Protein AF-0000000080309080 (afdb_homodimer)

Nearest PDB structures (foldseek):
  8v16-assembly4_D  TM=9.515E-01  e=4.597E-28  uncultured Pseudomonadota bacterium
  8ynv-assembly4_D  TM=7.935E-01  e=4.166E-20  Bacillus thuringiensis
  8ynw-assembly4_D  TM=7.634E-01  e=4.485E-19  Bacillus thuringiensis
  7jqz-assembly1_J  TM=7.960E-01  e=6.599E-18  Burkholderia orbicola MC0-3
  3a2l-assembly1_A  TM=7.410E-01  e=6.269E-17  Bradyrhizobium japonicum

Solvent-accessible surface area (backbone atoms only — not comparable to full-atom values): 26836 Å² total; per-residue (Å²): 130,57,62,22,76,56,96,86,36,45,31,29,41,48,77,45,57,23,83,87,30,60,39,33,38,45,34,49,31,78,85,39,29,49,72,76,40,66,66,32,48,71,69,41,20,80,60,16,22,35,32,35,33,18,52,79,27,18,65,81,13,41,59,89,44,47,50,58,44,34,58,54,50,13,52,48,50,52,43,39,32,55,66,72,70,44,70,53,22,31,36,39,11,32,32,53,12,16,37,20,44,54,35,26,44,71,75,40,47,81,39,40,56,34,39,34,38,26,37,30,56,44,36,53,77,82,45,65,71,57,49,64,68,58,58,34,43,66,38,51,39,69,90,49,53,64,58,56,38,47,56,52,42,40,67,46,34,42,30,70,69,50,41,70,76,42,58,62,55,57,57,52,52,34,53,52,40,68,76,42,71,82,45,68,49,21,45,50,18,51,50,51,15,57,71,64,33,61,41,64,91,52,44,59,71,48,74,50,49,30,41,29,37,31,17,73,51,16,70,40,43,41,46,66,28,42,56,50,46,30,71,44,23,75,51,36,40,76,45,74,40,84,80,25,11,42,42,38,54,76,70,35,23,69,62,45,38,50,53,52,51,53,58,74,64,53,128,132,56,62,22,75,56,96,88,37,47,30,29,41,49,78,47,56,23,83,87,29,60,40,34,37,46,35,50,32,78,84,39,29,48,72,76,39,68,67,31,48,71,69,40,20,80,61,16,22,35,33,35,36,17,52,79,29,18,64,82,12,39,58,88,45,47,49,58,42,34,58,54,49,14,51,48,50,52,42,40,32,55,67,70,70,43,72,52,21,32,37,40,10,31,32,52,12,15,36,20,43,53,36,26,43,72,76,41,47,82,39,42,57,33,39,35,38,25,37,30,54,44,37,53,74,83,44,65,72,58,49,64,69,60,58,36,42,66,39,51,40,71,90,48,54,65,58,55,35,47,55,53,41,39,66,46,35,42,30,68,69,50,41,71,76,42,58,61,54,58,58,52,51,34,54,53,41,69,75,43,70,83,43,68,49,20,46,48,18,51,52,51,15,57,70,64,34,60,42,65,90,52,44,60,70,49,74,49,49,30,40,30,38,31,19,73,51,16,70,41,43,42,48,66,28,42,55,50,46,30,70,44,23,76,53,37,42,75,45,74,39,83,83,24,10,44,42,36,54,76,70,36,23,68,62,46,37,51,53,53,50,52,60,73,65,53,130

Structure (mmCIF, N/CA/C/O backbone):
data_AF-0000000080309080-model_v1
#
loop_
_entity.id
_entity.type
_entity.pdbx_description
1 polymer 'Beta-ketoadipate enol-lactone hydrolase'
#
loop_
_atom_site.group_PDB
_atom_site.id
_atom_site.type_symbol
_atom_site.label_atom_id
_atom_site.label_alt_id
_atom_site.label_comp_id
_atom_site.label_asym_id
_atom_site.label_entity_id
_atom_site.label_seq_id
_atom_site.pdbx_PDB_ins_code
_atom_site.Cartn_x
_atom_site.Cartn_y
_atom_site.Cartn_z
_atom_site.occupancy
_atom_site.B_iso_or_equiv
_atom_site.auth_seq_id
_atom_site.auth_comp_id
_atom_site.auth_asym_id
_atom_site.auth_atom_id
_atom_site.pdbx_PDB_model_num
ATOM 1 N N . MET A 1 1 ? 11.391 -31.141 5.863 1 63.84 1 MET A N 1
ATOM 2 C CA . MET A 1 1 ? 10.82 -30.406 4.746 1 63.84 1 MET A CA 1
ATOM 3 C C . MET A 1 1 ? 11.789 -29.359 4.227 1 63.84 1 MET A C 1
ATOM 5 O O . MET A 1 1 ? 12.445 -28.672 5.016 1 63.84 1 MET A O 1
ATOM 9 N N . PRO A 1 2 ? 12.062 -29.297 2.777 1 90.12 2 PRO A N 1
ATOM 10 C CA . PRO A 1 2 ? 13.195 -28.516 2.291 1 90.12 2 PRO A CA 1
ATOM 11 C C . PRO A 1 2 ? 12.938 -27.016 2.34 1 90.12 2 PRO A C 1
ATOM 13 O O . PRO A 1 2 ? 11.789 -26.578 2.232 1 90.12 2 PRO A O 1
ATOM 16 N N . PHE A 1 3 ? 13.844 -26.438 2.895 1 96.94 3 PHE A N 1
ATOM 17 C CA . PHE A 1 3 ? 13.898 -24.984 2.906 1 96.94 3 PHE A CA 1
ATOM 18 C C . PHE A 1 3 ? 15 -24.469 1.988 1 96.94 3 PHE A C 1
ATOM 20 O O . PHE A 1 3 ? 16.078 -25.062 1.922 1 96.94 3 PHE A O 1
ATOM 27 N N . ALA A 1 4 ? 14.688 -23.469 1.24 1 98 4 ALA A N 1
ATOM 28 C CA . ALA A 1 4 ? 15.695 -22.609 0.618 1 98 4 ALA A CA 1
ATOM 29 C C . ALA A 1 4 ? 15.984 -21.391 1.478 1 98 4 ALA A C 1
ATOM 31 O O . ALA A 1 4 ? 15.109 -20.891 2.186 1 98 4 ALA A O 1
ATOM 32 N N . ILE A 1 5 ? 17.203 -20.922 1.444 1 96.56 5 ILE A N 1
ATOM 33 C CA . ILE A 1 5 ? 17.578 -19.766 2.246 1 96.56 5 ILE A CA 1
ATOM 34 C C . ILE A 1 5 ? 18.047 -18.625 1.334 1 96.56 5 ILE A C 1
ATOM 36 O O . ILE A 1 5 ? 18.922 -18.828 0.491 1 96.56 5 ILE A O 1
ATOM 40 N N . ARG A 1 6 ? 17.469 -17.5 1.479 1 94.94 6 ARG A N 1
ATOM 41 C CA . ARG A 1 6 ? 17.891 -16.297 0.769 1 94.94 6 ARG A CA 1
ATOM 42 C C . ARG A 1 6 ? 17.781 -15.07 1.661 1 94.94 6 ARG A C 1
ATOM 44 O O . ARG A 1 6 ? 16.703 -14.766 2.17 1 94.94 6 ARG A O 1
ATOM 51 N N . GLY A 1 7 ? 18.922 -14.352 1.798 1 91.25 7 GLY A N 1
ATOM 52 C CA . GLY A 1 7 ? 18.938 -13.148 2.613 1 91.25 7 GLY A CA 1
ATOM 53 C C . GLY A 1 7 ? 18.469 -13.391 4.039 1 91.25 7 GLY A C 1
ATOM 54 O O . GLY A 1 7 ? 17.734 -12.586 4.605 1 91.25 7 GLY A O 1
ATOM 55 N N . GLY A 1 8 ? 18.688 -14.523 4.543 1 92.06 8 GLY A N 1
ATOM 56 C CA . GLY A 1 8 ? 18.359 -14.844 5.922 1 92.06 8 GLY A CA 1
ATOM 57 C C . GLY A 1 8 ? 16.922 -15.312 6.098 1 92.06 8 GLY A C 1
ATOM 58 O O . GLY A 1 8 ? 16.5 -15.586 7.219 1 92.06 8 GLY A O 1
ATOM 59 N N . VAL A 1 9 ? 16.188 -15.367 5.066 1 95.12 9 VAL A N 1
ATOM 60 C CA . VAL A 1 9 ? 14.805 -15.812 5.113 1 95.12 9 VAL A CA 1
ATOM 61 C C . VAL A 1 9 ? 14.719 -17.281 4.668 1 95.12 9 VAL A C 1
ATOM 63 O O . VAL A 1 9 ? 15.242 -17.641 3.615 1 95.12 9 VAL A O 1
ATOM 66 N N . ARG A 1 10 ? 14.172 -18.156 5.539 1 97.88 10 ARG A N 1
ATOM 67 C CA . ARG A 1 10 ? 13.922 -19.547 5.164 1 97.88 10 ARG A CA 1
ATOM 68 C C . ARG A 1 10 ? 12.625 -19.672 4.379 1 97.88 10 ARG A C 1
ATOM 70 O O . ARG A 1 10 ? 11.562 -19.25 4.848 1 97.88 10 ARG A O 1
ATOM 77 N N . LEU A 1 11 ? 12.641 -20.25 3.176 1 98.44 11 LEU A N 1
ATOM 78 C CA . LEU A 1 11 ? 11.492 -20.453 2.293 1 98.44 11 LEU A CA 1
ATOM 79 C C . LEU A 1 11 ? 11.148 -21.922 2.174 1 98.44 11 LEU A C 1
ATOM 81 O O . LEU A 1 11 ? 11.93 -22.719 1.641 1 98.44 11 LEU A O 1
ATOM 85 N N . TYR A 1 12 ? 9.992 -22.312 2.66 1 98.44 12 TYR A N 1
ATOM 86 C CA . TYR A 1 12 ? 9.531 -23.703 2.588 1 98.44 12 TYR A CA 1
ATOM 87 C C . TYR A 1 12 ? 9.141 -24.062 1.161 1 98.44 12 TYR A C 1
ATOM 89 O O . TYR A 1 12 ? 8.547 -23.266 0.445 1 98.44 12 TYR A O 1
ATOM 97 N N . TYR A 1 13 ? 9.516 -25.281 0.756 1 98.56 13 TYR A N 1
ATOM 98 C CA . TYR A 1 13 ? 9.078 -25.766 -0.546 1 98.56 13 TYR A CA 1
ATOM 99 C C . TYR A 1 13 ? 8.883 -27.281 -0.529 1 98.56 13 TYR A C 1
ATOM 101 O O . TYR A 1 13 ? 9.281 -27.953 0.425 1 98.56 13 TYR A O 1
ATOM 109 N N . GLU A 1 14 ? 8.141 -27.766 -1.521 1 98.19 14 GLU A N 1
ATOM 110 C CA . GLU A 1 14 ? 7.98 -29.203 -1.783 1 98.19 14 GLU A CA 1
ATOM 111 C C . GLU A 1 14 ? 8.172 -29.516 -3.266 1 98.19 14 GLU A C 1
ATOM 113 O O . GLU A 1 14 ? 7.758 -28.734 -4.125 1 98.19 14 GLU A O 1
ATOM 118 N N . LEU A 1 15 ? 8.852 -30.562 -3.494 1 97.69 15 LEU A N 1
ATOM 1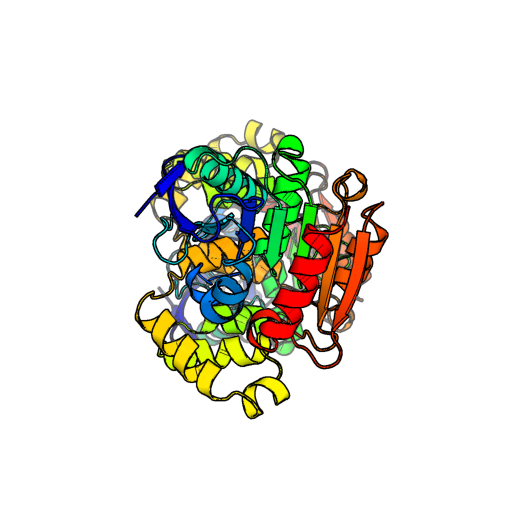19 C CA . LEU A 1 15 ? 8.984 -31.125 -4.836 1 97.69 15 LEU A CA 1
ATOM 120 C C . LEU A 1 15 ? 8.398 -32.531 -4.902 1 97.69 15 LEU A C 1
ATOM 122 O O . LEU A 1 15 ? 8.906 -33.438 -4.262 1 97.69 15 LEU A O 1
ATOM 126 N N . THR A 1 16 ? 7.301 -32.656 -5.68 1 97.69 16 THR A N 1
ATOM 127 C CA . THR A 1 16 ? 6.59 -33.906 -5.762 1 97.69 16 THR A CA 1
ATOM 128 C C . THR A 1 16 ? 6.184 -34.219 -7.199 1 97.69 16 THR A C 1
ATOM 130 O O . THR A 1 16 ? 6.453 -33.438 -8.109 1 97.69 16 THR A O 1
ATOM 133 N N . GLY A 1 17 ? 5.566 -35.375 -7.391 1 98.06 17 GLY A N 1
ATOM 134 C CA . GLY A 1 17 ? 5 -35.719 -8.688 1 98.06 17 GLY A CA 1
ATOM 135 C C . GLY A 1 17 ? 5.918 -36.594 -9.523 1 98.06 17 GLY A C 1
ATOM 136 O O . GLY A 1 17 ? 6.648 -37.438 -8.992 1 98.06 17 GLY A O 1
ATOM 137 N N . ASN A 1 18 ? 5.816 -36.5 -10.883 1 97.38 18 ASN A N 1
ATOM 138 C CA . ASN A 1 18 ? 6.527 -37.344 -11.836 1 97.38 18 ASN A CA 1
ATOM 139 C C . ASN A 1 18 ? 7.98 -36.875 -12.008 1 97.38 18 ASN A C 1
ATOM 141 O O . ASN A 1 18 ? 8.258 -35.906 -12.703 1 97.38 18 ASN A O 1
ATOM 145 N N . GLU A 1 19 ? 8.898 -37.625 -11.469 1 95.56 19 GLU A N 1
ATOM 146 C CA . GLU A 1 19 ? 10.312 -37.281 -11.477 1 95.56 19 GLU A CA 1
ATOM 147 C C . GLU A 1 19 ? 10.852 -37.156 -12.898 1 95.56 19 GLU A C 1
ATOM 149 O O . GLU A 1 19 ? 11.797 -36.406 -13.148 1 95.56 19 GLU A O 1
ATOM 154 N N . ALA A 1 20 ? 10.234 -37.875 -13.742 1 95.69 20 ALA A N 1
ATOM 155 C CA . ALA A 1 20 ? 10.688 -37.875 -15.133 1 95.69 20 ALA A CA 1
ATOM 156 C C . ALA A 1 20 ? 9.992 -36.781 -15.938 1 95.69 20 ALA A C 1
ATOM 158 O O . ALA A 1 20 ? 10.367 -36.5 -17.078 1 95.69 20 ALA A O 1
ATOM 159 N N . GLY A 1 21 ? 8.992 -36.125 -15.391 1 96.56 21 GLY A N 1
ATOM 160 C CA . GLY A 1 21 ? 8.234 -35.094 -16.094 1 96.56 21 GLY A CA 1
ATOM 161 C C . GLY A 1 21 ? 8.906 -33.75 -16.047 1 96.56 21 GLY A C 1
ATOM 162 O O . GLY A 1 21 ? 9.859 -33.531 -15.289 1 96.56 21 GLY A O 1
ATOM 163 N N . PRO A 1 22 ? 8.453 -32.875 -16.953 1 97.5 22 PRO A N 1
ATOM 164 C CA . PRO A 1 22 ? 8.984 -31.516 -16.891 1 97.5 22 PRO A CA 1
ATOM 165 C C . PRO A 1 22 ? 8.703 -30.828 -15.562 1 97.5 22 PRO A C 1
ATOM 167 O O . PRO A 1 22 ? 7.68 -31.094 -14.93 1 97.5 22 PRO A O 1
ATOM 170 N N . ALA A 1 23 ? 9.625 -29.953 -15.117 1 98.19 23 ALA A N 1
ATOM 171 C CA . ALA A 1 23 ? 9.453 -29.219 -13.867 1 98.19 23 ALA A CA 1
ATOM 172 C C . ALA A 1 23 ? 8.367 -28.156 -13.992 1 98.19 23 ALA A C 1
ATOM 174 O O . ALA A 1 23 ? 8.266 -27.5 -15.031 1 98.19 23 ALA A O 1
ATOM 175 N N . LEU A 1 24 ? 7.523 -28.031 -13 1 98.81 24 LEU A N 1
ATOM 176 C CA . LEU A 1 24 ? 6.465 -27.031 -12.922 1 98.81 24 LEU A CA 1
ATOM 177 C C . LEU A 1 24 ? 6.469 -26.328 -11.562 1 98.81 24 LEU A C 1
ATOM 179 O O . LEU A 1 24 ? 6.223 -26.969 -10.539 1 98.81 24 LEU A O 1
ATOM 183 N N . LEU A 1 25 ? 6.805 -25.031 -11.562 1 98.88 25 LEU A N 1
ATOM 184 C CA . LEU A 1 25 ? 6.734 -24.219 -10.359 1 98.88 25 LEU A CA 1
ATOM 185 C C . LEU A 1 25 ? 5.375 -23.547 -10.234 1 98.88 25 LEU A C 1
ATOM 187 O O . LEU A 1 25 ? 4.934 -22.859 -11.156 1 98.88 25 LEU A O 1
ATOM 191 N N . LEU A 1 26 ? 4.695 -23.781 -9.102 1 98.94 26 LEU A N 1
ATOM 192 C CA . LEU A 1 26 ? 3.438 -23.125 -8.766 1 98.94 26 LEU A CA 1
ATOM 193 C C . LEU A 1 26 ? 3.65 -22.047 -7.707 1 98.94 26 LEU A C 1
ATOM 195 O O . LEU A 1 26 ? 4.164 -22.328 -6.625 1 98.94 26 LEU A O 1
ATOM 199 N N . ILE A 1 27 ? 3.271 -20.828 -8.023 1 98.94 27 ILE A N 1
ATOM 200 C CA . ILE A 1 27 ? 3.406 -19.719 -7.09 1 98.94 27 ILE A CA 1
ATOM 201 C C . ILE A 1 27 ? 2.025 -19.188 -6.715 1 98.94 27 ILE A C 1
ATOM 203 O O . ILE A 1 27 ? 1.325 -18.609 -7.559 1 98.94 27 ILE A O 1
ATOM 207 N N . ARG A 1 28 ? 1.629 -19.234 -5.465 1 98.56 28 ARG A N 1
ATOM 208 C CA . ARG A 1 28 ? 0.292 -18.891 -4.996 1 98.56 28 ARG A CA 1
ATOM 209 C C . ARG A 1 28 ? 0.186 -17.391 -4.707 1 98.56 28 ARG A C 1
ATOM 211 O O . ARG A 1 28 ? 1.18 -16.672 -4.789 1 98.56 28 ARG A O 1
ATOM 218 N N . GLY A 1 29 ? -0.969 -16.953 -4.457 1 97.69 29 GLY A N 1
ATOM 219 C CA . GLY A 1 29 ? -1.255 -15.531 -4.324 1 97.69 29 GLY A CA 1
ATOM 220 C C . GLY A 1 29 ? -1.167 -15.039 -2.891 1 97.69 29 GLY A C 1
ATOM 221 O O . GLY A 1 29 ? -0.578 -15.703 -2.035 1 97.69 29 GLY A O 1
ATOM 222 N N . LEU A 1 30 ? -1.702 -13.922 -2.639 1 96.06 30 LEU A N 1
ATOM 223 C CA . LEU A 1 30 ? -1.636 -13.172 -1.393 1 96.06 30 LEU A CA 1
ATOM 224 C C . LEU A 1 30 ? -2.104 -14.016 -0.216 1 96.06 30 LEU A C 1
ATOM 226 O O . LEU A 1 30 ? -3.209 -14.562 -0.24 1 96.06 30 LEU A O 1
ATOM 230 N N . SER A 1 31 ? -1.284 -14.156 0.792 1 93.31 31 SER A N 1
ATOM 231 C CA . SER A 1 31 ? -1.564 -14.727 2.104 1 93.31 31 SER A CA 1
ATOM 232 C C . SER A 1 31 ? -1.958 -16.203 1.989 1 93.31 31 SER A C 1
ATOM 234 O O . SER A 1 31 ? -2.594 -16.75 2.891 1 93.31 31 SER A O 1
ATOM 236 N N . ARG A 1 32 ? -1.718 -16.828 0.88 1 95.44 32 ARG A N 1
ATOM 237 C CA . ARG A 1 32 ? -2.037 -18.234 0.673 1 95.44 32 ARG A CA 1
ATOM 238 C C . ARG A 1 32 ? -0.768 -19.078 0.555 1 95.44 32 ARG A C 1
ATOM 240 O O . ARG A 1 32 ? 0.1 -18.781 -0.271 1 95.44 32 ARG A O 1
ATOM 247 N N . SER A 1 33 ? -0.75 -20.109 1.384 1 97.62 33 SER A N 1
ATOM 248 C CA . SER A 1 33 ? 0.378 -21.031 1.312 1 97.62 33 SER A CA 1
ATOM 249 C C . SER A 1 33 ? 0.228 -22 0.143 1 97.62 33 SER A C 1
ATOM 251 O O . SER A 1 33 ? -0.789 -21.984 -0.555 1 97.62 33 SER A O 1
ATOM 253 N N . SER A 1 34 ? 1.247 -22.812 0.007 1 97.94 34 SER A N 1
ATOM 254 C CA . SER A 1 34 ? 1.24 -23.812 -1.056 1 97.94 34 SER A CA 1
ATOM 255 C C . SER A 1 34 ? 0.131 -24.828 -0.843 1 97.94 34 SER A C 1
ATOM 257 O O . SER A 1 34 ? -0.239 -25.562 -1.77 1 97.94 34 SER A O 1
ATOM 259 N N . ARG A 1 35 ? -0.431 -24.969 0.339 1 97.5 35 ARG A N 1
ATOM 260 C CA . ARG A 1 35 ? -1.495 -25.922 0.632 1 97.5 35 ARG A CA 1
ATOM 261 C C . ARG A 1 35 ? -2.762 -25.578 -0.147 1 97.5 35 ARG A C 1
ATOM 263 O O . ARG A 1 35 ? -3.627 -26.438 -0.335 1 97.5 35 ARG A O 1
ATOM 270 N N . TYR A 1 36 ? -2.891 -24.391 -0.606 1 97.5 36 TYR A N 1
ATOM 271 C CA . TYR A 1 36 ? -4.102 -23.953 -1.293 1 97.5 36 TYR A CA 1
ATOM 272 C C . TYR A 1 36 ? -4.121 -24.453 -2.734 1 97.5 36 TYR A C 1
ATOM 274 O O . TYR A 1 36 ? -5.102 -24.266 -3.453 1 97.5 36 TYR A O 1
ATOM 282 N N . TRP A 1 37 ? -3.061 -25.141 -3.137 1 98.12 37 TRP A N 1
ATOM 283 C CA . TRP A 1 37 ? -3.041 -25.812 -4.438 1 98.12 37 TRP A CA 1
ATOM 284 C C . TRP A 1 37 ? -3.646 -27.203 -4.344 1 98.12 37 TRP A C 1
ATOM 286 O O . TRP A 1 37 ? -3.598 -27.969 -5.305 1 98.12 37 TRP A O 1
ATOM 296 N N . TYR A 1 38 ? -4.281 -27.594 -3.299 1 96 38 TYR A N 1
ATOM 297 C CA . TYR A 1 38 ? -4.66 -28.969 -2.969 1 96 38 TYR A CA 1
ATOM 298 C C . TYR A 1 38 ? -5.609 -29.531 -4.016 1 96 38 TYR A C 1
ATOM 300 O O . TYR A 1 38 ? -5.699 -30.75 -4.184 1 96 38 TYR A O 1
ATOM 308 N N . ASP A 1 39 ? -6.336 -28.719 -4.711 1 95.69 39 ASP A N 1
ATOM 309 C CA . ASP A 1 39 ? -7.277 -29.219 -5.711 1 95.69 39 ASP A CA 1
ATOM 310 C C . ASP A 1 39 ? -6.594 -29.406 -7.062 1 95.69 39 ASP A C 1
ATOM 312 O O . ASP A 1 39 ? -6.961 -30.312 -7.824 1 95.69 39 ASP A O 1
ATOM 316 N N . VAL A 1 40 ? -5.617 -28.609 -7.344 1 97.88 40 VAL A N 1
ATOM 317 C CA . VAL A 1 40 ? -5.012 -28.578 -8.672 1 97.88 40 VAL A CA 1
ATOM 318 C C . VAL A 1 40 ? -3.75 -29.438 -8.688 1 97.88 40 VAL A C 1
ATOM 320 O O . VAL A 1 40 ? -3.492 -30.156 -9.648 1 97.88 40 VAL A O 1
ATOM 323 N N . ARG A 1 41 ? -2.969 -29.406 -7.645 1 98.38 41 ARG A N 1
ATOM 324 C CA . ARG A 1 41 ? -1.652 -30.031 -7.582 1 98.38 41 ARG A CA 1
ATOM 325 C C . ARG A 1 41 ? -1.743 -31.531 -7.871 1 98.38 41 ARG A C 1
ATOM 327 O O . ARG A 1 41 ? -1.002 -32.031 -8.711 1 98.38 41 ARG A O 1
ATOM 334 N N . PRO A 1 42 ? -2.717 -32.312 -7.258 1 98.31 42 PRO A N 1
ATOM 335 C CA . PRO A 1 42 ? -2.795 -33.75 -7.516 1 98.31 42 PRO A CA 1
ATOM 336 C C . PRO A 1 42 ? -3.104 -34.062 -8.977 1 98.31 42 PRO A C 1
ATOM 338 O O . PRO A 1 42 ? -2.732 -35.156 -9.469 1 98.31 42 PRO A O 1
ATOM 341 N N . LEU A 1 43 ? -3.734 -33.156 -9.672 1 98.5 43 LEU A N 1
ATOM 342 C CA . LEU A 1 43 ? -4.098 -33.375 -11.07 1 98.5 43 LEU A CA 1
ATOM 343 C C . LEU A 1 43 ? -2.898 -33.125 -11.984 1 98.5 43 LEU A C 1
ATOM 345 O O . LEU A 1 43 ? -2.877 -33.594 -13.117 1 98.5 43 LEU A O 1
ATOM 349 N N . LEU A 1 44 ? -1.921 -32.406 -11.477 1 98.56 44 LEU A N 1
ATOM 350 C CA . LEU A 1 44 ? -0.745 -32.062 -12.273 1 98.56 44 LEU A CA 1
ATOM 351 C C . LEU A 1 44 ? 0.397 -33.031 -11.992 1 98.56 44 LEU A C 1
ATOM 353 O O . LEU A 1 44 ? 1.247 -33.25 -12.859 1 98.56 44 LEU A O 1
ATOM 357 N N . GLU A 1 45 ? 0.444 -33.656 -10.852 1 98.25 45 GLU A N 1
ATOM 358 C CA . GLU A 1 45 ? 1.559 -34.438 -10.328 1 98.25 45 GLU A CA 1
ATOM 359 C C . GLU A 1 45 ? 1.822 -35.656 -11.188 1 98.25 45 GLU A C 1
ATOM 361 O O . GLU A 1 45 ? 2.967 -36.094 -11.32 1 98.25 45 GLU A O 1
ATOM 366 N N . PRO A 1 46 ? 0.809 -36.25 -11.852 1 97.5 46 PRO A N 1
ATOM 367 C CA . PRO A 1 46 ? 1.103 -37.406 -12.727 1 97.5 4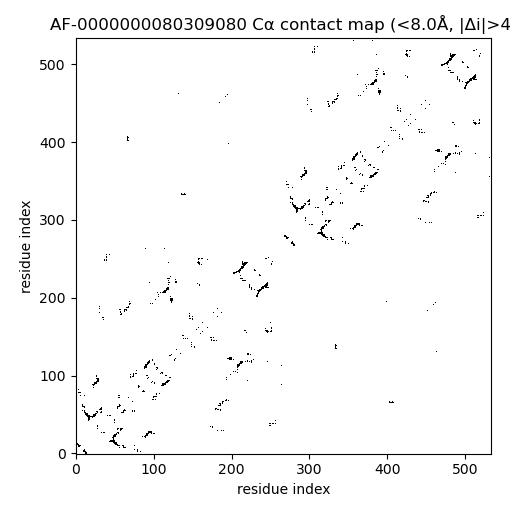6 PRO A CA 1
ATOM 368 C C . PRO A 1 46 ? 1.933 -37 -13.945 1 97.5 46 PRO A C 1
ATOM 370 O O . PRO A 1 46 ? 2.607 -37.844 -14.539 1 97.5 46 PRO A O 1
ATOM 373 N N . HIS A 1 47 ? 1.983 -35.75 -14.32 1 97.06 47 HIS A N 1
ATOM 374 C CA . HIS A 1 47 ? 2.582 -35.312 -15.586 1 97.06 47 HIS A CA 1
ATOM 375 C C . HIS A 1 47 ? 3.826 -34.469 -15.344 1 97.06 47 HIS A C 1
ATOM 377 O O . HIS A 1 47 ? 4.676 -34.344 -16.234 1 97.06 47 HIS A O 1
ATOM 383 N N . PHE A 1 48 ? 3.93 -33.906 -14.203 1 98.38 48 PHE A N 1
ATOM 384 C CA . PHE A 1 48 ? 4.98 -32.938 -13.945 1 98.38 48 PHE A CA 1
ATOM 385 C C . PHE A 1 48 ? 5.711 -33.25 -12.648 1 98.38 48 PHE A C 1
ATOM 387 O O . PHE A 1 48 ? 5.16 -33.906 -11.766 1 98.38 48 PHE A O 1
ATOM 394 N N . ARG A 1 49 ? 6.93 -32.812 -12.594 1 98.12 49 ARG A N 1
ATOM 395 C CA . ARG A 1 49 ? 7.598 -32.594 -11.32 1 98.12 49 ARG A CA 1
ATOM 396 C C . ARG A 1 49 ? 7.184 -31.25 -10.719 1 98.12 49 ARG A C 1
ATOM 398 O O . ARG A 1 49 ? 7.738 -30.203 -11.07 1 98.12 49 ARG A O 1
ATOM 405 N N . VAL A 1 50 ? 6.305 -31.312 -9.742 1 98.62 50 VAL A N 1
ATOM 406 C CA . VAL A 1 50 ? 5.621 -30.109 -9.273 1 98.62 50 VAL A CA 1
ATOM 407 C C . VAL A 1 50 ? 6.371 -29.531 -8.078 1 98.62 50 VAL A C 1
ATOM 409 O O . VAL A 1 50 ? 6.543 -30.188 -7.059 1 98.62 50 VAL A O 1
ATOM 412 N N . LEU A 1 51 ? 6.855 -28.344 -8.25 1 98.62 51 LEU A N 1
ATOM 413 C CA . LEU A 1 51 ? 7.496 -27.562 -7.199 1 98.62 51 LEU A CA 1
ATOM 414 C C . LEU A 1 51 ? 6.555 -26.484 -6.672 1 98.62 51 LEU A C 1
ATOM 416 O O . LEU A 1 51 ? 6.07 -25.641 -7.438 1 98.62 51 LEU A O 1
ATOM 420 N N . VAL A 1 52 ? 6.254 -26.531 -5.363 1 98.69 52 VAL A N 1
ATOM 421 C CA . VAL A 1 52 ? 5.469 -25.484 -4.715 1 98.69 52 VAL A CA 1
ATOM 422 C C . VAL A 1 52 ? 6.305 -24.828 -3.625 1 98.69 52 VAL A C 1
ATOM 424 O O . VAL A 1 52 ? 7.25 -25.422 -3.105 1 98.69 52 VAL A O 1
ATOM 427 N N . LEU A 1 53 ? 5.938 -23.609 -3.277 1 98.62 53 LEU A N 1
ATOM 428 C CA . LEU A 1 53 ? 6.621 -22.906 -2.199 1 98.62 53 LEU A CA 1
ATOM 429 C C . LEU A 1 53 ? 5.641 -22.047 -1.395 1 98.62 53 LEU A C 1
ATOM 431 O O . LEU A 1 53 ? 4.578 -21.672 -1.9 1 98.62 53 LEU A O 1
ATOM 435 N N . ASP A 1 54 ? 5.941 -21.875 -0.137 1 98.38 54 ASP A N 1
ATOM 436 C CA . ASP A 1 54 ? 5.328 -20.812 0.638 1 98.38 54 ASP A CA 1
ATOM 437 C C . ASP A 1 54 ? 6.074 -19.484 0.439 1 98.38 54 ASP A C 1
ATOM 439 O O . ASP A 1 54 ? 7.25 -19.375 0.797 1 98.38 54 ASP A O 1
ATOM 443 N N . ASN A 1 55 ? 5.395 -18.516 -0.213 1 98.25 55 ASN A N 1
ATOM 444 C CA . ASN A 1 55 ? 6.031 -17.203 -0.317 1 98.25 55 ASN A CA 1
ATOM 445 C C . ASN A 1 55 ? 6.414 -16.656 1.056 1 98.25 55 ASN A C 1
ATOM 447 O O . ASN A 1 55 ? 5.824 -17.047 2.068 1 98.25 55 ASN A O 1
ATOM 451 N N . ARG A 1 56 ? 7.434 -15.805 1.094 1 97.12 56 ARG A N 1
ATOM 452 C CA . ARG A 1 56 ? 7.758 -15.156 2.359 1 97.12 56 ARG A CA 1
ATOM 453 C C . ARG A 1 56 ? 6.512 -14.555 3.004 1 97.12 56 ARG A C 1
ATOM 455 O O . ARG A 1 56 ? 5.68 -13.953 2.32 1 97.12 56 ARG A O 1
ATOM 462 N N . GLY A 1 57 ? 6.391 -14.883 4.352 1 94.69 57 GLY A N 1
ATOM 463 C CA . GLY A 1 57 ? 5.289 -14.305 5.105 1 94.69 57 GLY A CA 1
ATOM 464 C C . GLY A 1 57 ? 4.102 -15.234 5.246 1 94.69 57 GLY A C 1
ATOM 465 O O . GLY A 1 57 ? 3.143 -14.922 5.953 1 94.69 57 GLY A O 1
ATOM 466 N N . VAL A 1 58 ? 4.156 -16.422 4.637 1 95.38 58 VAL A N 1
ATOM 467 C CA . VAL A 1 58 ? 2.982 -17.281 4.684 1 95.38 58 VAL A CA 1
ATOM 468 C C . VAL A 1 58 ? 3.412 -18.719 4.992 1 95.38 58 VAL A C 1
ATOM 470 O O . VAL A 1 58 ? 4.555 -19.094 4.734 1 95.38 58 VAL A O 1
ATOM 473 N N . GLY A 1 59 ? 2.479 -19.453 5.621 1 96.31 59 GLY A N 1
ATOM 474 C CA . GLY A 1 59 ? 2.688 -20.875 5.832 1 96.31 59 GLY A CA 1
ATOM 475 C C . GLY A 1 59 ? 3.912 -21.172 6.672 1 96.31 59 GLY A C 1
ATOM 476 O O . GLY A 1 59 ? 4.074 -20.641 7.766 1 96.31 59 GLY A O 1
ATOM 477 N N . ARG A 1 60 ? 4.785 -22 6.113 1 96.44 60 ARG A N 1
ATOM 478 C CA . ARG A 1 60 ? 5.93 -22.484 6.871 1 96.44 60 ARG A CA 1
ATOM 479 C C . ARG A 1 60 ? 7.176 -21.656 6.59 1 96.44 60 ARG A C 1
ATOM 481 O O . ARG A 1 60 ? 8.211 -21.844 7.227 1 96.44 60 ARG A O 1
ATOM 488 N N . SER A 1 61 ? 7.086 -20.703 5.648 1 97.31 61 SER A N 1
ATOM 489 C CA . SER A 1 61 ? 8.188 -19.797 5.379 1 97.31 61 SER A CA 1
ATOM 490 C C . SER A 1 61 ? 8.289 -18.703 6.449 1 97.31 61 SER A C 1
ATOM 492 O O . SER A 1 61 ? 7.305 -18.422 7.141 1 97.31 61 SER A O 1
ATOM 494 N N . ASP A 1 62 ? 9.492 -18.078 6.559 1 95.31 62 ASP A N 1
ATOM 495 C CA . ASP A 1 62 ? 9.695 -16.984 7.508 1 95.31 62 ASP A CA 1
ATOM 496 C C . ASP A 1 62 ? 8.844 -15.773 7.141 1 95.31 62 ASP A C 1
ATOM 498 O O . ASP A 1 62 ? 8.508 -15.57 5.969 1 95.31 62 ASP A O 1
ATOM 502 N N . ALA A 1 63 ? 8.539 -14.969 8.18 1 90.88 63 ALA A N 1
ATOM 503 C CA . ALA A 1 63 ? 7.785 -13.734 8.008 1 90.88 63 ALA A CA 1
ATOM 504 C C . ALA A 1 63 ? 8.609 -12.523 8.453 1 90.88 63 ALA A C 1
ATOM 506 O O . ALA A 1 63 ? 8.375 -11.969 9.523 1 90.88 63 ALA A O 1
ATOM 507 N N . PRO A 1 64 ? 9.578 -12.023 7.711 1 80.12 64 PRO A N 1
ATOM 508 C CA . PRO A 1 64 ? 10.461 -10.914 8.102 1 80.12 64 PRO A CA 1
ATOM 509 C C . PRO A 1 64 ? 9.719 -9.586 8.211 1 80.12 64 PRO A C 1
ATOM 511 O O . PRO A 1 64 ? 10.281 -8.602 8.695 1 80.12 64 PRO A O 1
ATOM 514 N N . GLY A 1 65 ? 8.562 -9.312 8.062 1 79.62 65 GLY A N 1
ATOM 515 C CA . GLY A 1 65 ? 7.855 -8.039 8.016 1 79.62 65 GLY A CA 1
ATOM 516 C C . GLY A 1 65 ? 7.914 -7.375 6.656 1 79.62 65 GLY A C 1
ATOM 517 O O . GLY A 1 65 ? 8.414 -7.961 5.695 1 79.62 65 GLY A O 1
ATOM 518 N N . PRO A 1 66 ? 7.434 -6.047 6.602 1 84.5 66 PRO A N 1
ATOM 519 C CA . PRO A 1 66 ? 7.387 -5.352 5.312 1 84.5 66 PRO A CA 1
ATOM 520 C C . PRO A 1 66 ? 8.758 -4.844 4.863 1 84.5 66 PRO A C 1
ATOM 522 O O . PRO A 1 66 ? 9.727 -4.918 5.625 1 84.5 66 PRO A O 1
ATOM 525 N N . GLY A 1 67 ? 8.852 -4.391 3.586 1 88.19 67 GLY A N 1
ATOM 526 C CA . GLY A 1 67 ? 10.094 -3.84 3.064 1 88.19 67 GLY A CA 1
ATOM 527 C C . GLY A 1 67 ? 10.688 -4.668 1.94 1 88.19 67 GLY A C 1
ATOM 528 O O . GLY A 1 67 ? 11.898 -4.648 1.723 1 88.19 67 GLY A O 1
ATOM 529 N N . PHE A 1 68 ? 9.891 -5.414 1.354 1 93.19 68 PHE A N 1
ATOM 530 C CA . PHE A 1 68 ? 10.297 -6.195 0.193 1 93.19 68 PHE A CA 1
ATOM 531 C C . PHE A 1 68 ? 9.383 -5.926 -0.995 1 93.19 68 PHE A C 1
ATOM 533 O O . PHE A 1 68 ? 8.344 -5.277 -0.848 1 93.19 68 PHE A O 1
ATOM 540 N N . THR A 1 69 ? 9.812 -6.336 -2.195 1 96.19 69 THR A N 1
ATOM 541 C CA . THR A 1 69 ? 9.086 -6.137 -3.441 1 96.19 69 THR A CA 1
ATOM 542 C C . THR A 1 69 ? 8.75 -7.477 -4.094 1 96.19 69 THR A C 1
ATOM 544 O O . THR A 1 69 ? 9.203 -8.523 -3.635 1 96.19 69 THR A O 1
ATOM 547 N N . THR A 1 70 ? 7.938 -7.418 -5.145 1 98.25 70 THR A N 1
ATOM 548 C CA . THR A 1 70 ? 7.691 -8.625 -5.926 1 98.25 70 THR A CA 1
ATOM 549 C C . THR A 1 70 ? 8.969 -9.094 -6.613 1 98.25 70 THR A C 1
ATOM 551 O O . THR A 1 70 ? 9.125 -10.281 -6.902 1 98.25 70 THR A O 1
ATOM 554 N N . ALA A 1 71 ? 9.906 -8.219 -6.887 1 98.19 71 ALA A N 1
ATOM 555 C CA . ALA A 1 71 ? 11.219 -8.609 -7.398 1 98.19 71 ALA A CA 1
ATOM 556 C C . ALA A 1 71 ? 11.977 -9.453 -6.379 1 98.19 71 ALA A C 1
ATOM 558 O O . ALA A 1 71 ? 12.602 -10.453 -6.734 1 98.19 71 ALA A O 1
ATOM 559 N N . ASP A 1 72 ? 11.891 -9 -5.113 1 97.12 72 ASP A N 1
ATOM 560 C CA . ASP A 1 72 ? 12.5 -9.797 -4.051 1 97.12 72 ASP A CA 1
ATOM 561 C C . ASP A 1 72 ? 11.875 -11.188 -3.979 1 97.12 72 ASP A C 1
ATOM 563 O O . ASP A 1 72 ? 12.578 -12.18 -3.807 1 97.12 72 ASP A O 1
ATOM 567 N N . MET A 1 73 ? 10.602 -11.25 -4.109 1 98.44 73 MET A N 1
ATOM 568 C CA . MET A 1 73 ? 9.891 -12.523 -4.035 1 98.44 73 MET A CA 1
ATOM 569 C C . MET A 1 73 ? 10.227 -13.406 -5.23 1 98.44 73 MET A C 1
ATOM 571 O O . MET A 1 73 ? 10.258 -14.633 -5.113 1 98.44 73 MET A O 1
ATOM 575 N N . ALA A 1 74 ? 10.43 -12.758 -6.402 1 98.88 74 ALA A N 1
ATOM 576 C CA . ALA A 1 74 ? 10.891 -13.508 -7.574 1 98.88 74 ALA A CA 1
ATOM 577 C C . ALA A 1 74 ? 12.266 -14.125 -7.328 1 98.88 74 ALA A C 1
ATOM 579 O O . ALA A 1 74 ? 12.516 -15.266 -7.719 1 98.88 74 ALA A O 1
ATOM 580 N N . ASP A 1 75 ? 13.141 -13.359 -6.684 1 98.75 75 ASP A N 1
ATOM 581 C CA . ASP A 1 75 ? 14.461 -13.883 -6.324 1 98.75 75 ASP A CA 1
ATOM 582 C C . ASP A 1 75 ? 14.336 -15.023 -5.316 1 98.75 75 ASP A C 1
ATOM 584 O O . ASP A 1 75 ? 15.133 -15.961 -5.332 1 98.75 75 ASP A O 1
ATOM 588 N N . ASP A 1 76 ? 13.359 -14.93 -4.406 1 98.62 76 ASP A N 1
ATOM 589 C CA . ASP A 1 76 ? 13.055 -16.047 -3.521 1 98.62 76 ASP A CA 1
ATOM 590 C C . ASP A 1 76 ? 12.703 -17.312 -4.32 1 98.62 76 ASP A C 1
ATOM 592 O O . ASP A 1 76 ? 13.203 -18.391 -4.027 1 98.62 76 ASP A O 1
ATOM 596 N N . ALA A 1 77 ? 11.852 -17.141 -5.309 1 98.75 77 ALA A N 1
ATOM 597 C CA . ALA A 1 77 ? 11.438 -18.266 -6.145 1 98.75 77 ALA A CA 1
ATOM 598 C C . ALA A 1 77 ? 12.641 -18.859 -6.879 1 98.75 77 ALA A C 1
ATOM 600 O O . ALA A 1 77 ? 12.758 -20.078 -6.992 1 98.75 77 ALA A O 1
ATOM 601 N N . ALA A 1 78 ? 13.508 -18.031 -7.375 1 98.75 78 ALA A N 1
ATOM 602 C CA . ALA A 1 78 ? 14.719 -18.5 -8.031 1 98.75 78 ALA A CA 1
ATOM 603 C C . ALA A 1 78 ? 15.594 -19.297 -7.07 1 98.75 78 ALA A C 1
ATOM 605 O O . ALA A 1 78 ? 16.172 -20.312 -7.449 1 98.75 78 ALA A O 1
ATOM 606 N N . ALA A 1 79 ? 15.68 -18.797 -5.848 1 98.56 79 ALA A N 1
ATOM 607 C CA . ALA A 1 79 ? 16.438 -19.516 -4.828 1 98.56 79 ALA A CA 1
ATOM 608 C C . ALA A 1 79 ? 15.828 -20.891 -4.547 1 98.56 79 ALA A C 1
ATOM 610 O O . ALA A 1 79 ? 16.547 -21.859 -4.328 1 98.56 79 ALA A O 1
ATOM 611 N N . VAL A 1 80 ? 14.562 -20.984 -4.512 1 98.62 80 VAL A N 1
ATOM 612 C CA . VAL A 1 80 ? 13.867 -22.234 -4.289 1 98.62 80 VAL A CA 1
ATOM 613 C C . VAL A 1 80 ? 14.141 -23.203 -5.445 1 98.62 80 VAL A C 1
ATOM 615 O O . VAL A 1 80 ? 14.383 -24.391 -5.234 1 98.62 80 VAL A O 1
ATOM 618 N N . LEU A 1 81 ? 14.07 -22.672 -6.688 1 98.56 81 LEU A N 1
ATOM 619 C CA . LEU A 1 81 ? 14.414 -23.484 -7.844 1 98.56 81 LEU A CA 1
ATOM 620 C C . LEU A 1 81 ? 15.82 -24.062 -7.695 1 98.56 81 LEU A C 1
ATOM 622 O O . LEU A 1 81 ? 16.016 -25.281 -7.844 1 98.56 81 LEU A O 1
ATOM 626 N N . ALA A 1 82 ? 16.734 -23.234 -7.328 1 97.81 82 ALA A N 1
ATOM 627 C CA . ALA A 1 82 ? 18.109 -23.672 -7.168 1 97.81 82 ALA A CA 1
ATOM 628 C C . ALA A 1 82 ? 18.234 -24.719 -6.07 1 97.81 82 ALA A C 1
ATOM 630 O O . ALA A 1 82 ? 18.875 -25.766 -6.266 1 97.81 82 ALA A O 1
ATOM 631 N N . ALA A 1 83 ? 17.625 -24.469 -4.965 1 97.88 83 ALA A N 1
ATOM 632 C CA . ALA A 1 83 ? 17.719 -25.359 -3.807 1 97.88 83 ALA A CA 1
ATOM 633 C C . ALA A 1 83 ? 17.078 -26.703 -4.094 1 97.88 83 ALA A C 1
ATOM 635 O O . ALA A 1 83 ? 17.469 -27.719 -3.518 1 97.88 83 ALA A O 1
ATOM 636 N N . SER A 1 84 ? 16.125 -26.766 -4.969 1 97.62 84 SER A N 1
ATOM 637 C CA . SER A 1 84 ? 15.391 -28 -5.273 1 97.62 84 SER A CA 1
ATOM 638 C C . SER A 1 84 ? 16.078 -28.781 -6.391 1 97.62 84 SER A C 1
ATOM 640 O O . SER A 1 84 ? 15.609 -29.859 -6.773 1 97.62 84 SER A O 1
ATOM 642 N N . GLY A 1 85 ? 17.094 -28.172 -7.008 1 96.81 85 GLY A N 1
ATOM 643 C CA . GLY A 1 85 ? 17.812 -28.828 -8.086 1 96.81 85 GLY A CA 1
ATOM 644 C C . GLY A 1 85 ? 17.141 -28.672 -9.438 1 96.81 85 GLY A C 1
ATOM 645 O O . GLY A 1 85 ? 17.406 -29.422 -10.367 1 96.81 85 GLY A O 1
ATOM 646 N N . VAL A 1 86 ? 16.25 -27.812 -9.547 1 97.25 86 VAL A N 1
ATOM 647 C CA . VAL A 1 86 ? 15.547 -27.547 -10.797 1 97.25 86 VAL A CA 1
ATOM 648 C C . VAL A 1 86 ? 16.203 -26.359 -11.516 1 97.25 86 VAL A C 1
ATOM 650 O O . VAL A 1 86 ? 16.188 -25.234 -11.008 1 97.25 86 VAL A O 1
ATOM 653 N N . HIS A 1 87 ? 16.734 -26.516 -12.633 1 96.38 87 HIS A N 1
ATOM 654 C CA . HIS A 1 87 ? 17.453 -25.469 -13.359 1 96.38 87 HIS A CA 1
ATOM 655 C C . HIS A 1 87 ? 16.484 -24.578 -14.141 1 96.38 87 HIS A C 1
ATOM 657 O O . HIS A 1 87 ? 16.625 -23.359 -14.164 1 96.38 87 HIS A O 1
ATOM 663 N N . ARG A 1 88 ? 15.609 -25.219 -14.844 1 97.88 88 ARG A N 1
ATOM 664 C CA . ARG A 1 88 ? 14.594 -24.547 -15.648 1 97.88 88 ARG A CA 1
ATOM 665 C C . ARG A 1 88 ? 13.219 -25.188 -15.445 1 97.88 88 ARG A C 1
ATOM 667 O O . ARG A 1 88 ? 13.117 -26.406 -15.305 1 97.88 88 ARG A O 1
ATOM 674 N N . ALA A 1 89 ? 12.156 -24.312 -15.414 1 98.62 89 ALA A N 1
ATOM 675 C CA . ALA A 1 89 ? 10.828 -24.844 -15.117 1 98.62 89 ALA A CA 1
ATOM 676 C C . ALA A 1 89 ? 9.75 -24.109 -15.898 1 98.62 89 ALA A C 1
ATOM 678 O O . ALA A 1 89 ? 9.945 -22.969 -16.312 1 98.62 89 ALA A O 1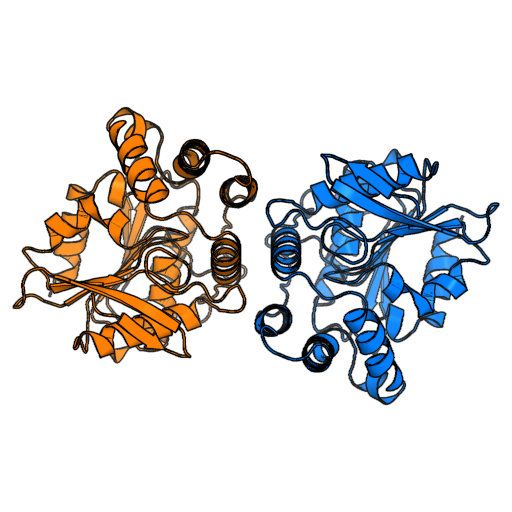
ATOM 679 N N . ASN A 1 90 ? 8.648 -24.844 -16.203 1 98.75 90 ASN A N 1
ATOM 680 C CA . ASN A 1 90 ? 7.387 -24.141 -16.406 1 98.75 90 ASN A CA 1
ATOM 681 C C . ASN A 1 90 ? 6.922 -23.438 -15.125 1 98.75 90 ASN A C 1
ATOM 683 O O . ASN A 1 90 ? 7.152 -23.938 -14.023 1 98.75 90 ASN A O 1
ATOM 687 N N . VAL A 1 91 ? 6.316 -22.281 -15.305 1 98.94 91 VAL A N 1
ATOM 688 C CA . VAL A 1 91 ? 5.922 -21.5 -14.133 1 98.94 91 VAL A CA 1
ATOM 689 C C . VAL A 1 91 ? 4.457 -21.094 -14.258 1 98.94 91 VAL A C 1
ATOM 691 O O . VAL A 1 91 ? 4.039 -20.578 -15.297 1 98.94 91 VAL A O 1
ATOM 694 N N . PHE A 1 92 ? 3.67 -21.344 -13.25 1 98.94 92 PHE A N 1
ATOM 695 C CA . PHE A 1 92 ? 2.299 -20.875 -13.109 1 98.94 92 PHE A CA 1
ATOM 696 C C . PHE A 1 92 ? 2.146 -20.016 -11.859 1 98.94 92 PHE A C 1
ATOM 698 O O . PHE A 1 92 ? 2.256 -20.531 -10.742 1 98.94 92 PHE A O 1
ATOM 705 N N . GLY A 1 93 ? 1.947 -18.75 -12.016 1 98.94 93 GLY A N 1
ATOM 706 C CA . GLY A 1 93 ? 1.688 -17.844 -10.906 1 98.94 93 GLY A CA 1
ATOM 707 C C . GLY A 1 93 ? 0.265 -17.312 -10.891 1 98.94 93 GLY A C 1
ATOM 708 O O . GLY A 1 93 ? -0.262 -16.891 -11.922 1 98.94 93 GLY A O 1
ATOM 709 N N . LEU A 1 94 ? -0.385 -17.312 -9.719 1 98.88 94 LEU A N 1
ATOM 710 C CA . LEU A 1 94 ? -1.743 -16.812 -9.547 1 98.88 94 LEU A CA 1
ATOM 711 C C . LEU A 1 94 ? -1.751 -15.539 -8.703 1 98.88 94 LEU A C 1
ATOM 713 O O . LEU A 1 94 ? -1.204 -15.523 -7.598 1 98.88 94 LEU A O 1
ATOM 717 N N . SER A 1 95 ? -2.473 -14.445 -9.195 1 98.5 95 SER A N 1
ATOM 718 C CA . SER A 1 95 ? -2.66 -13.203 -8.453 1 98.5 95 SER A CA 1
ATOM 719 C C . SER A 1 95 ? -1.321 -12.609 -8.031 1 98.5 95 SER A C 1
ATOM 721 O O . SER A 1 95 ? -0.46 -12.344 -8.867 1 98.5 95 SER A O 1
ATOM 723 N N . LEU A 1 96 ? -0.992 -12.461 -6.793 1 98.5 96 LEU A N 1
ATOM 724 C CA . LEU A 1 96 ? 0.34 -12.047 -6.359 1 98.5 96 LEU A CA 1
ATOM 725 C C . LEU A 1 96 ? 1.407 -12.977 -6.938 1 98.5 96 LEU A C 1
ATOM 727 O O . LEU A 1 96 ? 2.488 -12.516 -7.316 1 98.5 96 LEU A O 1
ATOM 731 N N . GLY A 1 97 ? 1.117 -14.227 -6.988 1 98.88 97 GLY A N 1
ATOM 732 C CA . GLY A 1 97 ? 2.029 -15.172 -7.609 1 98.88 97 GLY A CA 1
ATOM 733 C C . GLY A 1 97 ? 2.309 -14.867 -9.07 1 98.88 97 GLY A C 1
ATOM 734 O O . GLY A 1 97 ? 3.4 -15.141 -9.57 1 98.88 97 GLY A O 1
ATOM 735 N N . GLY A 1 98 ? 1.293 -14.359 -9.781 1 98.94 98 GLY A N 1
ATOM 736 C CA . GLY A 1 98 ? 1.497 -13.906 -11.148 1 98.94 98 GLY A CA 1
ATOM 737 C C . GLY A 1 98 ? 2.434 -12.719 -11.25 1 98.94 98 GLY A C 1
ATOM 738 O O . GLY A 1 98 ? 3.23 -12.625 -12.188 1 98.94 98 GLY A O 1
ATOM 739 N N . MET A 1 99 ? 2.322 -11.812 -10.289 1 98.88 99 MET A N 1
ATOM 740 C CA . MET A 1 99 ? 3.244 -10.68 -10.227 1 98.88 99 MET A CA 1
ATOM 741 C C . MET A 1 99 ? 4.676 -11.156 -10 1 98.88 99 MET A C 1
ATOM 743 O O . MET A 1 99 ? 5.602 -10.695 -10.672 1 98.88 99 MET A O 1
ATOM 747 N N . ILE A 1 100 ? 4.828 -12.117 -9.125 1 98.94 100 ILE A N 1
ATOM 748 C CA . ILE A 1 100 ? 6.125 -12.711 -8.82 1 98.94 100 ILE A CA 1
ATOM 749 C C . ILE A 1 100 ? 6.68 -13.414 -10.055 1 98.94 100 ILE A C 1
ATOM 751 O O . ILE A 1 100 ? 7.859 -13.266 -10.383 1 98.94 100 ILE A O 1
ATOM 755 N N . ALA A 1 101 ? 5.824 -14.102 -10.742 1 98.94 101 ALA A N 1
ATOM 756 C CA . ALA A 1 101 ? 6.234 -14.836 -11.938 1 98.94 101 ALA A CA 1
ATOM 757 C C . ALA A 1 101 ? 6.688 -13.883 -13.039 1 98.94 101 ALA A C 1
ATOM 759 O O . ALA A 1 101 ? 7.621 -14.188 -13.781 1 98.94 101 ALA A O 1
ATOM 760 N N . GLN A 1 102 ? 5.996 -12.781 -13.195 1 98.94 102 GLN A N 1
ATOM 761 C CA . GLN A 1 102 ? 6.43 -11.758 -14.133 1 98.94 102 GLN A CA 1
ATOM 762 C C . GLN A 1 102 ? 7.848 -11.281 -13.812 1 98.94 102 GLN A C 1
ATOM 764 O O . GLN A 1 102 ? 8.695 -11.211 -14.703 1 98.94 102 GLN A O 1
ATOM 769 N N . GLN A 1 103 ? 8.07 -10.984 -12.547 1 98.88 103 GLN A N 1
ATOM 770 C CA . GLN A 1 103 ? 9.398 -10.562 -12.125 1 98.88 103 GLN A CA 1
ATOM 771 C C . GLN A 1 103 ? 10.422 -11.68 -12.336 1 98.88 103 GLN A C 1
ATOM 773 O O . GLN A 1 103 ? 11.555 -11.414 -12.75 1 98.88 103 GLN A O 1
ATOM 778 N N . LEU A 1 104 ? 10.039 -12.914 -12.086 1 98.88 104 LEU A N 1
ATOM 779 C CA . LEU A 1 104 ? 10.938 -14.055 -12.219 1 98.88 104 LEU A CA 1
ATOM 780 C C . LEU A 1 104 ? 11.414 -14.203 -13.664 1 98.88 104 LEU A C 1
ATOM 782 O O . LEU A 1 104 ? 12.617 -14.336 -13.906 1 98.88 104 LEU A O 1
ATOM 786 N N . VAL A 1 105 ? 10.539 -14.133 -14.641 1 98.81 105 VAL A N 1
ATOM 787 C CA . VAL A 1 105 ? 10.898 -14.359 -16.031 1 98.81 105 VAL A CA 1
ATOM 788 C C . VAL A 1 105 ? 11.727 -13.18 -16.547 1 98.81 105 VAL A C 1
ATOM 790 O O . VAL A 1 105 ? 12.57 -13.352 -17.438 1 98.81 105 VAL A O 1
ATOM 793 N N . LEU A 1 106 ? 11.531 -12 -16.016 1 98.75 106 LEU A N 1
ATOM 794 C CA . LEU A 1 106 ? 12.281 -10.828 -16.438 1 98.75 106 LEU A CA 1
ATOM 795 C C . LEU A 1 106 ? 13.688 -10.844 -15.844 1 98.75 106 LEU A C 1
ATOM 797 O O . LEU A 1 106 ? 14.656 -10.5 -16.516 1 98.75 106 LEU A O 1
ATOM 801 N N . ARG A 1 107 ? 13.82 -11.289 -14.617 1 98.5 107 ARG A N 1
ATOM 802 C CA . ARG A 1 107 ? 15.078 -11.203 -13.875 1 98.5 107 ARG A CA 1
ATOM 803 C C . ARG A 1 107 ? 15.914 -12.461 -14.07 1 98.5 107 ARG A C 1
ATOM 805 O O . ARG A 1 107 ? 17.141 -12.414 -14.016 1 98.5 107 ARG A O 1
ATOM 812 N N . HIS A 1 108 ? 15.219 -13.555 -14.227 1 98.31 108 HIS A N 1
ATOM 813 C CA . HIS A 1 108 ? 15.859 -14.852 -14.406 1 98.31 108 HIS A CA 1
ATOM 814 C C . HIS A 1 108 ? 15.281 -15.586 -15.609 1 98.31 108 HIS A C 1
ATOM 816 O O . HIS A 1 108 ? 14.797 -16.719 -15.484 1 98.31 108 HIS A O 1
ATOM 822 N N . PRO A 1 109 ? 15.453 -15.023 -16.797 1 98 109 PRO A N 1
ATOM 823 C CA . PRO A 1 109 ? 14.797 -15.602 -17.969 1 98 109 PRO A CA 1
ATOM 824 C C . PRO A 1 109 ? 15.242 -17.031 -18.25 1 98 109 PRO A C 1
ATOM 826 O O . PRO A 1 109 ? 14.461 -17.844 -18.75 1 98 109 PRO A O 1
ATOM 829 N N . GLY A 1 110 ? 16.438 -17.359 -17.906 1 97.94 110 GLY A N 1
ATOM 830 C CA . GLY A 1 110 ? 16.953 -18.703 -18.141 1 97.94 110 GLY A CA 1
ATOM 831 C C . GLY A 1 110 ? 16.312 -19.766 -17.266 1 97.94 110 GLY A C 1
ATOM 832 O O . GLY A 1 110 ? 16.438 -20.953 -17.531 1 97.94 110 GLY A O 1
ATOM 833 N N . ARG A 1 111 ? 15.555 -19.375 -16.234 1 98.31 111 ARG A N 1
ATOM 834 C CA . ARG A 1 111 ? 14.938 -20.297 -15.289 1 98.31 111 ARG A CA 1
ATOM 835 C C . ARG A 1 111 ? 13.508 -20.625 -15.695 1 98.31 111 ARG A C 1
ATOM 837 O O . ARG A 1 111 ? 12.883 -21.516 -15.125 1 98.31 111 ARG A O 1
ATOM 844 N N . VAL A 1 112 ? 12.992 -20 -16.734 1 98.62 112 VAL A N 1
ATOM 845 C CA . VAL A 1 112 ? 11.578 -20.125 -17.062 1 98.62 112 VAL A CA 1
ATOM 846 C C . VAL A 1 112 ? 11.422 -20.688 -18.469 1 98.62 112 VAL A C 1
ATOM 848 O O . VAL A 1 112 ? 11.938 -20.125 -19.438 1 98.62 112 VAL A O 1
ATOM 851 N N . GLU A 1 113 ? 10.797 -21.781 -18.578 1 98.12 113 GLU A N 1
ATOM 852 C CA . GLU A 1 113 ? 10.539 -22.406 -19.875 1 98.12 113 GLU A CA 1
ATOM 853 C C . GLU A 1 113 ? 9.281 -21.859 -20.531 1 98.12 113 GLU A C 1
ATOM 855 O O . GLU A 1 113 ? 9.328 -21.359 -21.656 1 98.12 113 GLU A O 1
ATOM 860 N N . ARG A 1 114 ? 8.188 -22 -19.938 1 98.62 114 ARG A N 1
ATOM 861 C CA . ARG A 1 114 ? 6.887 -21.438 -20.297 1 98.62 114 ARG A CA 1
ATOM 862 C C . ARG A 1 114 ? 6.199 -20.812 -19.094 1 98.62 114 ARG A C 1
ATOM 864 O O . ARG A 1 114 ? 6.527 -21.125 -17.953 1 98.62 114 ARG A O 1
ATOM 871 N N . LEU A 1 115 ? 5.277 -19.906 -19.422 1 98.69 115 LEU A N 1
ATOM 872 C CA . LEU A 1 115 ? 4.746 -19.078 -18.344 1 98.69 115 LEU A CA 1
ATOM 873 C C . LEU A 1 115 ? 3.221 -19.031 -18.406 1 98.69 115 LEU A C 1
ATOM 875 O O . LEU A 1 115 ? 2.641 -18.797 -19.469 1 98.69 115 LEU A O 1
ATOM 879 N N . VAL A 1 116 ? 2.562 -19.297 -17.297 1 98.88 116 VAL A N 1
ATOM 880 C CA . VAL A 1 116 ? 1.135 -19.031 -17.141 1 98.88 116 VAL A CA 1
ATOM 881 C C . VAL A 1 116 ? 0.915 -17.969 -16.078 1 98.88 116 VAL A C 1
ATOM 883 O O . VAL A 1 116 ? 1.383 -18.094 -14.953 1 98.88 116 VAL A O 1
ATOM 886 N N . LEU A 1 117 ? 0.268 -16.938 -16.438 1 98.94 117 LEU A N 1
ATOM 887 C CA . LEU A 1 117 ? -0.074 -15.836 -15.555 1 98.94 117 LEU A CA 1
ATOM 888 C C . LEU A 1 117 ? -1.578 -15.789 -15.305 1 98.94 117 LEU A C 1
ATOM 890 O O . LEU A 1 117 ? -2.354 -15.477 -16.203 1 98.94 117 LEU A O 1
ATOM 894 N N . GLY A 1 118 ? -1.979 -16.047 -14.07 1 98.88 118 GLY A N 1
ATOM 895 C CA . GLY A 1 118 ? -3.393 -16.141 -13.75 1 98.88 118 GLY A CA 1
ATOM 896 C C . GLY A 1 118 ? -3.9 -14.992 -12.906 1 98.88 118 GLY A C 1
ATOM 897 O O . GLY A 1 118 ? -3.359 -14.703 -11.836 1 98.88 118 GLY A O 1
ATOM 898 N N . ALA A 1 119 ? -4.973 -14.367 -13.312 1 98.62 119 ALA A N 1
ATOM 899 C CA . ALA A 1 119 ? -5.711 -13.367 -12.539 1 98.62 119 ALA A CA 1
ATOM 900 C C . ALA A 1 119 ? -4.762 -12.359 -11.898 1 98.62 119 ALA A C 1
ATOM 902 O O . ALA A 1 119 ? -4.816 -12.133 -10.688 1 98.62 119 ALA A O 1
ATOM 903 N N . THR A 1 120 ? -3.941 -11.734 -12.688 1 98.69 120 THR A N 1
ATOM 904 C CA . THR A 1 120 ? -2.879 -10.883 -12.172 1 98.69 120 THR A CA 1
ATOM 905 C C . THR A 1 120 ? -2.822 -9.562 -12.938 1 98.69 120 THR A C 1
ATOM 907 O O . THR A 1 120 ? -3.775 -9.203 -13.641 1 98.69 120 THR A O 1
ATOM 910 N N . THR A 1 121 ? -1.838 -8.719 -12.656 1 98.31 121 THR A N 1
ATOM 911 C CA . THR A 1 121 ? -1.671 -7.406 -13.266 1 98.31 121 THR A CA 1
ATOM 912 C C . THR A 1 121 ? -0.192 -7.094 -13.477 1 98.31 121 THR A C 1
ATOM 914 O O . THR A 1 121 ? 0.669 -7.645 -12.789 1 98.31 121 THR A O 1
ATOM 917 N N . MET A 1 122 ? 0.054 -6.301 -14.5 1 98.06 122 MET A N 1
ATOM 918 C CA . MET A 1 122 ? 1.421 -5.824 -14.695 1 98.06 122 MET A CA 1
ATOM 919 C C . MET A 1 122 ? 1.67 -4.547 -13.898 1 98.06 122 MET A C 1
ATOM 921 O O . MET A 1 122 ? 2.799 -4.059 -13.836 1 98.06 122 MET A O 1
ATOM 925 N N . GLY A 1 123 ? 0.628 -4.004 -13.227 1 94.94 123 GLY A N 1
ATOM 926 C CA . GLY A 1 123 ? 0.746 -2.793 -12.438 1 94.94 123 GLY A CA 1
ATOM 927 C C . GLY A 1 123 ? 1.01 -1.556 -13.273 1 94.94 123 GLY A C 1
ATOM 928 O O . GLY A 1 123 ? 0.577 -1.475 -14.422 1 94.94 123 GLY A O 1
ATOM 929 N N . GLY A 1 124 ? 1.565 -0.485 -12.586 1 88.38 124 GLY A N 1
ATOM 930 C CA . GLY A 1 124 ? 1.88 0.755 -13.281 1 88.38 124 GLY A CA 1
ATOM 931 C C . GLY A 1 124 ? 0.678 1.665 -13.445 1 88.38 124 GLY A C 1
ATOM 932 O O . GLY A 1 124 ? -0.404 1.375 -12.93 1 88.38 124 GLY A O 1
ATOM 933 N N . PRO A 1 125 ? 0.825 2.879 -14.078 1 79.12 125 PRO A N 1
ATOM 934 C CA . PRO A 1 125 ? -0.206 3.914 -14.18 1 79.12 125 PRO A CA 1
ATOM 935 C C . PRO A 1 125 ? -1.438 3.445 -14.953 1 79.12 125 PRO A C 1
ATOM 937 O O . PRO A 1 125 ? -2.543 3.936 -14.711 1 79.12 125 PRO A O 1
ATOM 940 N N . GLY A 1 126 ? -1.356 2.48 -15.773 1 78.62 126 GLY A N 1
ATOM 941 C CA . GLY A 1 126 ? -2.484 2.059 -16.594 1 78.62 126 GLY A CA 1
ATOM 942 C C . GLY A 1 126 ? -3.236 0.88 -16 1 78.62 126 GLY A C 1
ATOM 943 O O . GLY A 1 126 ? -4.219 0.412 -16.578 1 78.62 126 GLY A O 1
ATOM 944 N N . ALA A 1 127 ? -2.861 0.491 -14.828 1 85.31 127 ALA A N 1
ATOM 945 C CA . ALA A 1 127 ? -3.496 -0.68 -14.227 1 85.31 127 ALA A CA 1
ATOM 946 C C . ALA A 1 127 ? -4.875 -0.333 -13.672 1 85.31 127 ALA A C 1
ATOM 948 O O . ALA A 1 127 ? -5.102 0.788 -13.211 1 85.31 127 ALA A O 1
ATOM 949 N N . HIS A 1 128 ? -5.785 -1.321 -13.852 1 85 128 HIS A N 1
ATOM 950 C CA . HIS A 1 128 ? -7.043 -1.247 -13.117 1 85 128 HIS A CA 1
ATOM 951 C C . HIS A 1 128 ? -6.887 -1.791 -11.703 1 85 128 HIS A C 1
ATOM 953 O O . HIS A 1 128 ? -6.633 -2.982 -11.516 1 85 128 HIS A O 1
ATOM 959 N N . ARG A 1 129 ? -7.168 -1.001 -10.766 1 85.38 129 ARG A N 1
ATOM 960 C CA . ARG A 1 129 ? -6.773 -1.283 -9.391 1 85.38 129 ARG A CA 1
ATOM 961 C C . ARG A 1 129 ? -7.801 -2.17 -8.695 1 85.38 129 ARG A C 1
ATOM 963 O O . ARG A 1 129 ? -8.984 -2.145 -9.047 1 85.38 129 ARG A O 1
ATOM 970 N N . THR A 1 130 ? -7.234 -2.918 -7.723 1 88.81 130 THR A N 1
ATOM 971 C CA . THR A 1 130 ? -8.086 -3.643 -6.785 1 88.81 130 THR A CA 1
ATOM 972 C C . THR A 1 130 ? -8.969 -2.678 -5.996 1 88.81 130 THR A C 1
ATOM 974 O O . THR A 1 130 ? -8.5 -1.624 -5.559 1 88.81 130 THR A O 1
ATOM 977 N N . PRO A 1 131 ? -10.258 -3.031 -5.836 1 88.25 131 PRO A N 1
ATOM 978 C CA . PRO A 1 131 ? -11.125 -2.158 -5.043 1 88.25 131 PRO A CA 1
ATOM 979 C C . PRO A 1 131 ? -10.633 -1.987 -3.607 1 88.25 131 PRO A C 1
ATOM 981 O O . PRO A 1 131 ? -10.258 -2.967 -2.955 1 88.25 131 PRO A O 1
ATOM 984 N N . PRO A 1 132 ? -10.695 -0.776 -3.105 1 86.81 132 PRO A N 1
ATOM 985 C CA . PRO A 1 132 ? -10.258 -0.543 -1.728 1 86.81 132 PRO A CA 1
ATOM 986 C C . PRO A 1 132 ? -11 -1.414 -0.717 1 86.81 132 PRO A C 1
ATOM 988 O O . PRO A 1 132 ? -10.406 -1.864 0.268 1 86.81 132 PRO A O 1
ATOM 991 N N . ASP A 1 133 ? -12.25 -1.638 -0.922 1 87.38 133 ASP A N 1
ATOM 992 C CA . ASP A 1 133 ? -13.039 -2.445 -0.001 1 87.38 133 ASP A CA 1
ATOM 993 C C . ASP A 1 133 ? -12.484 -3.863 0.106 1 87.38 133 ASP A C 1
ATOM 995 O O . ASP A 1 133 ? -12.555 -4.488 1.166 1 87.38 133 ASP A O 1
ATOM 999 N N . ALA A 1 134 ? -11.984 -4.406 -0.981 1 88.25 134 ALA A N 1
ATOM 1000 C CA . ALA A 1 134 ? -11.359 -5.73 -0.955 1 88.25 134 ALA A CA 1
ATOM 1001 C C . ALA A 1 134 ? -10.102 -5.727 -0.091 1 88.25 134 ALA A C 1
ATOM 1003 O O . ALA A 1 134 ? -9.93 -6.605 0.758 1 88.25 134 ALA A O 1
ATOM 1004 N N . ILE A 1 135 ? -9.273 -4.727 -0.314 1 88.19 135 ILE A N 1
ATOM 1005 C CA . ILE A 1 135 ? -8.031 -4.613 0.453 1 88.19 135 ILE A CA 1
ATOM 1006 C C . ILE A 1 135 ? -8.359 -4.488 1.939 1 88.19 135 ILE A C 1
ATOM 1008 O O . ILE A 1 135 ? -7.766 -5.18 2.771 1 88.19 135 ILE A O 1
ATOM 1012 N N . LEU A 1 136 ? -9.312 -3.654 2.244 1 85.62 136 LEU A N 1
ATOM 1013 C CA . LEU A 1 136 ? -9.719 -3.447 3.631 1 85.62 136 LEU A CA 1
ATOM 1014 C C . LEU A 1 136 ? -10.297 -4.727 4.223 1 85.62 136 LEU A C 1
ATOM 1016 O O . LEU A 1 136 ? -10.102 -5.012 5.406 1 85.62 136 LEU A O 1
ATOM 1020 N N . GLY A 1 137 ? -11.039 -5.461 3.424 1 84.19 137 GLY A N 1
ATOM 1021 C CA . GLY A 1 137 ? -11.562 -6.742 3.869 1 84.19 137 GLY A CA 1
ATOM 1022 C C . GLY A 1 137 ? -10.477 -7.719 4.285 1 84.19 137 GLY A C 1
ATOM 1023 O O . GLY A 1 137 ? -10.656 -8.484 5.234 1 84.19 137 GLY A O 1
ATOM 1024 N N . PHE A 1 138 ? -9.336 -7.625 3.666 1 83.88 138 PHE A N 1
ATOM 1025 C CA . PHE A 1 138 ? -8.211 -8.484 4.012 1 83.88 138 PHE A CA 1
ATOM 1026 C C . PHE A 1 138 ? -7.559 -8.023 5.309 1 83.88 138 PHE A C 1
ATOM 1028 O O . PHE A 1 138 ? -7.055 -8.844 6.082 1 83.88 138 PHE A O 1
ATOM 1035 N N . LEU A 1 139 ? -7.629 -6.719 5.559 1 84.75 139 LEU A N 1
ATOM 1036 C CA . LEU A 1 139 ? -6.852 -6.148 6.652 1 84.75 139 LEU A CA 1
ATOM 1037 C C . LEU A 1 139 ? -7.711 -5.992 7.906 1 84.75 139 LEU A C 1
ATOM 1039 O O . LEU A 1 139 ? -7.199 -6.066 9.023 1 84.75 139 LEU A O 1
ATOM 1043 N N . ARG A 1 140 ? -8.992 -5.516 7.797 1 76.88 140 ARG A N 1
ATOM 1044 C CA . ARG A 1 140 ? -9.859 -5.234 8.93 1 76.88 140 ARG A CA 1
ATOM 1045 C C . ARG A 1 140 ? -10.242 -6.52 9.664 1 76.88 140 ARG A C 1
ATOM 1047 O O . ARG A 1 140 ? -11.023 -6.488 10.617 1 76.88 140 ARG A O 1
ATOM 1054 N N . THR A 1 141 ? -9.75 -7.582 9.438 1 61.12 141 THR A N 1
ATOM 1055 C CA . THR A 1 141 ? -10.156 -8.844 10.039 1 61.12 141 THR A CA 1
ATOM 1056 C C . THR A 1 141 ? -9.367 -9.117 11.32 1 61.12 141 THR A C 1
ATOM 1058 O O . THR A 1 141 ? -9.336 -10.25 11.812 1 61.12 141 THR A O 1
ATOM 1061 N N . ALA A 1 142 ? -8.836 -7.945 11.82 1 57.53 142 ALA A N 1
ATOM 1062 C CA . ALA A 1 142 ? -8.211 -8.039 13.141 1 57.53 142 ALA A CA 1
ATOM 1063 C C . ALA A 1 142 ? -9.266 -8.195 14.234 1 57.53 142 ALA A C 1
ATOM 1065 O O . ALA A 1 142 ? -10.344 -7.594 14.156 1 57.53 142 ALA A O 1
ATOM 1066 N N . ASN A 1 143 ? -9.164 -9.188 14.93 1 63.53 143 ASN A N 1
ATOM 1067 C CA . ASN A 1 143 ? -9.969 -9.453 16.109 1 63.53 143 ASN A CA 1
ATOM 1068 C C . ASN A 1 143 ? -11.188 -10.305 15.781 1 63.53 143 ASN A C 1
ATOM 1070 O O . ASN A 1 143 ? -12.18 -10.289 16.516 1 63.53 143 ASN A O 1
ATOM 1074 N N . VAL A 1 144 ? -11.148 -10.68 14.594 1 77.44 144 VAL A N 1
ATOM 1075 C CA . VAL A 1 144 ? -12.219 -11.609 14.258 1 77.44 144 VAL A CA 1
ATOM 1076 C C . VAL A 1 144 ? -11.672 -13.039 14.234 1 77.44 144 VAL A C 1
ATOM 1078 O O . VAL A 1 144 ? -10.461 -13.242 14.203 1 77.44 144 VAL A O 1
ATOM 1081 N N . THR A 1 145 ? -12.602 -13.961 14.273 1 86.12 145 THR A N 1
ATOM 1082 C CA . THR A 1 145 ? -12.195 -15.359 14.211 1 86.12 145 THR A CA 1
ATOM 1083 C C . THR A 1 145 ? -11.578 -15.68 12.852 1 86.12 145 THR A C 1
ATOM 1085 O O . THR A 1 145 ? -11.773 -14.945 11.883 1 86.12 145 THR A O 1
ATOM 1088 N N . VAL A 1 146 ? -10.82 -16.672 12.828 1 89 146 VAL A N 1
ATOM 1089 C CA . VAL A 1 146 ? -10.219 -17.156 11.586 1 89 146 VAL A CA 1
ATOM 1090 C C . VAL A 1 146 ? -11.32 -17.453 10.57 1 89 146 VAL A C 1
ATOM 1092 O O . VAL A 1 146 ? -11.188 -17.125 9.391 1 89 146 VAL A O 1
ATOM 1095 N N . ALA A 1 147 ? -12.367 -18.031 11.047 1 90.69 147 ALA A N 1
ATOM 1096 C CA . ALA A 1 147 ? -13.492 -18.359 10.18 1 90.69 147 ALA A CA 1
ATOM 1097 C C . ALA A 1 147 ? -14.086 -17.109 9.547 1 90.69 147 ALA A C 1
ATOM 1099 O O . ALA A 1 147 ? -14.375 -17.078 8.352 1 90.69 147 ALA A O 1
ATOM 1100 N N . ASP A 1 148 ? -14.25 -16.094 10.312 1 89.56 148 ASP A N 1
ATOM 1101 C CA . ASP A 1 148 ? -14.805 -14.844 9.805 1 89.56 148 ASP A CA 1
ATOM 1102 C C . ASP A 1 148 ? -13.859 -14.195 8.797 1 89.56 148 ASP A C 1
ATOM 1104 O O . ASP A 1 148 ? -14.305 -13.641 7.789 1 89.56 148 ASP A O 1
ATOM 1108 N N . GLN A 1 149 ? -12.609 -14.273 9.078 1 88.56 149 GLN A N 1
ATOM 1109 C CA . GLN A 1 149 ? -11.617 -13.742 8.148 1 88.56 149 GLN A CA 1
ATOM 1110 C C . GLN A 1 149 ? -11.711 -14.43 6.789 1 88.56 149 GLN A C 1
ATOM 1112 O O . GLN A 1 149 ? -11.672 -13.773 5.75 1 88.56 149 GLN A O 1
ATOM 1117 N N . ILE A 1 150 ? -11.836 -15.703 6.824 1 91.94 150 ILE A N 1
ATOM 1118 C CA . ILE A 1 150 ? -11.906 -16.484 5.598 1 91.94 150 ILE A CA 1
ATOM 1119 C C . ILE A 1 150 ? -13.195 -16.156 4.848 1 91.94 150 ILE A C 1
ATOM 1121 O O . ILE A 1 150 ? -13.172 -15.961 3.629 1 91.94 150 ILE A O 1
ATOM 1125 N N . ARG A 1 151 ? -14.25 -16.016 5.531 1 90.88 151 ARG A N 1
ATOM 1126 C CA . ARG A 1 151 ? -15.531 -15.719 4.895 1 90.88 151 ARG A CA 1
ATOM 1127 C C . ARG A 1 151 ? -15.5 -14.367 4.191 1 90.88 151 ARG A C 1
ATOM 1129 O O . ARG A 1 151 ? -16 -14.234 3.076 1 90.88 151 ARG A O 1
ATOM 1136 N N . VAL A 1 152 ? -14.891 -13.43 4.789 1 87.94 152 VAL A N 1
ATOM 1137 C CA . VAL A 1 152 ? -14.812 -12.094 4.215 1 87.94 152 VAL A CA 1
ATOM 1138 C C . VAL A 1 152 ? -13.945 -12.117 2.961 1 87.94 152 VAL A C 1
ATOM 1140 O O . VAL A 1 152 ? -14.312 -11.555 1.93 1 87.94 152 VAL A O 1
ATOM 1143 N N . THR A 1 153 ? -12.812 -12.734 3.035 1 89.75 153 THR A N 1
ATOM 1144 C CA . THR A 1 153 ? -11.891 -12.758 1.906 1 89.75 153 THR A CA 1
ATOM 1145 C C . THR A 1 153 ? -12.453 -13.602 0.769 1 89.75 153 THR A C 1
ATOM 1147 O O . THR A 1 153 ? -12.234 -13.305 -0.406 1 89.75 153 THR A O 1
ATOM 1150 N N . MET A 1 154 ? -13.195 -14.672 1.091 1 92.31 154 MET A N 1
ATOM 1151 C CA . MET A 1 154 ? -13.75 -15.586 0.1 1 92.31 154 MET A CA 1
ATOM 1152 C C . MET A 1 154 ? -14.75 -14.875 -0.801 1 92.31 154 MET A C 1
ATOM 1154 O O . MET A 1 154 ? -14.875 -15.203 -1.983 1 92.31 154 MET A O 1
ATOM 1158 N N . GLN A 1 155 ? -15.406 -13.875 -0.23 1 90.44 155 GLN A N 1
ATOM 1159 C CA . GLN A 1 155 ? -16.391 -13.133 -1.005 1 90.44 155 GLN A CA 1
ATOM 1160 C C . GLN A 1 155 ? -15.742 -12.414 -2.184 1 90.44 155 GLN A C 1
ATOM 1162 O O . GLN A 1 155 ? -16.391 -12.156 -3.197 1 90.44 155 GLN A O 1
ATOM 1167 N N . TRP A 1 156 ? -14.492 -12.164 -2.039 1 92 156 TRP A N 1
ATOM 1168 C CA . TRP A 1 156 ? -13.758 -11.484 -3.1 1 92 156 TRP A CA 1
ATOM 1169 C C . TRP A 1 156 ? -13.008 -12.484 -3.973 1 92 156 TRP A C 1
ATOM 1171 O O . TRP A 1 156 ? -12.781 -12.234 -5.16 1 92 156 TRP A O 1
ATOM 1181 N N . ALA A 1 157 ? -12.672 -13.625 -3.463 1 94.62 157 ALA A N 1
ATOM 1182 C CA . ALA A 1 157 ? -11.789 -14.57 -4.129 1 94.62 157 ALA A CA 1
ATOM 1183 C C . ALA A 1 157 ? -12.578 -15.555 -4.984 1 94.62 157 ALA A C 1
ATOM 1185 O O . ALA A 1 157 ? -12.094 -16.016 -6.023 1 94.62 157 ALA A O 1
ATOM 1186 N N . ILE A 1 158 ? -13.758 -15.938 -4.523 1 95.75 158 ILE A N 1
ATOM 1187 C CA . ILE A 1 158 ? -14.547 -17 -5.152 1 95.75 158 ILE A CA 1
ATOM 1188 C C . ILE A 1 158 ? -15.875 -16.422 -5.645 1 95.75 158 ILE A C 1
ATOM 1190 O O . ILE A 1 158 ? -16.531 -15.68 -4.926 1 95.75 158 ILE A O 1
ATOM 1194 N N . ASP A 1 159 ? -16.203 -16.812 -6.84 1 95.38 159 ASP A N 1
ATOM 1195 C CA . ASP A 1 159 ? -17.516 -16.406 -7.359 1 95.38 159 ASP A CA 1
ATOM 1196 C C . ASP A 1 159 ? -18.641 -17 -6.52 1 95.38 159 ASP A C 1
ATOM 1198 O O . ASP A 1 159 ? -18.578 -18.172 -6.133 1 95.38 159 ASP A O 1
ATOM 1202 N N . PRO A 1 160 ? -19.688 -16.234 -6.312 1 93.94 160 PRO A N 1
ATOM 1203 C CA . PRO A 1 160 ? -20.781 -16.719 -5.469 1 93.94 160 PRO A CA 1
ATOM 1204 C C . PRO A 1 160 ? -21.438 -17.984 -6.035 1 93.94 160 PRO A C 1
ATOM 1206 O O . PRO A 1 160 ? -21.859 -18.859 -5.273 1 93.94 160 PRO A O 1
ATOM 1209 N N . ASP A 1 161 ? -21.562 -18.078 -7.316 1 95.19 161 ASP A N 1
ATOM 1210 C CA . ASP A 1 161 ? -22.156 -19.281 -7.922 1 95.19 161 ASP A CA 1
ATOM 1211 C C . ASP A 1 161 ? -21.281 -20.5 -7.699 1 95.19 161 ASP A C 1
ATOM 1213 O O . ASP A 1 161 ? -21.781 -21.594 -7.469 1 95.19 161 ASP A O 1
ATOM 1217 N N . ALA A 1 162 ? -20 -20.328 -7.789 1 94.31 162 ALA A N 1
ATOM 1218 C CA . ALA A 1 162 ? -19.078 -21.422 -7.527 1 94.31 162 ALA A CA 1
ATOM 1219 C C . ALA A 1 162 ? -19.156 -21.875 -6.074 1 94.31 162 ALA A C 1
ATOM 1221 O O . ALA A 1 162 ? -19.125 -23.078 -5.793 1 94.31 162 ALA A O 1
ATOM 1222 N N . LEU A 1 163 ? -19.25 -20.953 -5.172 1 93.69 163 LEU A N 1
ATOM 1223 C CA . LEU A 1 163 ? -19.359 -21.266 -3.752 1 93.69 163 LEU A CA 1
ATOM 1224 C C . LEU A 1 163 ? -20.641 -22.047 -3.467 1 93.69 163 LEU A C 1
ATOM 1226 O O . LEU A 1 163 ? -20.656 -22.953 -2.625 1 93.69 163 LEU A O 1
ATOM 1230 N N . ALA A 1 164 ? -21.719 -21.641 -4.133 1 94.19 164 ALA A N 1
ATOM 1231 C CA . ALA A 1 164 ? -22.984 -22.359 -3.975 1 94.19 164 ALA A CA 1
ATOM 1232 C C . ALA A 1 164 ? -22.875 -23.797 -4.457 1 94.19 164 ALA A C 1
ATOM 1234 O O . ALA A 1 164 ? -23.469 -24.703 -3.865 1 94.19 164 ALA A O 1
ATOM 1235 N N . ARG A 1 165 ? -22.109 -24.016 -5.496 1 94.38 165 ARG A N 1
ATOM 1236 C CA . ARG A 1 165 ? -21.938 -25.344 -6.078 1 94.38 165 ARG A CA 1
ATOM 1237 C C . ARG A 1 165 ? -20.969 -26.188 -5.246 1 94.38 165 ARG A C 1
ATOM 1239 O O . ARG A 1 165 ? -21.094 -27.422 -5.203 1 94.38 165 ARG A O 1
ATOM 1246 N N . ARG A 1 166 ? -20 -25.516 -4.598 1 94.5 166 ARG A N 1
ATOM 1247 C CA . ARG A 1 166 ? -18.984 -26.203 -3.803 1 94.5 166 ARG A CA 1
ATOM 1248 C C . ARG A 1 166 ? -18.844 -25.547 -2.428 1 94.5 166 ARG A C 1
ATOM 1250 O O . ARG A 1 166 ? -17.781 -25.031 -2.09 1 94.5 166 ARG A O 1
ATOM 1257 N N . PRO A 1 167 ? -19.875 -25.688 -1.598 1 94.06 167 PRO A N 1
ATOM 1258 C CA . PRO A 1 167 ? -19.844 -25 -0.301 1 94.06 167 PRO A CA 1
ATOM 1259 C C . PRO A 1 167 ? -18.734 -25.516 0.609 1 94.06 167 PRO A C 1
ATOM 1261 O O . PRO A 1 167 ? -18.328 -24.828 1.544 1 94.06 167 PRO A O 1
ATOM 1264 N N . GLN A 1 168 ? -18.172 -26.719 0.305 1 95.19 168 GLN A N 1
ATOM 1265 C CA . GLN A 1 168 ? -17.141 -27.328 1.137 1 95.19 168 GLN A CA 1
ATOM 1266 C C . GLN A 1 168 ? -15.852 -26.516 1.09 1 95.19 168 GLN A C 1
ATOM 1268 O O . GLN A 1 168 ? -14.984 -26.672 1.955 1 95.19 168 GLN A O 1
ATOM 1273 N N . ILE A 1 169 ? -15.664 -25.688 0.097 1 95.88 169 ILE A N 1
ATOM 1274 C CA . ILE A 1 169 ? -14.477 -24.844 -0.044 1 95.88 169 ILE A CA 1
ATOM 1275 C C . ILE A 1 169 ? -14.297 -24 1.216 1 95.88 169 ILE A C 1
ATOM 1277 O O . ILE A 1 169 ? -13.164 -23.781 1.662 1 95.88 169 ILE A O 1
ATOM 1281 N N . VAL A 1 170 ? -15.422 -23.547 1.783 1 95.31 170 VAL A N 1
ATOM 1282 C CA . VAL A 1 170 ? -15.375 -22.688 2.959 1 95.31 170 VAL A CA 1
ATOM 1283 C C . VAL A 1 170 ? -14.727 -23.422 4.121 1 95.31 170 VAL A C 1
ATOM 1285 O O . VAL A 1 170 ? -13.766 -22.922 4.723 1 95.31 170 VAL A O 1
ATOM 1288 N N . ASP A 1 171 ? -15.172 -24.609 4.398 1 96.12 171 ASP A N 1
ATOM 1289 C CA . ASP A 1 171 ? -14.641 -25.406 5.5 1 96.12 171 ASP A CA 1
ATOM 1290 C C . ASP A 1 171 ? -13.188 -25.797 5.238 1 96.12 171 ASP A C 1
ATOM 1292 O O . ASP A 1 171 ? -12.375 -25.828 6.164 1 96.12 171 ASP A O 1
ATOM 1296 N N . GLU A 1 172 ? -12.922 -26.094 4.051 1 96.44 172 GLU A N 1
ATOM 1297 C CA . GLU A 1 172 ? -11.562 -26.469 3.682 1 96.44 172 GLU A CA 1
ATOM 1298 C C . GLU A 1 172 ? -10.594 -25.312 3.924 1 96.44 172 GLU A C 1
ATOM 1300 O O . GLU A 1 172 ? -9.523 -25.5 4.504 1 96.44 172 GLU A O 1
ATOM 1305 N N . TRP A 1 173 ? -10.961 -24.141 3.473 1 96.31 173 TRP A N 1
ATOM 1306 C CA . TRP A 1 173 ? -10.109 -22.969 3.654 1 96.31 173 TRP A CA 1
ATOM 1307 C C . TRP A 1 173 ? -9.961 -22.625 5.133 1 96.31 173 TRP A C 1
ATOM 1309 O O . TRP A 1 173 ? -8.875 -22.25 5.582 1 96.31 173 TRP A O 1
ATOM 1319 N N . ILE A 1 174 ? -11.047 -22.719 5.871 1 96.12 174 ILE A N 1
ATOM 1320 C CA . ILE A 1 174 ? -11.008 -22.453 7.305 1 96.12 174 ILE A CA 1
ATOM 1321 C C . ILE A 1 174 ? -10.047 -23.422 7.988 1 96.12 174 ILE A C 1
ATOM 1323 O O . ILE A 1 174 ? -9.227 -23 8.812 1 96.12 174 ILE A O 1
ATOM 1327 N N . ALA A 1 175 ? -10.102 -24.656 7.621 1 96.56 175 ALA A N 1
ATOM 1328 C CA . ALA A 1 175 ? -9.242 -25.672 8.219 1 96.56 175 ALA A CA 1
ATOM 1329 C C . ALA A 1 175 ? -7.77 -25.375 7.965 1 96.56 175 ALA A C 1
ATOM 1331 O O . ALA A 1 175 ? -6.941 -25.469 8.875 1 96.56 175 ALA A O 1
ATOM 1332 N N . ILE A 1 176 ? -7.422 -25 6.754 1 96.62 176 ILE A N 1
ATOM 1333 C CA . ILE A 1 176 ? -6.043 -24.656 6.426 1 96.62 176 ILE A CA 1
ATOM 1334 C C . ILE A 1 176 ? -5.621 -23.422 7.219 1 96.62 176 ILE A C 1
ATOM 1336 O O . ILE A 1 176 ? -4.555 -23.406 7.84 1 96.62 176 ILE A O 1
ATOM 1340 N N . ALA A 1 177 ? -6.477 -22.422 7.23 1 94.56 177 ALA A N 1
ATOM 1341 C CA . ALA A 1 177 ? -6.16 -21.156 7.883 1 94.56 177 ALA A CA 1
ATOM 1342 C C . ALA A 1 177 ? -5.973 -21.344 9.383 1 94.56 177 ALA A C 1
ATOM 1344 O O . ALA A 1 177 ? -5.148 -20.672 10.008 1 94.56 177 ALA A O 1
ATOM 1345 N N . GLU A 1 178 ? -6.766 -22.188 9.984 1 94.62 178 GLU A N 1
ATOM 1346 C CA . GLU A 1 178 ? -6.652 -22.453 11.422 1 94.62 178 GLU A CA 1
ATOM 1347 C C . GLU A 1 178 ? -5.312 -23.094 11.758 1 94.62 178 GLU A C 1
ATOM 1349 O O . GLU A 1 178 ? -4.75 -22.859 12.828 1 94.62 178 GLU A O 1
ATOM 1354 N N . SER A 1 179 ? -4.824 -23.828 10.852 1 95 179 SER A N 1
ATOM 1355 C CA . SER A 1 179 ? -3.557 -24.516 11.07 1 95 179 SER A CA 1
ATOM 1356 C C . SER A 1 179 ? -2.373 -23.625 10.719 1 95 179 SER A C 1
ATOM 1358 O O . SER A 1 179 ? -1.242 -23.891 11.133 1 95 179 SER A O 1
ATOM 1360 N N . GLU A 1 180 ? -2.578 -22.594 9.938 1 93.88 180 GLU A N 1
ATOM 1361 C CA . GLU A 1 180 ? -1.577 -21.625 9.508 1 93.88 180 GLU A CA 1
ATOM 1362 C C . GLU A 1 180 ? -2.066 -20.203 9.727 1 93.88 180 GLU A C 1
ATOM 1364 O O . GLU A 1 180 ? -2.348 -19.469 8.773 1 93.88 180 GLU A O 1
ATOM 1369 N N . PRO A 1 181 ? -2.059 -19.812 10.969 1 86.56 181 PRO A N 1
ATOM 1370 C CA . PRO A 1 181 ? -2.6 -18.469 11.227 1 86.56 181 PRO A CA 1
ATOM 1371 C C . PRO A 1 181 ? -1.829 -17.375 10.492 1 86.56 181 PRO A C 1
ATOM 1373 O O . PRO A 1 181 ? -0.603 -17.453 10.383 1 86.56 181 PRO A O 1
ATOM 1376 N N . ARG A 1 182 ? -2.586 -16.391 10.039 1 86 182 ARG A N 1
ATOM 1377 C CA . ARG A 1 182 ? -2.045 -15.281 9.266 1 86 182 ARG A CA 1
ATOM 1378 C C . ARG A 1 182 ? -1.227 -14.352 10.156 1 86 182 ARG A C 1
ATOM 1380 O O . ARG A 1 182 ? -1.61 -14.07 11.289 1 86 182 ARG A O 1
ATOM 1387 N N . ASN A 1 183 ? -0.126 -13.961 9.625 1 87 183 ASN A N 1
ATOM 1388 C CA . ASN A 1 183 ? 0.662 -12.891 10.227 1 87 183 ASN A CA 1
ATOM 1389 C C . ASN A 1 183 ? 0.305 -11.531 9.633 1 87 183 ASN A C 1
ATOM 1391 O O . ASN A 1 183 ? 0.556 -11.281 8.453 1 87 183 ASN A O 1
ATOM 1395 N N . ARG A 1 184 ? -0.165 -10.625 10.43 1 85.06 184 ARG A N 1
ATOM 1396 C CA . ARG A 1 184 ? -0.688 -9.352 9.945 1 85.06 184 ARG A CA 1
ATOM 1397 C C . ARG A 1 184 ? 0.419 -8.5 9.336 1 85.06 184 ARG A C 1
ATOM 1399 O O . ARG A 1 184 ? 0.184 -7.766 8.375 1 85.06 184 ARG A O 1
ATOM 1406 N N . LEU A 1 185 ? 1.572 -8.531 9.961 1 86.75 185 LEU A N 1
ATOM 1407 C CA . LEU A 1 185 ? 2.695 -7.77 9.43 1 86.75 185 LEU A CA 1
ATOM 1408 C C . LEU A 1 185 ? 3.125 -8.305 8.07 1 86.75 185 LEU A C 1
ATOM 1410 O O . LEU A 1 185 ? 3.414 -7.527 7.156 1 86.75 185 LEU A O 1
ATOM 1414 N N . ALA A 1 186 ? 3.135 -9.57 7.934 1 90.06 186 ALA A N 1
ATOM 1415 C CA . ALA A 1 186 ? 3.494 -10.195 6.66 1 90.06 186 ALA A CA 1
ATOM 1416 C C . ALA A 1 186 ? 2.445 -9.906 5.59 1 90.06 186 ALA A C 1
ATOM 1418 O O . ALA A 1 186 ? 2.785 -9.656 4.434 1 90.06 186 ALA A O 1
ATOM 1419 N N . LEU A 1 187 ? 1.186 -9.93 6.016 1 91.69 187 LEU A N 1
ATOM 1420 C CA . LEU A 1 187 ? 0.113 -9.586 5.094 1 91.69 187 LEU A CA 1
ATOM 1421 C C . LEU A 1 187 ? 0.28 -8.156 4.582 1 91.69 187 LEU A C 1
ATOM 1423 O O . LEU A 1 187 ? 0.164 -7.902 3.381 1 91.69 187 LEU A O 1
ATOM 1427 N N . ALA A 1 188 ? 0.561 -7.273 5.504 1 90.56 188 ALA A N 1
ATOM 1428 C CA . ALA A 1 188 ? 0.783 -5.887 5.113 1 90.56 188 ALA A CA 1
ATOM 1429 C C . ALA A 1 188 ? 1.965 -5.766 4.156 1 90.56 188 ALA A C 1
ATOM 1431 O O . ALA A 1 188 ? 1.918 -5 3.193 1 90.56 188 ALA A O 1
ATOM 1432 N N . GLY A 1 189 ? 2.982 -6.516 4.422 1 92.5 189 GLY A N 1
ATOM 1433 C CA . GLY A 1 189 ? 4.141 -6.527 3.545 1 92.5 189 GLY A CA 1
ATOM 1434 C C . GLY A 1 189 ? 3.82 -7 2.141 1 92.5 189 GLY A C 1
ATOM 1435 O O . GLY A 1 189 ? 4.25 -6.391 1.159 1 92.5 189 GLY A O 1
ATOM 1436 N N . GLN A 1 190 ? 3.076 -8.07 2.016 1 95.81 190 GLN A N 1
ATOM 1437 C CA . GLN A 1 190 ? 2.689 -8.594 0.709 1 95.81 190 GLN A CA 1
ATOM 1438 C C . GLN A 1 190 ? 1.781 -7.617 -0.029 1 95.81 190 GLN A C 1
ATOM 1440 O O . GLN A 1 190 ? 1.903 -7.441 -1.244 1 95.81 190 GLN A O 1
ATOM 1445 N N . LEU A 1 191 ? 0.869 -7.004 0.718 1 94.31 191 LEU A N 1
ATOM 1446 C CA . LEU A 1 191 ? -0.027 -6.027 0.105 1 94.31 191 LEU A CA 1
ATOM 1447 C C . LEU A 1 191 ? 0.756 -4.844 -0.447 1 94.31 191 LEU A C 1
ATOM 1449 O O . LEU A 1 191 ? 0.471 -4.363 -1.547 1 94.31 191 LEU A O 1
ATOM 1453 N N . LEU A 1 192 ? 1.738 -4.391 0.331 1 93.44 192 LEU A N 1
ATOM 1454 C CA . LEU A 1 192 ? 2.566 -3.279 -0.12 1 93.44 192 LEU A CA 1
ATOM 1455 C C . LEU A 1 192 ? 3.395 -3.676 -1.338 1 93.44 192 LEU A C 1
ATOM 1457 O O . LEU A 1 192 ? 3.5 -2.908 -2.297 1 93.44 192 LEU A O 1
ATOM 1461 N N . ALA A 1 193 ? 3.943 -4.863 -1.363 1 96 193 ALA A N 1
ATOM 1462 C CA . ALA A 1 193 ? 4.688 -5.367 -2.514 1 96 193 ALA A CA 1
ATOM 1463 C C . ALA A 1 193 ? 3.803 -5.434 -3.754 1 96 193 ALA A C 1
ATOM 1465 O O . ALA A 1 193 ? 4.203 -5 -4.836 1 96 193 ALA A O 1
ATOM 1466 N N . ALA A 1 194 ? 2.623 -5.926 -3.596 1 96.62 194 ALA A N 1
ATOM 1467 C CA . ALA A 1 194 ? 1.67 -6.02 -4.699 1 96.62 194 ALA A CA 1
ATOM 1468 C C . ALA A 1 194 ? 1.305 -4.633 -5.227 1 96.62 194 ALA A C 1
ATOM 1470 O O . ALA A 1 194 ? 1.223 -4.426 -6.438 1 96.62 194 ALA A O 1
ATOM 1471 N N . GLY A 1 195 ? 1.077 -3.793 -4.32 1 93.31 195 GLY A N 1
ATOM 1472 C CA . GLY A 1 195 ? 0.689 -2.439 -4.688 1 93.31 195 GLY A CA 1
ATOM 1473 C C . GLY A 1 195 ? 1.773 -1.691 -5.441 1 93.31 195 GLY A C 1
ATOM 1474 O O . GLY A 1 195 ? 1.479 -0.805 -6.246 1 93.31 195 GLY A O 1
ATOM 1475 N N . MET A 1 196 ? 3.047 -2.02 -5.164 1 93.38 196 MET A N 1
ATOM 1476 C CA . MET A 1 196 ? 4.172 -1.334 -5.789 1 93.38 196 MET A CA 1
ATOM 1477 C C . MET A 1 196 ? 4.609 -2.055 -7.062 1 93.38 196 MET A C 1
ATOM 1479 O O . MET A 1 196 ? 5.492 -1.58 -7.777 1 93.38 196 MET A O 1
ATOM 1483 N N . HIS A 1 197 ? 4.02 -3.133 -7.379 1 96.31 197 HIS A N 1
ATOM 1484 C CA . HIS A 1 197 ? 4.406 -3.924 -8.539 1 96.31 197 HIS A CA 1
ATOM 1485 C C . HIS A 1 197 ? 4.23 -3.129 -9.828 1 96.31 197 HIS A C 1
ATOM 1487 O O . HIS A 1 197 ? 3.188 -2.506 -10.047 1 96.31 197 HIS A O 1
ATOM 1493 N N . ASP A 1 198 ? 5.277 -3.178 -10.664 1 96 198 ASP A N 1
ATOM 1494 C CA . ASP A 1 198 ? 5.219 -2.512 -11.961 1 96 198 ASP A CA 1
ATOM 1495 C C . ASP A 1 198 ? 6.203 -3.139 -12.945 1 96 198 ASP A C 1
ATOM 1497 O O . ASP A 1 198 ? 7.406 -2.895 -12.867 1 96 198 ASP A O 1
ATOM 1501 N N . THR A 1 199 ? 5.664 -3.873 -13.789 1 97.94 199 THR A N 1
ATOM 1502 C CA . THR A 1 199 ? 6.477 -4.449 -14.852 1 97.94 199 THR A CA 1
ATOM 1503 C C . THR A 1 199 ? 6.055 -3.904 -16.219 1 97.94 199 THR A C 1
ATOM 1505 O O . THR A 1 199 ? 6.457 -4.434 -17.25 1 97.94 199 THR A O 1
ATOM 1508 N N . SER A 1 200 ? 5.238 -2.877 -16.25 1 95.81 200 SER A N 1
ATOM 1509 C CA . SER A 1 200 ? 4.59 -2.391 -17.469 1 95.81 200 SER A CA 1
ATOM 1510 C C . SER A 1 200 ? 5.617 -1.908 -18.484 1 95.81 200 SER A C 1
ATOM 1512 O O . SER A 1 200 ? 5.387 -1.992 -19.703 1 95.81 200 SER A O 1
ATOM 1514 N N . ALA A 1 201 ? 6.746 -1.496 -18.016 1 95.5 201 ALA A N 1
ATOM 1515 C CA . ALA A 1 201 ? 7.754 -0.96 -18.922 1 95.5 201 ALA A CA 1
ATOM 1516 C C . ALA A 1 201 ? 8.641 -2.074 -19.484 1 95.5 201 ALA A C 1
ATOM 1518 O O . ALA A 1 201 ? 9.398 -1.858 -20.422 1 95.5 201 ALA A O 1
ATOM 1519 N N . HIS A 1 202 ? 8.523 -3.314 -18.984 1 97.88 202 HIS A N 1
ATOM 1520 C CA . HIS A 1 202 ? 9.516 -4.324 -19.297 1 97.88 202 HIS A CA 1
ATOM 1521 C C . HIS A 1 202 ? 8.867 -5.594 -19.844 1 97.88 202 HIS A C 1
ATOM 1523 O O . HIS A 1 202 ? 9.539 -6.438 -20.438 1 97.88 202 HIS A O 1
ATOM 1529 N N . LEU A 1 203 ? 7.59 -5.742 -19.719 1 98 203 LEU A N 1
ATOM 1530 C CA . LEU A 1 203 ? 6.934 -7.008 -20.016 1 98 203 LEU A CA 1
ATOM 1531 C C . LEU A 1 203 ? 7.051 -7.336 -21.516 1 98 203 LEU A C 1
ATOM 1533 O O . LEU A 1 203 ? 6.992 -8.508 -21.891 1 98 203 LEU A O 1
ATOM 1537 N N . HIS A 1 204 ? 7.234 -6.34 -22.375 1 98.06 204 HIS A N 1
ATOM 1538 C CA . HIS A 1 204 ? 7.379 -6.551 -23.812 1 98.06 204 HIS A CA 1
ATOM 1539 C C . HIS A 1 204 ? 8.656 -7.328 -24.125 1 98.06 204 HIS A C 1
ATOM 1541 O O . HIS A 1 204 ? 8.812 -7.836 -25.234 1 98.06 204 HIS A O 1
ATOM 1547 N N . ARG A 1 205 ? 9.547 -7.473 -23.125 1 98.19 205 ARG A N 1
ATOM 1548 C CA . ARG A 1 205 ? 10.828 -8.141 -23.344 1 98.19 205 ARG A CA 1
ATOM 1549 C C . ARG A 1 205 ? 10.711 -9.641 -23.094 1 98.19 205 ARG A C 1
ATOM 1551 O O . ARG A 1 205 ? 11.625 -10.398 -23.406 1 98.19 205 ARG A O 1
ATOM 1558 N N . VAL A 1 206 ? 9.586 -10.078 -22.547 1 98.5 206 VAL A N 1
ATOM 1559 C CA . VAL A 1 206 ? 9.398 -11.484 -22.234 1 98.5 206 VAL A CA 1
ATOM 1560 C C . VAL A 1 206 ? 9.367 -12.305 -23.531 1 98.5 206 VAL A C 1
ATOM 1562 O O . VAL A 1 206 ? 8.625 -11.984 -24.453 1 98.5 206 VAL A O 1
ATOM 1565 N N . ARG A 1 207 ? 10.148 -13.383 -23.5 1 96.94 207 ARG A N 1
ATOM 1566 C CA . ARG A 1 207 ? 10.234 -14.219 -24.703 1 96.94 207 ARG A CA 1
ATOM 1567 C C . ARG A 1 207 ? 9.586 -15.578 -24.469 1 96.94 207 ARG A C 1
ATOM 1569 O O . ARG A 1 207 ? 9.203 -16.266 -25.406 1 96.94 207 ARG A O 1
ATOM 1576 N N . ALA A 1 208 ? 9.5 -15.977 -23.25 1 97.69 208 ALA A N 1
ATOM 1577 C CA . ALA A 1 208 ? 8.883 -17.266 -22.938 1 97.69 208 ALA A CA 1
ATOM 1578 C C . ALA A 1 208 ? 7.438 -17.312 -23.438 1 97.69 208 ALA A C 1
ATOM 1580 O O . ALA A 1 208 ? 6.68 -16.359 -23.25 1 97.69 208 ALA A O 1
ATOM 1581 N N . PRO A 1 209 ? 7.086 -18.438 -24.172 1 98.31 209 PRO A N 1
ATOM 1582 C CA . PRO A 1 209 ? 5.656 -18.594 -24.453 1 98.31 209 PRO A CA 1
ATOM 1583 C C . PRO A 1 209 ? 4.797 -18.422 -23.203 1 98.31 209 PRO A C 1
ATOM 1585 O O . PRO A 1 209 ? 5.113 -18.984 -22.141 1 98.31 209 PRO A O 1
ATOM 1588 N N . THR A 1 210 ? 3.758 -17.578 -23.312 1 98.75 210 THR A N 1
ATOM 1589 C CA . THR A 1 210 ? 2.994 -17.203 -22.125 1 98.75 210 THR A CA 1
ATOM 1590 C C . THR A 1 210 ? 1.499 -17.406 -22.359 1 98.75 210 THR A C 1
ATOM 1592 O O . THR A 1 210 ? 0.975 -17.047 -23.406 1 98.75 210 THR A O 1
ATOM 1595 N N . LEU A 1 211 ? 0.845 -18.016 -21.438 1 98.88 211 LEU A N 1
ATOM 1596 C CA . LEU A 1 211 ? -0.611 -18.078 -21.359 1 98.88 211 LEU A CA 1
ATOM 1597 C C . LEU A 1 211 ? -1.14 -17.219 -20.219 1 98.88 211 LEU A C 1
ATOM 1599 O O . LEU A 1 211 ? -0.739 -17.375 -19.062 1 98.88 211 LEU A O 1
ATOM 1603 N N . VAL A 1 212 ? -1.974 -16.281 -20.562 1 98.94 212 VAL A N 1
ATOM 1604 C CA . VAL A 1 212 ? -2.641 -15.453 -19.562 1 98.94 212 VAL A CA 1
ATOM 1605 C C . VAL A 1 212 ? -4.062 -15.961 -19.328 1 98.94 212 VAL A C 1
ATOM 1607 O O . VAL A 1 212 ? -4.812 -16.188 -20.281 1 98.94 212 VAL A O 1
ATOM 1610 N N . VAL A 1 213 ? -4.426 -16.203 -18.094 1 98.88 213 VAL A N 1
ATOM 1611 C CA . VAL A 1 213 ? -5.727 -16.781 -17.766 1 98.88 213 VAL A CA 1
ATOM 1612 C C . VAL A 1 213 ? -6.457 -15.883 -16.766 1 98.88 213 VAL A C 1
ATOM 1614 O O . VAL A 1 213 ? -5.852 -15.391 -15.812 1 98.88 213 VAL A O 1
ATOM 1617 N N . THR A 1 214 ? -7.738 -15.625 -16.969 1 98.75 214 THR A N 1
ATOM 1618 C CA . THR A 1 214 ? -8.547 -14.867 -16.031 1 98.75 214 THR A CA 1
ATOM 1619 C C . THR A 1 214 ? -10 -15.336 -16.062 1 98.75 214 THR A C 1
ATOM 1621 O O . THR A 1 214 ? -10.438 -15.93 -17.047 1 98.75 214 THR A O 1
ATOM 1624 N N . GLY A 1 215 ? -10.688 -15.195 -14.945 1 98.5 215 GLY A N 1
ATOM 1625 C CA . GLY A 1 215 ? -12.141 -15.305 -14.945 1 98.5 215 GLY A CA 1
ATOM 1626 C C . GLY A 1 215 ? -12.836 -14 -15.289 1 98.5 215 GLY A C 1
ATOM 1627 O O . GLY A 1 215 ? -12.438 -12.938 -14.812 1 98.5 215 GLY A O 1
ATOM 1628 N N . ASP A 1 216 ? -13.891 -14.07 -16.078 1 97.94 216 ASP A N 1
ATOM 1629 C CA . ASP A 1 216 ? -14.555 -12.836 -16.484 1 97.94 216 ASP A CA 1
ATOM 1630 C C . ASP A 1 216 ? -15.336 -12.219 -15.336 1 97.94 216 ASP A C 1
ATOM 1632 O O . ASP A 1 216 ? -15.773 -11.07 -15.414 1 97.94 216 ASP A O 1
ATOM 1636 N N . ARG A 1 217 ? -15.484 -12.93 -14.219 1 97.56 217 ARG A N 1
ATOM 1637 C CA . ARG A 1 217 ? -16.188 -12.422 -13.047 1 97.56 217 ARG A CA 1
ATOM 1638 C C . ARG A 1 217 ? -15.219 -12.125 -11.906 1 97.56 217 ARG A C 1
ATOM 1640 O O . ARG A 1 217 ? -15.609 -12.117 -10.742 1 97.56 217 ARG A O 1
ATOM 1647 N N . ASP A 1 218 ? -13.984 -11.969 -12.219 1 97.56 218 ASP A N 1
ATOM 1648 C CA . ASP A 1 218 ? -12.992 -11.602 -11.219 1 97.56 218 ASP A CA 1
ATOM 1649 C C . ASP A 1 218 ? -13.258 -10.203 -10.664 1 97.56 218 ASP A C 1
ATOM 1651 O O . ASP A 1 218 ? -13.055 -9.211 -11.359 1 97.56 218 ASP A O 1
ATOM 1655 N N . ARG A 1 219 ? -13.586 -10.094 -9.352 1 93.56 219 ARG A N 1
ATOM 1656 C CA . ARG A 1 219 ? -13.93 -8.828 -8.711 1 93.56 219 ARG A CA 1
ATOM 1657 C C . ARG A 1 219 ? -12.727 -8.258 -7.965 1 93.56 219 ARG A C 1
ATOM 1659 O O . ARG A 1 219 ? -12.766 -7.109 -7.512 1 93.56 219 ARG A O 1
ATOM 1666 N N . LEU A 1 220 ? -11.695 -9.023 -7.867 1 95.38 220 LEU A N 1
ATOM 1667 C CA . LEU A 1 220 ? -10.523 -8.602 -7.117 1 95.38 220 LEU A CA 1
ATOM 1668 C C . LEU A 1 220 ? -9.492 -7.945 -8.039 1 95.38 220 LEU A C 1
ATOM 1670 O O . LEU A 1 220 ? -9 -6.855 -7.746 1 95.38 220 LEU A O 1
ATOM 1674 N N . ILE A 1 221 ? -9.125 -8.617 -9.047 1 97.19 221 ILE A N 1
ATOM 1675 C CA . ILE A 1 221 ? -8.289 -8.078 -10.109 1 97.19 221 ILE A CA 1
ATOM 1676 C C . ILE A 1 221 ? -9.086 -8.008 -11.414 1 97.19 221 ILE A C 1
ATOM 1678 O O . ILE A 1 221 ? -9.328 -9.023 -12.062 1 97.19 221 ILE A O 1
ATOM 1682 N N . PRO A 1 222 ? -9.461 -6.859 -11.805 1 96.25 222 PRO A N 1
ATOM 1683 C CA . PRO A 1 222 ? -10.289 -6.723 -13.008 1 96.25 222 PRO A CA 1
ATOM 1684 C C . PRO A 1 222 ? -9.68 -7.414 -14.227 1 96.25 222 PRO A C 1
ATOM 1686 O O . PRO A 1 222 ? -8.492 -7.25 -14.5 1 96.25 222 PRO A O 1
ATOM 1689 N N . PRO A 1 223 ? -10.508 -8.117 -14.992 1 97.81 223 PRO A N 1
ATOM 1690 C CA . PRO A 1 223 ? -10.023 -8.914 -16.125 1 97.81 223 PRO A CA 1
ATOM 1691 C C . PRO A 1 223 ? -9.289 -8.078 -17.156 1 97.81 223 PRO A C 1
ATOM 1693 O O . PRO A 1 223 ? -8.43 -8.602 -17.891 1 97.81 223 PRO A O 1
ATOM 1696 N N . MET A 1 224 ? -9.555 -6.785 -17.203 1 97.56 224 MET A N 1
ATOM 1697 C CA . MET A 1 224 ? -8.891 -5.914 -18.172 1 97.56 224 MET A CA 1
ATOM 1698 C C . MET A 1 224 ? -7.383 -5.922 -17.969 1 97.56 224 MET A C 1
ATOM 1700 O O . MET A 1 224 ? -6.625 -5.727 -18.922 1 97.56 224 MET A O 1
ATOM 1704 N N . ASN A 1 225 ? -6.934 -6.152 -16.797 1 98.19 225 ASN A N 1
ATOM 1705 C CA . ASN A 1 225 ? -5.504 -6.262 -16.547 1 98.19 225 ASN A CA 1
ATOM 1706 C C . ASN A 1 225 ? -4.883 -7.422 -17.312 1 98.19 225 ASN A C 1
ATOM 1708 O O . ASN A 1 225 ? -3.777 -7.305 -17.844 1 98.19 225 ASN A O 1
ATOM 1712 N N . SER A 1 226 ? -5.582 -8.562 -17.359 1 98.69 226 SER A N 1
ATOM 1713 C CA . SER A 1 226 ? -5.109 -9.711 -18.109 1 98.69 226 SER A CA 1
ATOM 1714 C C . SER A 1 226 ? -5.047 -9.406 -19.609 1 98.69 226 SER A C 1
ATOM 1716 O O . SER A 1 226 ? -4.113 -9.828 -20.297 1 98.69 226 SER A O 1
ATOM 1718 N N . HIS A 1 227 ? -6.031 -8.68 -20.125 1 98.38 227 HIS A N 1
ATOM 1719 C CA . HIS A 1 227 ? -6.008 -8.258 -21.516 1 98.38 227 HIS A CA 1
ATOM 1720 C C . HIS A 1 227 ? -4.777 -7.406 -21.828 1 98.38 227 HIS A C 1
ATOM 1722 O O . HIS A 1 227 ? -4.133 -7.59 -22.859 1 98.38 227 HIS A O 1
ATOM 1728 N N . ARG A 1 228 ? -4.469 -6.547 -20.938 1 97.88 228 ARG A N 1
ATOM 1729 C CA . ARG A 1 228 ? -3.305 -5.68 -21.094 1 97.88 228 ARG A CA 1
ATOM 1730 C C . ARG A 1 228 ? -2.016 -6.496 -21.125 1 97.88 228 ARG A C 1
ATOM 1732 O O . ARG A 1 228 ? -1.14 -6.246 -21.969 1 97.88 228 ARG A O 1
ATOM 1739 N N . ILE A 1 229 ? -1.891 -7.434 -20.234 1 98.69 229 ILE A N 1
ATOM 1740 C CA . ILE A 1 229 ? -0.708 -8.289 -20.172 1 98.69 229 ILE A CA 1
ATOM 1741 C C . ILE A 1 229 ? -0.559 -9.039 -21.5 1 98.69 229 ILE A C 1
ATOM 1743 O O . ILE A 1 229 ? 0.522 -9.055 -22.094 1 98.69 229 ILE A O 1
ATOM 1747 N N . ALA A 1 230 ? -1.639 -9.625 -21.984 1 98.62 230 ALA A N 1
ATOM 1748 C CA . ALA A 1 230 ? -1.617 -10.438 -23.203 1 98.62 230 ALA A CA 1
ATOM 1749 C C . ALA A 1 230 ? -1.231 -9.594 -24.422 1 98.62 230 ALA A C 1
ATOM 1751 O O . ALA A 1 230 ? -0.581 -10.094 -25.344 1 98.62 230 ALA A O 1
ATOM 1752 N N . ARG A 1 231 ? -1.626 -8.344 -24.422 1 97.81 231 ARG A N 1
ATOM 1753 C CA . ARG A 1 231 ? -1.295 -7.445 -25.516 1 97.81 231 ARG A CA 1
ATOM 1754 C C . ARG A 1 231 ? 0.169 -7.02 -25.469 1 97.81 231 ARG A C 1
ATOM 1756 O O . ARG A 1 231 ? 0.77 -6.695 -26.484 1 97.81 231 ARG A O 1
ATOM 1763 N N . THR A 1 232 ? 0.729 -7.023 -24.281 1 98.06 232 THR A N 1
ATOM 1764 C CA . THR A 1 232 ? 2.062 -6.473 -24.078 1 98.06 232 THR A CA 1
ATOM 1765 C C . THR A 1 232 ? 3.131 -7.531 -24.328 1 98.06 232 THR A C 1
ATOM 1767 O O . THR A 1 232 ? 4.188 -7.234 -24.891 1 98.06 232 THR A O 1
ATOM 1770 N N . ILE A 1 233 ? 2.879 -8.758 -23.891 1 98.5 233 ILE A N 1
ATOM 1771 C CA . ILE A 1 233 ? 3.832 -9.844 -24.078 1 98.5 233 ILE A CA 1
ATOM 1772 C C . ILE A 1 233 ? 3.707 -10.398 -25.5 1 98.5 233 ILE A C 1
ATOM 1774 O O . ILE A 1 233 ? 2.645 -10.891 -25.891 1 98.5 233 ILE A O 1
ATOM 1778 N N . PRO A 1 234 ? 4.727 -10.422 -26.297 1 96.81 234 PRO A N 1
ATOM 1779 C CA . PRO A 1 234 ? 4.668 -10.773 -27.719 1 96.81 234 PRO A CA 1
ATOM 1780 C C . PRO A 1 234 ? 4.137 -12.188 -27.969 1 96.81 234 PRO A C 1
ATOM 1782 O O . PRO A 1 234 ? 3.34 -12.406 -28.875 1 96.81 234 PRO A O 1
ATOM 1785 N N . ARG A 1 235 ? 4.469 -13.219 -27.234 1 95.06 235 ARG A N 1
ATOM 1786 C CA . ARG A 1 235 ? 4.055 -14.602 -27.438 1 95.06 235 ARG A CA 1
ATOM 1787 C C . ARG A 1 235 ? 3.037 -15.031 -26.391 1 95.06 235 ARG A C 1
ATOM 1789 O O . ARG A 1 235 ? 3.119 -16.141 -25.844 1 95.06 235 ARG A O 1
ATOM 1796 N N . ALA A 1 236 ? 2.104 -14.109 -26.156 1 98.25 236 ALA A N 1
ATOM 1797 C CA . ALA A 1 236 ? 1.1 -14.43 -25.141 1 98.25 236 ALA A CA 1
ATOM 1798 C C . ALA A 1 236 ? -0.245 -14.75 -25.797 1 98.25 236 ALA A C 1
ATOM 1800 O O . ALA A 1 236 ? -0.583 -14.203 -26.844 1 98.25 236 ALA A O 1
ATOM 1801 N N . ARG A 1 237 ? -0.938 -15.664 -25.234 1 97.62 237 ARG A N 1
ATOM 1802 C CA . ARG A 1 237 ? -2.344 -15.938 -25.516 1 97.62 237 ARG A CA 1
ATOM 1803 C C . ARG A 1 237 ? -3.207 -15.68 -24.281 1 97.62 237 ARG A C 1
ATOM 1805 O O . ARG A 1 237 ? -2.744 -15.82 -23.141 1 97.62 237 ARG A O 1
ATOM 1812 N N . LEU A 1 238 ? -4.438 -15.273 -24.578 1 98.69 238 LEU A N 1
ATOM 1813 C CA . LEU A 1 238 ? -5.371 -14.992 -23.5 1 98.69 238 LEU A CA 1
ATOM 1814 C C . LEU A 1 238 ? -6.484 -16.031 -23.453 1 98.69 238 LEU A C 1
ATOM 1816 O O . LEU A 1 238 ? -7.043 -16.406 -24.484 1 98.69 238 LEU A O 1
ATOM 1820 N N . GLU A 1 239 ? -6.695 -16.562 -22.297 1 98.75 239 GLU A N 1
ATOM 1821 C CA . GLU A 1 239 ? -7.832 -17.422 -22.016 1 98.75 239 GLU A CA 1
ATOM 1822 C C . GLU A 1 239 ? -8.734 -16.828 -20.938 1 98.75 239 GLU A C 1
ATOM 1824 O O . GLU A 1 239 ? -8.305 -16.641 -19.797 1 98.75 239 GLU A O 1
ATOM 1829 N N . VAL A 1 240 ? -9.969 -16.516 -21.328 1 98.69 240 VAL A N 1
ATOM 1830 C CA . VAL A 1 240 ? -10.953 -16.016 -20.359 1 98.69 240 VAL A CA 1
ATOM 1831 C C . VAL A 1 240 ? -11.93 -17.141 -20 1 98.69 240 VAL A C 1
ATOM 1833 O O . VAL A 1 240 ? -12.547 -17.75 -20.875 1 98.69 240 VAL A O 1
ATOM 1836 N N . LEU A 1 241 ? -12.031 -17.469 -18.766 1 98.5 241 LEU A N 1
ATOM 1837 C CA . LEU A 1 241 ? -12.945 -18.484 -18.281 1 98.5 241 LEU A CA 1
ATOM 1838 C C . LEU A 1 241 ? -14.305 -17.891 -17.938 1 98.5 241 LEU A C 1
ATOM 1840 O O . LEU A 1 241 ? -14.438 -17.172 -16.953 1 98.5 241 LEU A O 1
ATOM 1844 N N . PRO A 1 242 ? -15.344 -18.234 -18.719 1 97.75 242 PRO A N 1
ATOM 1845 C CA . PRO A 1 242 ? -16.672 -17.656 -18.469 1 97.75 242 PRO A CA 1
ATOM 1846 C C . PRO A 1 242 ? -17.266 -18.062 -17.125 1 97.75 242 PRO A C 1
ATOM 1848 O O . PRO A 1 242 ? -17.281 -19.25 -16.797 1 97.75 242 PRO A O 1
ATOM 1851 N N . GLY A 1 243 ? -17.703 -17.109 -16.375 1 97 243 GLY A N 1
ATOM 1852 C CA . GLY A 1 243 ? -18.391 -17.359 -15.109 1 97 243 GLY A CA 1
ATOM 1853 C C . GLY A 1 243 ? -17.438 -17.609 -13.953 1 97 243 GLY A C 1
ATOM 1854 O O . GLY A 1 243 ? -17.875 -17.859 -12.828 1 97 243 GLY A O 1
ATOM 1855 N N . ALA A 1 244 ? -16.156 -17.562 -14.188 1 97.69 244 ALA A N 1
ATOM 1856 C CA . ALA A 1 244 ? -15.188 -17.844 -13.125 1 97.69 244 ALA A CA 1
ATOM 1857 C C . ALA A 1 244 ? -14.781 -16.547 -12.414 1 97.69 244 ALA A C 1
ATOM 1859 O O . ALA A 1 244 ? -14.727 -15.484 -13.023 1 97.69 244 ALA A O 1
ATOM 1860 N N . GLY A 1 245 ? -14.547 -16.672 -11.117 1 97.81 245 GLY A N 1
ATOM 1861 C CA . GLY A 1 245 ? -14.055 -15.57 -10.312 1 97.81 245 GLY A CA 1
ATOM 1862 C C . GLY A 1 245 ? -12.547 -15.5 -10.25 1 97.81 245 GLY A C 1
ATOM 1863 O O . GLY A 1 245 ? -11.859 -15.906 -11.195 1 97.81 245 GLY A O 1
ATOM 1864 N N . HIS A 1 246 ? -12.023 -14.828 -9.211 1 97.88 246 HIS A N 1
ATOM 1865 C CA . HIS A 1 246 ? -10.594 -14.562 -9.055 1 97.88 246 HIS A CA 1
ATOM 1866 C C . HIS A 1 246 ? -9.812 -15.867 -8.898 1 97.88 246 HIS A C 1
ATOM 1868 O O . HIS A 1 246 ? -8.773 -16.047 -9.547 1 97.88 246 HIS A O 1
ATOM 1874 N N . ASP A 1 247 ? -10.266 -16.703 -8.039 1 98.19 247 ASP A N 1
ATOM 1875 C CA . ASP A 1 247 ? -9.555 -17.953 -7.793 1 98.19 247 ASP A CA 1
ATOM 1876 C C . ASP A 1 247 ? -10.172 -19.109 -8.594 1 98.19 247 ASP A C 1
ATOM 1878 O O . ASP A 1 247 ? -10.648 -20.094 -8.023 1 98.19 247 ASP A O 1
ATOM 1882 N N . PHE A 1 248 ? -10 -19.047 -9.828 1 98.12 248 PHE A N 1
ATOM 1883 C CA . PHE A 1 248 ? -10.562 -20.047 -10.742 1 98.12 248 PHE A CA 1
ATOM 1884 C C . PHE A 1 248 ? -9.883 -21.391 -10.547 1 98.12 248 PHE A C 1
ATOM 1886 O O . PHE A 1 248 ? -10.406 -22.422 -10.969 1 98.12 248 PHE A O 1
ATOM 1893 N N . THR A 1 249 ? -8.672 -21.453 -9.93 1 98.06 249 THR A N 1
ATOM 1894 C CA . THR A 1 249 ? -7.988 -22.703 -9.641 1 98.06 249 THR A CA 1
ATOM 1895 C C . THR A 1 249 ? -8.766 -23.516 -8.617 1 98.06 249 THR A C 1
ATOM 1897 O O . THR A 1 249 ? -8.789 -24.75 -8.68 1 98.06 249 THR A O 1
ATOM 1900 N N . THR A 1 250 ? -9.375 -22.844 -7.664 1 97.38 250 THR A N 1
ATOM 1901 C CA . THR A 1 250 ? -10.203 -23.5 -6.656 1 97.38 250 THR A CA 1
ATOM 1902 C C . THR A 1 250 ? -11.594 -23.797 -7.203 1 97.38 250 THR A C 1
ATOM 1904 O O . THR A 1 250 ? -12.18 -24.844 -6.895 1 97.38 250 THR A O 1
ATOM 1907 N N . GLU A 1 251 ? -12.117 -22.984 -8.055 1 97.31 251 GLU A N 1
ATOM 1908 C CA . GLU A 1 251 ? -13.469 -23.094 -8.578 1 97.31 251 GLU A CA 1
ATOM 1909 C C . GLU A 1 251 ? -13.57 -24.219 -9.609 1 97.31 251 GLU A C 1
ATOM 1911 O O . GLU A 1 251 ? -14.562 -24.938 -9.656 1 97.31 251 GLU A O 1
ATOM 1916 N N . ARG A 1 252 ? -12.5 -24.297 -10.422 1 96.81 252 ARG A N 1
ATOM 1917 C CA . ARG A 1 252 ? -12.516 -25.188 -11.57 1 96.81 252 ARG A CA 1
ATOM 1918 C C . ARG A 1 252 ? -11.195 -25.938 -11.703 1 96.81 252 ARG A C 1
ATOM 1920 O O . ARG A 1 252 ? -10.531 -25.859 -12.742 1 96.81 252 ARG A O 1
ATOM 1927 N N . PRO A 1 253 ? -10.898 -26.75 -10.703 1 97.62 253 PRO A N 1
ATOM 1928 C CA . PRO A 1 253 ? -9.555 -27.328 -10.672 1 97.62 253 PRO A CA 1
ATOM 1929 C C . PRO A 1 253 ? -9.281 -28.25 -11.852 1 97.62 253 PRO A C 1
ATOM 1931 O O . PRO A 1 253 ? -8.203 -28.203 -12.445 1 97.62 253 PRO A O 1
ATOM 1934 N N . ALA A 1 254 ? -10.195 -29.062 -12.266 1 97.75 254 ALA A N 1
ATOM 1935 C CA . ALA A 1 254 ? -9.984 -30 -13.367 1 97.75 254 ALA A CA 1
ATOM 1936 C C . ALA A 1 254 ? -9.797 -29.266 -14.688 1 97.75 254 ALA A C 1
ATOM 1938 O O . ALA A 1 254 ? -8.922 -29.609 -15.484 1 97.75 254 ALA A O 1
ATOM 1939 N N . GLU A 1 255 ? -10.648 -28.281 -14.867 1 98.06 255 GLU A N 1
ATOM 1940 C CA . GLU A 1 255 ? -10.555 -27.469 -16.094 1 98.06 255 GLU A CA 1
ATOM 1941 C C . GLU A 1 255 ? -9.219 -26.75 -16.156 1 98.06 255 GLU A C 1
ATOM 1943 O O . GLU A 1 255 ? -8.578 -26.719 -17.219 1 98.06 255 GLU A O 1
ATOM 1948 N N . VAL A 1 256 ? -8.805 -26.188 -15.109 1 98.19 256 VAL A N 1
ATOM 1949 C CA . VAL A 1 256 ? -7.555 -25.438 -15.055 1 98.19 256 VAL A CA 1
ATOM 1950 C C . VAL A 1 256 ? -6.375 -26.375 -15.266 1 98.19 256 VAL A C 1
ATOM 1952 O O . VAL A 1 256 ? -5.457 -26.078 -16.031 1 98.19 256 VAL A O 1
ATOM 1955 N N . ALA A 1 257 ? -6.371 -27.531 -14.602 1 98.44 257 ALA A N 1
ATOM 1956 C CA . ALA A 1 257 ? -5.297 -28.516 -14.758 1 98.44 257 ALA A CA 1
ATOM 1957 C C . ALA A 1 257 ? -5.164 -28.953 -16.219 1 98.44 257 ALA A C 1
ATOM 1959 O O . ALA A 1 257 ? -4.051 -29.062 -16.734 1 98.44 257 ALA A O 1
ATOM 1960 N N . SER A 1 258 ? -6.27 -29.172 -16.812 1 98 258 SER A N 1
ATOM 1961 C CA . SER A 1 258 ? -6.262 -29.562 -18.219 1 98 258 SER A CA 1
ATOM 1962 C C . SER A 1 258 ? -5.711 -28.453 -19.109 1 98 258 SER A C 1
ATOM 1964 O O . SER A 1 258 ? -4.875 -28.703 -19.969 1 98 258 SER A O 1
ATOM 1966 N N . LEU A 1 259 ? -6.156 -27.266 -18.891 1 97.81 259 LEU A N 1
ATOM 1967 C CA . LEU A 1 259 ? -5.746 -26.094 -19.656 1 97.81 259 LEU A CA 1
ATOM 1968 C C . LEU A 1 259 ? -4.242 -25.875 -19.547 1 97.81 259 LEU A C 1
ATOM 1970 O O . LEU A 1 259 ? -3.559 -25.734 -20.562 1 97.81 259 LEU A O 1
ATOM 1974 N N . VAL A 1 260 ? -3.713 -25.891 -18.344 1 97.06 260 VAL A N 1
ATOM 1975 C CA . VAL A 1 260 ? -2.307 -25.562 -18.125 1 97.06 260 VAL A CA 1
ATOM 1976 C C . VAL A 1 260 ? -1.43 -26.734 -18.594 1 97.06 260 VAL A C 1
ATOM 1978 O O . VAL A 1 260 ? -0.343 -26.516 -19.125 1 97.06 260 VAL A O 1
ATOM 1981 N N . SER A 1 261 ? -1.895 -27.984 -18.375 1 97.62 261 SER A N 1
ATOM 1982 C CA . SER A 1 261 ? -1.15 -29.141 -18.859 1 97.62 261 SER A CA 1
ATOM 1983 C C . SER A 1 261 ? -1.021 -29.109 -20.375 1 97.62 261 SER A C 1
ATOM 1985 O O . SER A 1 261 ? 0.052 -29.391 -20.922 1 97.62 261 SER A O 1
ATOM 1987 N N . GLY A 1 262 ? -2.15 -28.812 -21.031 1 97 262 GLY A N 1
ATOM 1988 C CA . GLY A 1 262 ? -2.117 -28.703 -22.484 1 97 262 GLY A CA 1
ATOM 1989 C C . GLY A 1 262 ? -1.151 -27.656 -22.984 1 97 262 GLY A C 1
ATOM 1990 O O . GLY A 1 262 ? -0.424 -27.875 -23.953 1 97 262 GLY A O 1
ATOM 1991 N N . PHE A 1 263 ? -1.117 -26.562 -22.344 1 98 263 PHE A N 1
ATOM 1992 C CA . PHE A 1 263 ? -0.25 -25.453 -22.75 1 98 263 PHE A CA 1
ATOM 1993 C C . PHE A 1 263 ? 1.215 -25.812 -22.516 1 98 263 PHE A C 1
ATOM 1995 O O . PHE A 1 263 ? 2.059 -25.562 -23.391 1 98 263 PHE A O 1
ATOM 2002 N N . PHE A 1 264 ? 1.575 -26.391 -21.312 1 96.69 264 PHE A N 1
ATOM 2003 C CA . PHE A 1 264 ? 2.961 -26.672 -20.953 1 96.69 264 PHE A CA 1
ATOM 2004 C C . PHE A 1 264 ? 3.498 -27.844 -21.766 1 96.69 264 PHE A C 1
ATOM 2006 O O . PHE A 1 264 ? 4.711 -28 -21.906 1 96.69 264 PHE A O 1
ATOM 2013 N N . SER A 1 265 ? 2.615 -28.672 -22.328 1 90.94 265 SER A N 1
ATOM 2014 C CA . SER A 1 265 ? 3.033 -29.828 -23.109 1 90.94 265 SER A CA 1
ATOM 2015 C C . SER A 1 265 ? 3.15 -29.484 -24.594 1 90.94 265 SER A C 1
ATOM 2017 O O . SER A 1 265 ? 3.67 -30.266 -25.375 1 90.94 265 SER A O 1
ATOM 2019 N N . ALA A 1 266 ? 2.557 -28.391 -24.891 1 80.75 266 ALA A N 1
ATOM 2020 C CA . ALA A 1 266 ? 2.592 -28 -26.297 1 80.75 266 ALA A CA 1
ATOM 2021 C C . ALA A 1 266 ? 4.02 -27.719 -26.75 1 80.75 266 ALA A C 1
ATOM 2023 O O . ALA A 1 266 ? 4.84 -27.219 -25.953 1 80.75 266 ALA A O 1
ATOM 2024 N N . ALA A 1 267 ? 4.293 -28.359 -27.984 1 67.56 267 ALA A N 1
ATOM 2025 C CA . ALA A 1 267 ? 5.602 -28.203 -28.609 1 67.56 267 ALA A CA 1
ATOM 2026 C C . ALA A 1 267 ? 5.754 -26.797 -29.203 1 67.56 267 ALA A C 1
ATOM 2028 O O . ALA A 1 267 ? 4.781 -26.219 -29.672 1 67.56 267 ALA A O 1
ATOM 2029 N N . MET B 1 1 ? -2.617 15.023 29.344 1 64.12 1 MET B N 1
ATOM 2030 C CA . MET B 1 1 ? -2.654 15.414 27.938 1 64.12 1 MET B CA 1
ATOM 2031 C C . MET B 1 1 ? -3.91 14.875 27.266 1 64.12 1 MET B C 1
ATOM 2033 O O . MET B 1 1 ? -4.312 13.734 27.5 1 64.12 1 MET B O 1
ATOM 2037 N N . PRO B 1 2 ? -4.738 15.805 26.453 1 90.19 2 PRO B N 1
ATOM 2038 C CA . PRO B 1 2 ? -6.09 15.414 26.031 1 90.19 2 PRO B CA 1
ATOM 2039 C C . PRO B 1 2 ? -6.09 14.383 24.906 1 90.19 2 PRO B C 1
ATOM 2041 O O . PRO B 1 2 ? -5.16 14.352 24.094 1 90.19 2 PRO B O 1
ATOM 2044 N N . PHE B 1 3 ? -6.801 13.453 25.188 1 97.06 3 PHE B N 1
ATOM 2045 C CA . PHE B 1 3 ? -7.086 12.43 24.188 1 97.06 3 PHE B CA 1
ATOM 2046 C C . PHE B 1 3 ? -8.523 12.539 23.688 1 97.06 3 PHE B C 1
ATOM 2048 O O . PHE B 1 3 ? -9.438 12.812 24.469 1 97.06 3 PHE B O 1
ATOM 2055 N N . ALA B 1 4 ? -8.688 12.422 22.422 1 98.06 4 ALA B N 1
ATOM 2056 C CA . ALA B 1 4 ? -9.984 12.102 21.828 1 98.06 4 ALA B CA 1
ATOM 2057 C C . ALA B 1 4 ? -10.133 10.602 21.609 1 98.06 4 ALA B C 1
ATOM 2059 O O . ALA B 1 4 ? -9.148 9.906 21.359 1 98.06 4 ALA B O 1
ATOM 2060 N N . ILE B 1 5 ? -11.328 10.094 21.734 1 96.56 5 ILE B N 1
ATOM 2061 C CA . ILE B 1 5 ? -11.555 8.664 21.547 1 96.56 5 ILE B CA 1
ATOM 2062 C C . ILE B 1 5 ? -12.523 8.445 20.375 1 96.56 5 ILE B C 1
ATOM 2064 O O . ILE B 1 5 ? -13.602 9.031 20.344 1 96.56 5 ILE B O 1
ATOM 2068 N N . ARG B 1 6 ? -12.133 7.652 19.453 1 94.94 6 ARG B N 1
ATOM 2069 C CA . ARG B 1 6 ? -12.984 7.25 18.344 1 94.94 6 ARG B CA 1
ATOM 2070 C C . ARG B 1 6 ? -12.75 5.789 17.969 1 94.94 6 ARG B C 1
ATOM 2072 O O . ARG B 1 6 ? -11.625 5.398 17.656 1 94.94 6 ARG B O 1
ATOM 2079 N N . GLY B 1 7 ? -13.859 5.004 17.984 1 91.38 7 GLY B N 1
ATOM 2080 C CA . GLY B 1 7 ? -13.758 3.596 17.641 1 91.38 7 GLY B CA 1
ATOM 2081 C C . GLY B 1 7 ? -12.766 2.84 18.5 1 91.38 7 GLY B C 1
ATOM 2082 O O . GLY B 1 7 ? -12 2.012 18 1 91.38 7 GLY B O 1
ATOM 2083 N N . GLY B 1 8 ? -12.586 3.242 19.688 1 92.12 8 GLY B N 1
ATOM 2084 C CA . GLY B 1 8 ? -11.711 2.557 20.625 1 92.12 8 GLY B CA 1
ATOM 2085 C C . GLY B 1 8 ? -10.266 2.992 20.516 1 92.12 8 GLY B C 1
ATOM 2086 O O . GLY B 1 8 ? -9.398 2.473 21.219 1 92.12 8 GLY B O 1
ATOM 2087 N N . VAL B 1 9 ? -9.969 3.859 19.641 1 95.19 9 VAL B N 1
ATOM 2088 C CA . VAL B 1 9 ? -8.617 4.363 19.453 1 95.19 9 VAL B CA 1
ATOM 2089 C C . VAL B 1 9 ? -8.453 5.699 20.172 1 95.19 9 VAL B C 1
ATOM 2091 O O . VAL B 1 9 ? -9.266 6.613 19.984 1 95.19 9 VAL B O 1
ATOM 2094 N N . ARG B 1 10 ? -7.48 5.789 21.109 1 97.88 10 ARG B N 1
ATOM 2095 C CA . ARG B 1 10 ? -7.164 7.055 21.75 1 97.88 10 ARG B CA 1
ATOM 2096 C C . ARG B 1 10 ? -6.254 7.906 20.875 1 97.88 10 ARG B C 1
ATOM 2098 O O . ARG B 1 10 ? -5.184 7.457 20.453 1 97.88 10 ARG B O 1
ATOM 2105 N N . LEU B 1 11 ? -6.625 9.156 20.562 1 98.5 11 LEU B N 1
ATOM 2106 C CA . LEU B 1 11 ? -5.879 10.094 19.734 1 98.5 11 LEU B CA 1
ATOM 2107 C C . LEU B 1 11 ? -5.363 11.258 20.562 1 98.5 11 LEU B C 1
ATOM 2109 O O . LEU B 1 11 ? -6.148 12.055 21.094 1 98.5 11 LEU B O 1
ATOM 2113 N N . TYR B 1 12 ? -4.07 11.383 20.703 1 98.44 12 TYR B N 1
ATOM 2114 C CA . TYR B 1 12 ? -3.447 12.469 21.453 1 98.44 12 TYR B CA 1
ATOM 2115 C C . TYR B 1 12 ? -3.566 13.789 20.703 1 98.44 12 TYR B C 1
ATOM 2117 O O . TYR B 1 12 ? -3.432 13.828 19.469 1 98.44 12 TYR B O 1
ATOM 2125 N N . TYR B 1 13 ? -3.855 14.852 21.438 1 98.56 13 TYR B N 1
ATOM 2126 C CA . TYR B 1 13 ? -3.859 16.172 20.828 1 98.56 13 TYR B CA 1
ATOM 2127 C C . TYR B 1 13 ? -3.424 17.25 21.828 1 98.56 13 TYR B C 1
ATOM 2129 O O . TYR B 1 13 ? -3.318 16.969 23.031 1 98.56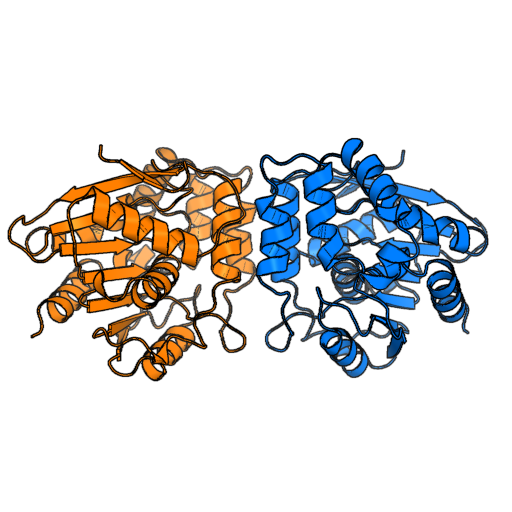 13 TYR B O 1
ATOM 2137 N N . GLU B 1 14 ? -3.035 18.406 21.297 1 98.19 14 GLU B N 1
ATOM 2138 C CA . GLU B 1 14 ? -2.748 19.609 22.078 1 98.19 14 GLU B CA 1
ATOM 2139 C C . GLU B 1 14 ? -3.432 20.828 21.469 1 98.19 14 GLU B C 1
ATOM 2141 O O . GLU B 1 14 ? -3.516 20.953 20.25 1 98.19 14 GLU B O 1
ATOM 2146 N N . LEU B 1 15 ? -3.955 21.609 22.328 1 97.75 15 LEU B N 1
ATOM 2147 C CA . LEU B 1 15 ? -4.488 22.922 21.953 1 97.75 15 LEU B CA 1
ATOM 2148 C C . LEU B 1 15 ? -3.742 24.031 22.688 1 97.75 15 LEU B C 1
ATOM 2150 O O . LEU B 1 15 ? -3.807 24.141 23.906 1 97.75 15 LEU B O 1
ATOM 2154 N N . THR B 1 16 ? -3.021 24.844 21.875 1 97.69 16 THR B N 1
ATOM 2155 C CA . THR B 1 16 ? -2.193 25.906 22.453 1 97.69 16 THR B CA 1
ATOM 2156 C C . THR B 1 16 ? -2.32 27.188 21.641 1 97.69 16 THR B C 1
ATOM 2158 O O . THR B 1 16 ? -3.053 27.234 20.656 1 97.69 16 THR B O 1
ATOM 2161 N N . GLY B 1 17 ? -1.631 28.234 22.094 1 98.06 17 GLY B N 1
ATOM 2162 C CA . GLY B 1 17 ? -1.549 29.469 21.344 1 98.06 17 GLY B CA 1
ATOM 2163 C C . GLY B 1 17 ? -2.561 30.516 21.797 1 98.06 17 GLY B C 1
ATOM 2164 O O . GLY B 1 17 ? -2.887 30.594 22.984 1 98.06 17 GLY B O 1
ATOM 2165 N N . ASN B 1 18 ? -2.994 31.406 20.875 1 97.38 18 ASN B N 1
ATOM 2166 C CA . ASN B 1 18 ? -3.865 32.531 21.156 1 97.38 18 ASN B CA 1
ATOM 2167 C C . ASN B 1 18 ? -5.324 32.094 21.297 1 97.38 18 ASN B C 1
ATOM 2169 O O . ASN B 1 18 ? -6.004 31.875 20.297 1 97.38 18 ASN B O 1
ATOM 2173 N N . GLU B 1 19 ? -5.828 32.094 22.484 1 95.5 19 GLU B N 1
ATOM 2174 C CA . GLU B 1 19 ? -7.176 31.625 22.781 1 95.5 19 GLU B CA 1
ATOM 2175 C C . GLU B 1 19 ? -8.227 32.438 22.047 1 95.5 19 GLU B C 1
ATOM 2177 O O . GLU B 1 19 ? -9.305 31.953 21.719 1 95.5 19 GLU B O 1
ATOM 2182 N N . ALA B 1 20 ? -7.867 33.656 21.797 1 95.62 20 ALA B N 1
ATOM 2183 C CA . ALA B 1 20 ? -8.805 34.531 21.125 1 95.62 20 ALA B CA 1
ATOM 2184 C C . ALA B 1 20 ? -8.664 34.469 19.609 1 95.62 20 ALA B C 1
ATOM 2186 O O . ALA B 1 20 ? -9.484 35 18.875 1 95.62 20 ALA B O 1
ATOM 2187 N N . GLY B 1 21 ? -7.656 33.812 19.109 1 96.56 21 GLY B N 1
ATOM 2188 C CA . GLY B 1 21 ? -7.406 33.688 17.688 1 96.56 21 GLY B CA 1
ATOM 2189 C C . GLY B 1 21 ? -8.227 32.625 17 1 96.56 21 GLY B C 1
ATOM 2190 O O . GLY B 1 21 ? -8.844 31.781 17.672 1 96.56 21 GLY B O 1
ATOM 2191 N N . PRO B 1 22 ? -8.297 32.719 15.688 1 97.5 22 PRO B N 1
ATOM 2192 C CA . PRO B 1 22 ? -8.984 31.656 14.961 1 97.5 22 PRO B CA 1
ATOM 2193 C C . PRO B 1 22 ? -8.344 30.281 15.172 1 97.5 22 PRO B C 1
ATOM 2195 O O . PRO B 1 22 ? -7.125 30.188 15.352 1 97.5 22 PRO B O 1
ATOM 2198 N N . ALA B 1 23 ? -9.164 29.219 15.18 1 98.25 23 ALA B N 1
ATOM 2199 C CA . ALA B 1 23 ? -8.648 27.859 15.359 1 98.25 23 ALA B CA 1
ATOM 2200 C C . ALA B 1 23 ? -7.891 27.391 14.117 1 98.25 23 ALA B C 1
ATOM 2202 O O . ALA B 1 23 ? -8.297 27.672 12.992 1 98.25 23 ALA B O 1
ATOM 2203 N N . LEU B 1 24 ? -6.77 26.734 14.305 1 98.81 24 LEU B N 1
ATOM 2204 C CA . LEU B 1 24 ? -5.945 26.156 13.25 1 98.81 24 LEU B CA 1
ATOM 2205 C C . LEU B 1 24 ? -5.555 24.719 13.586 1 98.81 24 LEU B C 1
ATOM 2207 O O . LEU B 1 24 ? -4.832 24.484 14.555 1 98.81 24 LEU B O 1
ATOM 2211 N N . LEU B 1 25 ? -6.074 23.766 12.805 1 98.88 25 LEU B N 1
ATOM 2212 C CA . LEU B 1 25 ? -5.691 22.375 12.938 1 98.88 25 LEU B CA 1
ATOM 2213 C C . LEU B 1 25 ? -4.52 22.031 12.016 1 98.88 25 LEU B C 1
ATOM 2215 O O . LEU B 1 25 ? -4.582 22.281 10.812 1 98.88 25 LEU B O 1
ATOM 2219 N N . LEU B 1 26 ? -3.434 21.516 12.609 1 98.94 26 LEU B N 1
ATOM 2220 C CA . LEU B 1 26 ? -2.275 21.031 11.867 1 98.94 26 LEU B CA 1
ATOM 2221 C C . LEU B 1 26 ? -2.246 19.516 11.836 1 98.94 26 LEU B C 1
ATOM 2223 O O . LEU B 1 26 ? -2.25 18.859 12.891 1 98.94 26 LEU B O 1
ATOM 2227 N N . ILE B 1 27 ? -2.236 18.938 10.648 1 98.94 27 ILE B N 1
ATOM 2228 C CA . ILE B 1 27 ? -2.191 17.5 10.484 1 98.94 27 ILE B CA 1
ATOM 2229 C C . ILE B 1 27 ? -0.879 17.094 9.82 1 98.94 27 ILE B C 1
ATOM 2231 O O . ILE B 1 27 ? -0.652 17.406 8.648 1 98.94 27 ILE B O 1
ATOM 2235 N N . ARG B 1 28 ? -0.041 16.312 10.461 1 98.56 28 ARG B N 1
ATOM 2236 C CA . ARG B 1 28 ? 1.297 15.961 10 1 98.56 28 ARG B CA 1
ATOM 2237 C C . ARG B 1 28 ? 1.254 14.742 9.086 1 98.56 28 ARG B C 1
ATOM 2239 O O . ARG B 1 28 ? 0.199 14.125 8.906 1 98.56 28 ARG B O 1
ATOM 2246 N N . GLY B 1 29 ? 2.32 14.445 8.477 1 97.75 29 GLY B N 1
ATOM 2247 C CA . GLY B 1 29 ? 2.396 13.414 7.457 1 97.75 29 GLY B CA 1
ATOM 2248 C C . GLY B 1 29 ? 2.77 12.055 8.008 1 97.75 29 GLY B C 1
ATOM 2249 O O . GLY B 1 29 ? 2.656 11.812 9.219 1 97.75 29 GLY B O 1
ATOM 2250 N N . LEU B 1 30 ? 3.174 11.195 7.184 1 96.12 30 LEU B N 1
ATOM 2251 C CA . LEU B 1 30 ? 3.451 9.781 7.434 1 96.12 30 LEU B CA 1
ATOM 2252 C C . LEU B 1 30 ? 4.461 9.625 8.562 1 96.12 30 LEU B C 1
ATOM 2254 O O . LEU B 1 30 ? 5.551 10.203 8.516 1 96.12 30 LEU B O 1
ATOM 2258 N N . SER B 1 31 ? 4.117 8.867 9.57 1 93.38 31 SER B N 1
ATOM 2259 C CA . SER B 1 31 ? 4.969 8.391 10.656 1 93.38 31 SER B CA 1
ATOM 2260 C C . SER B 1 31 ? 5.539 9.555 11.469 1 93.38 31 SER B C 1
ATOM 2262 O O . SER B 1 31 ? 6.566 9.406 12.133 1 93.38 31 SER B O 1
ATOM 2264 N N . ARG B 1 32 ? 4.996 10.727 11.344 1 95.44 32 ARG B N 1
ATOM 2265 C CA . ARG B 1 32 ? 5.449 11.898 12.086 1 95.44 32 ARG B CA 1
ATOM 2266 C C . ARG B 1 32 ? 4.391 12.359 13.086 1 95.44 32 ARG B C 1
ATOM 2268 O O . ARG B 1 32 ? 3.242 12.602 12.711 1 95.44 32 ARG B O 1
ATOM 2275 N N . SER B 1 33 ? 4.863 12.5 14.312 1 97.62 33 SER B N 1
ATOM 2276 C CA . SER B 1 33 ? 3.965 13 15.344 1 97.62 33 SER B CA 1
ATOM 2277 C C . SER B 1 33 ? 3.824 14.523 15.258 1 97.62 33 SER B C 1
ATOM 2279 O O . SER B 1 33 ? 4.488 15.164 14.445 1 97.62 33 SER B O 1
ATOM 2281 N N . SER B 1 34 ? 2.98 15.008 16.125 1 97.94 34 SER B N 1
ATOM 2282 C CA . SER B 1 34 ? 2.754 16.453 16.188 1 97.94 34 SER B CA 1
ATOM 2283 C C . SER B 1 34 ? 4.016 17.188 16.609 1 97.94 34 SER B C 1
ATOM 2285 O O . SER B 1 34 ? 4.125 18.406 16.422 1 97.94 34 SER B O 1
ATOM 2287 N N . ARG B 1 35 ? 4.996 16.547 17.203 1 97.5 35 ARG B N 1
ATOM 2288 C CA . ARG B 1 35 ? 6.234 17.172 17.641 1 97.5 35 ARG B CA 1
ATOM 2289 C C . ARG B 1 35 ? 7.043 17.703 16.453 1 97.5 35 ARG B C 1
ATOM 2291 O O . ARG B 1 35 ? 7.902 18.562 16.609 1 97.5 35 ARG B O 1
ATOM 2298 N N . TYR B 1 36 ? 6.785 17.203 15.297 1 97.5 36 TYR B N 1
ATOM 2299 C CA . TYR B 1 36 ? 7.559 17.578 14.117 1 97.5 36 TYR B CA 1
ATOM 2300 C C . TYR B 1 36 ? 7.109 18.938 13.586 1 97.5 36 TYR B C 1
ATOM 2302 O O . TYR B 1 36 ? 7.695 19.469 12.641 1 97.5 36 TYR B O 1
ATOM 2310 N N . TRP B 1 37 ? 6.105 19.531 14.234 1 98.12 37 TRP B N 1
ATOM 2311 C CA . TRP B 1 37 ? 5.707 20.906 13.922 1 98.12 37 TRP B CA 1
ATOM 2312 C C . TRP B 1 37 ? 6.527 21.906 14.719 1 98.12 37 TRP B C 1
ATOM 2314 O O . TRP B 1 37 ? 6.254 23.109 14.695 1 98.12 37 TRP B O 1
ATOM 2324 N N . TYR B 1 38 ? 7.559 21.547 15.383 1 96 38 TYR B N 1
ATOM 2325 C CA . TYR B 1 38 ? 8.258 22.344 16.406 1 96 38 TYR B CA 1
ATOM 2326 C C . TYR B 1 38 ? 8.828 23.625 15.805 1 96 38 TYR B C 1
ATOM 2328 O O . TYR B 1 38 ? 9.031 24.609 16.516 1 96 38 TYR B O 1
ATOM 2336 N N . ASP B 1 39 ? 9.086 23.656 14.523 1 95.69 39 ASP B N 1
ATOM 2337 C CA . ASP B 1 39 ? 9.648 24.844 13.906 1 95.69 39 ASP B CA 1
ATOM 2338 C C . ASP B 1 39 ? 8.547 25.828 13.5 1 95.69 39 ASP B C 1
ATOM 2340 O O . ASP B 1 39 ? 8.75 27.047 13.523 1 95.69 39 ASP B O 1
ATOM 2344 N N . VAL B 1 40 ? 7.418 25.312 13.148 1 97.88 40 VAL B N 1
ATOM 2345 C CA . VAL B 1 40 ? 6.363 26.125 12.555 1 97.88 40 VAL B CA 1
ATOM 2346 C C . VAL B 1 40 ? 5.352 26.516 13.625 1 97.88 40 VAL B C 1
ATOM 2348 O O . VAL B 1 40 ? 4.871 27.656 13.648 1 97.88 40 VAL B O 1
ATOM 2351 N N . ARG B 1 41 ? 5.031 25.641 14.531 1 98.38 41 ARG B N 1
ATOM 2352 C CA . ARG B 1 41 ? 3.959 25.812 15.508 1 98.38 41 ARG B CA 1
ATOM 2353 C C . ARG B 1 41 ? 4.18 27.062 16.344 1 98.38 41 ARG B C 1
ATOM 2355 O O . ARG B 1 41 ? 3.273 27.891 16.484 1 98.38 41 ARG B O 1
ATOM 2362 N N . PRO B 1 42 ? 5.434 27.344 16.906 1 98.31 42 PRO B N 1
ATOM 2363 C CA . PRO B 1 42 ? 5.645 28.547 17.719 1 98.31 42 PRO B CA 1
ATOM 2364 C C . PRO B 1 42 ? 5.43 29.844 16.953 1 98.31 42 PRO B C 1
ATOM 2366 O O . PRO B 1 42 ? 5.082 30.859 17.547 1 98.31 42 PRO B O 1
ATOM 2369 N N . LEU B 1 43 ? 5.586 29.797 15.641 1 98.44 43 LEU B N 1
ATOM 2370 C CA . LEU B 1 43 ? 5.426 30.984 14.812 1 98.44 43 LEU B CA 1
ATOM 2371 C C . LEU B 1 43 ? 3.951 31.266 14.547 1 98.44 43 LEU B C 1
ATOM 2373 O O . LEU B 1 43 ? 3.582 32.406 14.203 1 98.44 43 LEU B O 1
ATOM 2377 N N . LEU B 1 44 ? 3.133 30.25 14.711 1 98.56 44 LEU B N 1
ATOM 2378 C CA . LEU B 1 44 ? 1.705 30.375 14.445 1 98.56 44 LEU B CA 1
ATOM 2379 C C . LEU B 1 44 ? 0.932 30.672 15.727 1 98.56 44 LEU B C 1
ATOM 2381 O O . LEU B 1 44 ? -0.133 31.281 15.688 1 98.56 44 LEU B O 1
ATOM 2385 N N . GLU B 1 45 ? 1.424 30.297 16.875 1 98.25 45 GLU B N 1
ATOM 2386 C CA . GLU B 1 45 ? 0.738 30.281 18.156 1 98.25 45 GLU B CA 1
ATOM 2387 C C . GLU B 1 45 ? 0.378 31.703 18.594 1 98.25 45 GLU B C 1
ATOM 2389 O O . GLU B 1 45 ? -0.64 31.906 19.266 1 98.25 45 GLU B O 1
ATOM 2394 N N . PRO B 1 46 ? 1.147 32.719 18.219 1 97.5 46 PRO B N 1
ATOM 2395 C CA . PRO B 1 46 ? 0.743 34.094 18.594 1 97.5 46 PRO B CA 1
ATOM 2396 C C . PRO B 1 46 ? -0.54 34.531 17.906 1 97.5 46 PRO B C 1
ATOM 2398 O O . PRO B 1 46 ? -1.235 35.438 18.406 1 97.5 46 PRO B O 1
ATOM 2401 N N . HIS B 1 47 ? -0.943 33.906 16.797 1 97 47 HIS B N 1
ATOM 2402 C CA . HIS B 1 47 ? -2.037 34.406 15.977 1 97 47 HIS B CA 1
ATOM 2403 C C . HIS B 1 47 ? -3.225 33.469 16 1 97 47 HIS B C 1
ATOM 2405 O O . HIS B 1 47 ? -4.355 33.844 15.703 1 97 47 HIS B O 1
ATOM 2411 N N . PHE B 1 48 ? -2.969 32.25 16.344 1 98.38 48 PHE B N 1
ATOM 2412 C CA . PHE B 1 48 ? -3.996 31.219 16.203 1 98.38 48 PHE B CA 1
ATOM 2413 C C . PHE B 1 48 ? -4.117 30.391 17.484 1 98.38 48 PHE B C 1
ATOM 2415 O O . PHE B 1 48 ? -3.168 30.312 18.266 1 98.38 48 PHE B O 1
ATOM 2422 N N . ARG B 1 49 ? -5.273 29.859 17.688 1 98.12 49 ARG B N 1
ATOM 2423 C CA . ARG B 1 49 ? -5.441 28.703 18.547 1 98.12 49 ARG B CA 1
ATOM 2424 C C . ARG B 1 49 ? -5.062 27.422 17.812 1 98.12 49 ARG B C 1
ATOM 2426 O O . ARG B 1 49 ? -5.871 26.859 17.078 1 98.12 49 ARG B O 1
ATOM 2433 N N . VAL B 1 50 ? -3.875 26.938 18.109 1 98.62 50 VAL B N 1
ATOM 2434 C CA . VAL B 1 50 ? -3.275 25.875 17.297 1 98.62 50 VAL B CA 1
ATOM 2435 C C . VAL B 1 50 ? -3.611 24.516 17.891 1 98.62 50 VAL B C 1
ATOM 2437 O O . VAL B 1 50 ? -3.268 24.219 19.031 1 98.62 50 VAL B O 1
ATOM 2440 N N . LEU B 1 51 ? -4.312 23.734 17.141 1 98.69 51 LEU B N 1
ATOM 2441 C CA . LEU B 1 51 ? -4.633 22.359 17.469 1 98.69 51 LEU B CA 1
ATOM 2442 C C . LEU B 1 51 ? -3.758 21.391 16.672 1 98.69 51 LEU B C 1
ATOM 2444 O O . LEU B 1 51 ? -3.742 21.422 15.445 1 98.69 51 LEU B O 1
ATOM 2448 N N . VAL B 1 52 ? -2.982 20.562 17.391 1 98.69 52 VAL B N 1
ATOM 2449 C CA . VAL B 1 52 ? -2.201 19.5 16.75 1 98.69 52 VAL B CA 1
ATOM 2450 C C . VAL B 1 52 ? -2.662 18.141 17.25 1 98.69 52 VAL B C 1
ATOM 2452 O O . VAL B 1 52 ? -3.23 18.031 18.344 1 98.69 52 VAL B O 1
ATOM 2455 N N . LEU B 1 53 ? -2.391 17.109 16.469 1 98.62 53 LEU B N 1
ATOM 2456 C CA . LEU B 1 53 ? -2.725 15.758 16.891 1 98.62 53 LEU B CA 1
ATOM 2457 C C . LEU B 1 53 ? -1.667 14.766 16.406 1 98.62 53 LEU B C 1
ATOM 2459 O O . LEU B 1 53 ? -0.957 15.031 15.438 1 98.62 53 LEU B O 1
ATOM 2463 N N . ASP B 1 54 ? -1.501 13.711 17.172 1 98.44 54 ASP B N 1
ATOM 2464 C CA . ASP B 1 54 ? -0.833 12.523 16.641 1 98.44 54 ASP B CA 1
ATOM 2465 C C . ASP B 1 54 ? -1.812 11.633 15.891 1 98.44 54 ASP B C 1
ATOM 2467 O O . ASP B 1 54 ? -2.771 11.117 16.469 1 98.44 54 ASP B O 1
ATOM 2471 N N . ASN B 1 55 ? -1.604 11.516 14.555 1 98.25 55 ASN B N 1
ATOM 2472 C CA . ASN B 1 55 ? -2.445 10.578 13.82 1 98.25 55 ASN B CA 1
ATOM 2473 C C . ASN B 1 55 ? -2.369 9.172 14.406 1 98.25 55 ASN B C 1
ATOM 2475 O O . ASN B 1 55 ? -1.387 8.82 15.062 1 98.25 55 ASN B O 1
ATOM 2479 N N . ARG B 1 56 ? -3.428 8.383 14.219 1 97.19 56 ARG B N 1
ATOM 2480 C CA . ARG B 1 56 ? -3.361 6.992 14.648 1 97.19 56 ARG B CA 1
ATOM 2481 C C . ARG B 1 56 ? -2.082 6.324 14.148 1 97.19 56 ARG B C 1
ATOM 2483 O O . ARG B 1 56 ? -1.679 6.523 13.008 1 97.19 56 ARG B O 1
ATOM 2490 N N . GLY B 1 57 ? -1.407 5.625 15.148 1 94.75 57 GLY B N 1
ATOM 2491 C CA . GLY B 1 57 ? -0.221 4.867 14.781 1 94.75 57 GLY B CA 1
ATOM 2492 C C . GLY B 1 57 ? 1.071 5.605 15.07 1 94.75 57 GLY B C 1
ATOM 2493 O O . GLY B 1 57 ? 2.16 5.043 14.93 1 94.75 57 GLY B O 1
ATOM 2494 N N . VAL B 1 58 ? 0.999 6.855 15.547 1 95.44 58 VAL B N 1
ATOM 2495 C CA . VAL B 1 58 ? 2.23 7.613 15.734 1 95.44 58 VAL B CA 1
ATOM 2496 C C . VAL B 1 58 ? 2.199 8.312 17.094 1 95.44 58 VAL B C 1
ATOM 2498 O O . VAL B 1 58 ? 1.125 8.578 17.641 1 95.44 58 VAL B O 1
ATOM 2501 N N . GLY B 1 59 ? 3.404 8.523 17.625 1 96.38 59 GLY B N 1
ATOM 2502 C CA . GLY B 1 59 ? 3.535 9.32 18.828 1 96.38 59 GLY B CA 1
ATOM 2503 C C . GLY B 1 59 ? 2.783 8.75 20.016 1 96.38 59 GLY B C 1
ATOM 2504 O O . GLY B 1 59 ? 2.953 7.574 20.359 1 96.38 59 GLY B O 1
ATOM 2505 N N . ARG B 1 60 ? 1.926 9.586 20.578 1 96.44 60 ARG B N 1
ATOM 2506 C CA . ARG B 1 60 ? 1.25 9.203 21.812 1 96.44 60 ARG B CA 1
ATOM 2507 C C . ARG B 1 60 ? -0.129 8.617 21.531 1 96.44 60 ARG B C 1
ATOM 2509 O O . ARG B 1 60 ? -0.801 8.133 22.438 1 96.44 60 ARG B O 1
ATOM 2516 N N . SER B 1 61 ? -0.572 8.633 20.266 1 97.38 61 SER B N 1
ATOM 2517 C CA . SER B 1 61 ? -1.832 8.008 19.875 1 97.38 61 SER B CA 1
ATOM 2518 C C . SER B 1 61 ? -1.695 6.492 19.812 1 97.38 61 SER B C 1
ATOM 2520 O O . SER B 1 61 ? -0.589 5.969 19.656 1 97.38 61 SER B O 1
ATOM 2522 N N . ASP B 1 62 ? -2.857 5.785 19.875 1 95.38 62 ASP B N 1
ATOM 2523 C CA . ASP B 1 62 ? -2.861 4.328 19.766 1 95.38 62 ASP B CA 1
ATOM 2524 C C . ASP B 1 62 ? -2.432 3.883 18.375 1 95.38 62 ASP B C 1
ATOM 2526 O O . ASP B 1 62 ? -2.604 4.617 17.406 1 95.38 62 ASP B O 1
ATOM 2530 N N . ALA B 1 63 ? -1.903 2.648 18.328 1 90.94 63 ALA B N 1
ATOM 2531 C CA . ALA B 1 63 ? -1.489 2.027 17.062 1 90.94 63 ALA B CA 1
ATOM 2532 C C . ALA B 1 63 ? -2.275 0.746 16.812 1 90.94 63 ALA B C 1
ATOM 2534 O O . ALA B 1 63 ? -1.755 -0.357 16.984 1 90.94 63 ALA B O 1
ATOM 2535 N N . PRO B 1 64 ? -3.512 0.753 16.359 1 80.5 64 PRO B N 1
ATOM 2536 C CA . PRO B 1 64 ? -4.352 -0.43 16.156 1 80.5 64 PRO B CA 1
ATOM 2537 C C . PRO B 1 64 ? -3.869 -1.312 15.008 1 80.5 64 PRO B C 1
ATOM 2539 O O . PRO B 1 64 ? -4.371 -2.424 14.82 1 80.5 64 PRO B O 1
ATOM 2542 N N . GLY B 1 65 ? -2.906 -1.217 14.297 1 79.56 65 GLY B N 1
ATOM 2543 C CA . GLY B 1 65 ? -2.498 -1.953 13.109 1 79.56 65 GLY B CA 1
ATOM 2544 C C . GLY B 1 65 ? -3.17 -1.463 11.844 1 79.56 65 GLY B C 1
ATOM 2545 O O . GLY B 1 65 ? -3.881 -0.456 11.859 1 79.56 65 GLY B O 1
ATOM 2546 N N . PRO B 1 66 ? -2.982 -2.266 10.695 1 84.56 66 PRO B N 1
ATOM 2547 C CA . PRO B 1 66 ? -3.541 -1.835 9.414 1 84.56 66 PRO B CA 1
ATOM 2548 C C . PRO B 1 66 ? -5.043 -2.096 9.305 1 84.56 66 PRO B C 1
ATOM 2550 O O . PRO B 1 66 ? -5.625 -2.742 10.18 1 84.56 66 PRO B O 1
ATOM 2553 N N . GLY B 1 67 ? -5.688 -1.524 8.25 1 88.25 67 GLY B N 1
ATOM 2554 C CA . GLY B 1 67 ? -7.105 -1.739 8.023 1 88.25 67 GLY B CA 1
ATOM 2555 C C . GLY B 1 67 ? -7.93 -0.473 8.148 1 88.25 67 GLY B C 1
ATOM 2556 O O . GLY B 1 67 ? -9.125 -0.53 8.453 1 88.25 67 GLY B O 1
ATOM 2557 N N . PHE B 1 68 ? -7.293 0.594 8.016 1 93.31 68 PHE B N 1
ATOM 2558 C CA . PHE B 1 68 ? -7.973 1.885 8.023 1 93.31 68 PHE B CA 1
ATOM 2559 C C . PHE B 1 68 ? -7.633 2.68 6.77 1 93.31 68 PHE B C 1
ATOM 2561 O O . PHE B 1 68 ? -6.734 2.303 6.012 1 93.31 68 PHE B O 1
ATOM 2568 N N . THR B 1 69 ? -8.414 3.738 6.496 1 96.19 69 THR B N 1
ATOM 2569 C CA . THR B 1 69 ? -8.25 4.594 5.324 1 96.19 69 THR B CA 1
ATOM 2570 C C . THR B 1 69 ? -7.973 6.035 5.742 1 96.19 69 THR B C 1
ATOM 2572 O O . THR B 1 69 ? -8.039 6.367 6.926 1 96.19 69 THR B O 1
ATOM 2575 N N . THR B 1 70 ? -7.637 6.867 4.766 1 98.25 70 THR B N 1
ATOM 2576 C CA . THR B 1 70 ? -7.504 8.289 5.043 1 98.25 70 THR B CA 1
ATOM 2577 C C . THR B 1 70 ? -8.852 8.891 5.449 1 98.25 70 THR B C 1
ATOM 2579 O O . THR B 1 70 ? -8.898 9.883 6.172 1 98.25 70 THR B O 1
ATOM 2582 N N . ALA B 1 71 ? -9.953 8.32 5.02 1 98.19 71 ALA B N 1
ATOM 2583 C CA . ALA B 1 71 ? -11.273 8.734 5.48 1 98.19 71 ALA B CA 1
ATOM 2584 C C . ALA B 1 71 ? -11.438 8.477 6.977 1 98.19 71 ALA B C 1
ATOM 2586 O O . ALA B 1 71 ? -11.977 9.32 7.699 1 98.19 71 ALA B O 1
ATOM 2587 N N . ASP B 1 72 ? -10.961 7.293 7.391 1 97.12 72 ASP B N 1
ATOM 2588 C CA . ASP B 1 72 ? -10.977 6.996 8.82 1 97.12 72 ASP B CA 1
ATOM 2589 C C . ASP B 1 72 ? -10.148 8.008 9.602 1 97.12 72 ASP B C 1
ATOM 2591 O O . ASP B 1 72 ? -10.562 8.461 10.672 1 97.12 72 ASP B O 1
ATOM 2595 N N . MET B 1 73 ? -9.039 8.352 9.086 1 98.44 73 MET B N 1
ATOM 2596 C CA . MET B 1 73 ? -8.148 9.297 9.75 1 98.44 73 MET B CA 1
ATOM 2597 C C . MET B 1 73 ? -8.758 10.695 9.781 1 98.44 73 MET B C 1
ATOM 2599 O O . MET B 1 73 ? -8.531 11.461 10.719 1 98.44 73 MET B O 1
ATOM 2603 N N . ALA B 1 74 ? -9.492 11.039 8.695 1 98.88 74 ALA B N 1
ATOM 2604 C CA . ALA B 1 74 ? -10.227 12.305 8.68 1 98.88 74 ALA B CA 1
ATOM 2605 C C . ALA B 1 74 ? -11.281 12.336 9.781 1 98.88 74 ALA B C 1
ATOM 2607 O O . ALA B 1 74 ? -11.469 13.359 10.445 1 98.88 74 ALA B O 1
ATOM 2608 N N . ASP B 1 75 ? -11.961 11.219 9.977 1 98.75 75 ASP B N 1
ATOM 2609 C CA . ASP B 1 75 ? -12.938 11.117 11.062 1 98.75 75 ASP B CA 1
ATOM 2610 C C . ASP B 1 75 ? -12.25 11.219 12.422 1 98.75 75 ASP B C 1
ATOM 2612 O O . ASP B 1 75 ? -12.828 11.75 13.375 1 98.75 75 ASP B O 1
ATOM 2616 N N . ASP B 1 76 ? -11.039 10.672 12.539 1 98.62 76 ASP B N 1
ATOM 2617 C CA . ASP B 1 76 ? -10.242 10.875 13.742 1 98.62 76 ASP B CA 1
ATOM 2618 C C . ASP B 1 76 ? -10.016 12.359 14.008 1 98.62 76 ASP B C 1
ATOM 2620 O O . ASP B 1 76 ? -10.18 12.828 15.141 1 98.62 76 ASP B O 1
ATOM 2624 N N . ALA B 1 77 ? -9.633 13.078 12.961 1 98.75 77 ALA B N 1
ATOM 2625 C CA . ALA B 1 77 ? -9.391 14.516 13.086 1 98.75 77 ALA B CA 1
ATOM 2626 C C . ALA B 1 77 ? -10.656 15.25 13.523 1 98.75 77 ALA B C 1
ATOM 2628 O O . ALA B 1 77 ? -10.602 16.156 14.352 1 98.75 77 ALA B O 1
ATOM 2629 N N . ALA B 1 78 ? -11.773 14.875 12.961 1 98.75 78 ALA B N 1
ATOM 2630 C CA . ALA B 1 78 ? -13.047 15.469 13.359 1 98.75 78 ALA B CA 1
ATOM 2631 C C . ALA B 1 78 ? -13.344 15.203 14.836 1 98.75 78 ALA B C 1
ATOM 2633 O O . ALA B 1 78 ? -13.844 16.078 15.539 1 98.75 78 ALA B O 1
ATOM 2634 N N . ALA B 1 79 ? -13.047 13.992 15.258 1 98.56 79 ALA B N 1
ATOM 2635 C CA . ALA B 1 79 ? -13.234 13.648 16.656 1 98.56 79 ALA B CA 1
ATOM 2636 C C . ALA B 1 79 ? -12.344 14.492 17.562 1 98.56 79 ALA B C 1
ATOM 2638 O O . ALA B 1 79 ? -12.75 14.898 18.656 1 98.56 79 ALA B O 1
ATOM 2639 N N . VAL B 1 80 ? -11.164 14.742 17.172 1 98.69 80 VAL B N 1
ATOM 2640 C CA . VAL B 1 80 ? -10.234 15.57 17.922 1 98.69 80 VAL B CA 1
ATOM 2641 C C . VAL B 1 80 ? -10.758 17 18 1 98.69 80 VAL B C 1
ATOM 2643 O O . VAL B 1 80 ? -10.695 17.641 19.062 1 98.69 80 VAL B O 1
ATOM 2646 N N . LEU B 1 81 ? -11.242 17.531 16.844 1 98.56 81 LEU B N 1
ATOM 2647 C CA . LEU B 1 81 ? -11.859 18.844 16.859 1 98.56 81 LEU B CA 1
ATOM 2648 C C . LEU B 1 81 ? -12.984 18.922 17.891 1 98.56 81 LEU B C 1
ATOM 2650 O O . LEU B 1 81 ? -13.016 19.828 18.719 1 98.56 81 LEU B O 1
ATOM 2654 N N . ALA B 1 82 ? -13.812 17.938 17.875 1 97.88 82 ALA B N 1
ATOM 2655 C CA . ALA B 1 82 ? -14.945 17.891 18.812 1 97.88 82 ALA B CA 1
ATOM 2656 C C . ALA B 1 82 ? -14.461 17.828 20.25 1 97.88 82 ALA B C 1
ATOM 2658 O O . ALA B 1 82 ? -14.938 18.594 21.109 1 97.88 82 ALA B O 1
ATOM 2659 N N . ALA B 1 83 ? -13.539 16.984 20.516 1 97.94 83 ALA B N 1
ATOM 2660 C CA . ALA B 1 83 ? -13.039 16.766 21.859 1 97.94 83 ALA B CA 1
ATOM 2661 C C . ALA B 1 83 ? -12.336 18.016 22.391 1 97.94 83 ALA B C 1
ATOM 2663 O O . ALA B 1 83 ? -12.305 18.25 23.609 1 97.94 83 ALA B O 1
ATOM 2664 N N . SER B 1 84 ? -11.781 18.828 21.547 1 97.62 84 SER B N 1
ATOM 2665 C CA . SER B 1 84 ? -11.023 20 21.938 1 97.62 84 SER B CA 1
ATOM 2666 C C . SER B 1 84 ? -11.938 21.219 22.078 1 97.62 84 SER B C 1
ATOM 2668 O O . SER B 1 84 ? -11.477 22.312 22.422 1 97.62 84 SER B O 1
ATOM 2670 N N . GLY B 1 85 ? -13.203 21.062 21.672 1 96.81 85 GLY B N 1
ATOM 2671 C CA . GLY B 1 85 ? -14.156 22.156 21.75 1 96.81 85 GLY B CA 1
ATOM 2672 C C . GLY B 1 85 ? -14.078 23.109 20.578 1 96.81 85 GLY B C 1
ATOM 2673 O O . GLY B 1 85 ? -14.547 24.25 20.656 1 96.81 85 GLY B O 1
ATOM 2674 N N . VAL B 1 86 ? -13.445 22.75 19.562 1 97.25 86 VAL B N 1
ATOM 2675 C CA . VAL B 1 86 ? -13.328 23.562 18.344 1 97.25 86 VAL B CA 1
ATOM 2676 C C . VAL B 1 86 ? -14.383 23.125 17.328 1 97.25 86 VAL B C 1
ATOM 2678 O O . VAL B 1 86 ? -14.375 22 16.859 1 97.25 86 VAL B O 1
ATOM 2681 N N . HIS B 1 87 ? -15.273 23.922 16.969 1 96.38 87 HIS B N 1
ATOM 2682 C CA . HIS B 1 87 ? -16.375 23.578 16.062 1 96.38 87 HIS B CA 1
ATOM 2683 C C . HIS B 1 87 ? -15.93 23.672 14.609 1 96.38 87 HIS B C 1
ATOM 2685 O O . HIS B 1 87 ? -16.266 22.812 13.797 1 96.38 87 HIS B O 1
ATOM 2691 N N . ARG B 1 88 ? -15.305 24.75 14.281 1 97.88 88 ARG B N 1
ATOM 2692 C CA . ARG B 1 88 ? -14.797 25.016 12.945 1 97.88 88 ARG B CA 1
ATOM 2693 C C . ARG B 1 88 ? -13.367 25.547 12.992 1 97.88 88 ARG B C 1
ATOM 2695 O O . ARG B 1 88 ? -13.016 26.312 13.898 1 97.88 88 ARG B O 1
ATOM 2702 N N . ALA B 1 89 ? -12.531 25.094 12 1 98.62 89 ALA B N 1
ATOM 2703 C CA . ALA B 1 89 ? -11.117 25.484 12.055 1 98.62 89 ALA B CA 1
ATOM 2704 C C . ALA B 1 89 ? -10.555 25.703 10.656 1 98.62 89 ALA B C 1
ATOM 2706 O O . ALA B 1 89 ? -11.078 25.156 9.68 1 98.62 89 ALA B O 1
ATOM 2707 N N . ASN B 1 90 ? -9.531 26.594 10.578 1 98.75 90 ASN B N 1
ATOM 2708 C CA . ASN B 1 90 ? -8.578 26.453 9.484 1 98.75 90 ASN B CA 1
ATOM 2709 C C . ASN B 1 90 ? -7.793 25.141 9.586 1 98.75 90 ASN B C 1
ATOM 2711 O O . ASN B 1 90 ? -7.504 24.672 10.688 1 98.75 90 ASN B O 1
ATOM 2715 N N . VAL B 1 91 ? -7.504 24.562 8.43 1 98.94 91 VAL B N 1
ATOM 2716 C CA . VAL B 1 91 ? -6.828 23.266 8.445 1 98.94 91 VAL B CA 1
ATOM 2717 C C . VAL B 1 91 ? -5.613 23.312 7.527 1 98.94 91 VAL B C 1
ATOM 2719 O O . VAL B 1 91 ? -5.707 23.75 6.379 1 98.94 91 VAL B O 1
ATOM 2722 N N . PHE B 1 92 ? -4.477 22.906 8.016 1 98.94 92 PHE B N 1
ATOM 2723 C CA . PHE B 1 92 ? -3.258 22.703 7.246 1 98.94 92 PHE B CA 1
ATOM 2724 C C . PHE B 1 92 ? -2.787 21.266 7.348 1 98.94 92 PHE B C 1
ATOM 2726 O O . PHE B 1 92 ? -2.383 20.812 8.422 1 98.94 92 PHE B O 1
ATOM 2733 N N . GLY B 1 93 ? -2.879 20.516 6.289 1 98.94 93 GLY B N 1
ATOM 2734 C CA . GLY B 1 93 ? -2.379 19.156 6.219 1 98.94 93 GLY B CA 1
ATOM 2735 C C . GLY B 1 93 ? -1.162 19.016 5.324 1 98.94 93 GLY B C 1
ATOM 2736 O O . GLY B 1 93 ? -1.143 19.531 4.207 1 98.94 93 GLY B O 1
ATOM 2737 N N . LEU B 1 94 ? -0.129 18.297 5.781 1 98.88 94 LEU B N 1
ATOM 2738 C CA . LEU B 1 94 ? 1.087 18.047 5.016 1 98.88 94 LEU B CA 1
ATOM 2739 C C . LEU B 1 94 ? 1.201 16.578 4.641 1 98.88 94 LEU B C 1
ATOM 2741 O O . LEU B 1 94 ? 1.109 15.703 5.504 1 98.88 94 LEU B O 1
ATOM 2745 N N . SER B 1 95 ? 1.497 16.281 3.299 1 98.5 95 SER B N 1
ATOM 2746 C CA . SER B 1 95 ? 1.738 14.93 2.809 1 98.5 95 SER B CA 1
ATOM 2747 C C . SER B 1 95 ? 0.577 14.008 3.152 1 98.5 95 SER B C 1
ATOM 2749 O O . SER B 1 95 ? -0.569 14.273 2.787 1 98.5 95 SER B O 1
ATOM 2751 N N . LEU B 1 96 ? 0.727 12.977 3.928 1 98.5 96 LEU B N 1
ATOM 2752 C CA . LEU B 1 96 ? -0.393 12.172 4.402 1 98.5 96 LEU B CA 1
ATOM 2753 C C . LEU B 1 96 ? -1.43 13.047 5.105 1 98.5 96 LEU B C 1
ATOM 2755 O O . LEU B 1 96 ? -2.633 12.82 4.965 1 98.5 96 LEU B O 1
ATOM 2759 N N . GLY B 1 97 ? -0.982 13.992 5.844 1 98.88 97 GLY B N 1
ATOM 2760 C CA . GLY B 1 97 ? -1.889 14.938 6.48 1 98.88 97 GLY B CA 1
ATOM 2761 C C . GLY B 1 97 ? -2.742 15.703 5.488 1 98.88 97 GLY B C 1
ATOM 2762 O O . GLY B 1 97 ? -3.879 16.078 5.797 1 98.88 97 GLY B O 1
ATOM 2763 N N . GLY B 1 98 ? -2.172 16.016 4.312 1 98.94 98 GLY B N 1
ATOM 2764 C CA . GLY B 1 98 ? -2.947 16.625 3.246 1 98.94 98 GLY B CA 1
ATOM 2765 C C . GLY B 1 98 ? -4.039 15.727 2.707 1 98.94 98 GLY B C 1
ATOM 2766 O O . GLY B 1 98 ? -5.133 16.188 2.381 1 98.94 98 GLY B O 1
ATOM 2767 N N . MET B 1 99 ? -3.723 14.438 2.6 1 98.88 99 MET B N 1
ATOM 2768 C CA . MET B 1 99 ? -4.727 13.461 2.193 1 98.88 99 MET B CA 1
ATOM 2769 C C . MET B 1 99 ? -5.867 13.398 3.207 1 98.88 99 MET B C 1
ATOM 2771 O O . MET B 1 99 ? -7.039 13.398 2.828 1 98.88 99 MET B O 1
ATOM 2775 N N . ILE B 1 100 ? -5.52 13.43 4.473 1 98.94 100 ILE B N 1
ATOM 2776 C CA . ILE B 1 100 ? -6.488 13.406 5.566 1 98.94 100 ILE B CA 1
ATOM 2777 C C . ILE B 1 100 ? -7.34 14.672 5.527 1 98.94 100 ILE B C 1
ATOM 2779 O O . ILE B 1 100 ? -8.562 14.602 5.672 1 98.94 100 ILE B O 1
ATOM 2783 N N . ALA B 1 101 ? -6.703 15.773 5.27 1 98.94 101 ALA B N 1
ATOM 2784 C CA . ALA B 1 101 ? -7.406 17.047 5.223 1 98.94 101 ALA B CA 1
ATOM 2785 C C . ALA B 1 101 ? -8.398 17.094 4.062 1 98.94 101 ALA B C 1
ATOM 2787 O O . ALA B 1 101 ? -9.477 17.672 4.18 1 98.94 101 ALA B O 1
ATOM 2788 N N . GLN B 1 102 ? -8.008 16.547 2.928 1 98.94 102 GLN B N 1
ATOM 2789 C CA . GLN B 1 102 ? -8.93 16.422 1.807 1 98.94 102 GLN B CA 1
ATOM 2790 C C . GLN B 1 102 ? -10.18 15.641 2.203 1 98.94 102 GLN B C 1
ATOM 2792 O O . GLN B 1 102 ? -11.297 16.078 1.938 1 98.94 102 GLN B O 1
ATOM 2797 N N . GLN B 1 103 ? -9.953 14.508 2.848 1 98.88 103 GLN B N 1
ATOM 2798 C CA . GLN B 1 103 ? -11.086 13.703 3.309 1 98.88 103 GLN B CA 1
ATOM 2799 C C . GLN B 1 103 ? -11.906 14.453 4.352 1 98.88 103 GLN B C 1
ATOM 2801 O O . GLN B 1 103 ? -13.141 14.383 4.348 1 98.88 103 GLN B O 1
ATOM 2806 N N . LEU B 1 104 ? -11.25 15.195 5.227 1 98.88 104 LEU B N 1
ATOM 2807 C CA . LEU B 1 104 ? -11.93 15.938 6.285 1 98.88 104 LEU B CA 1
ATOM 2808 C C . LEU B 1 104 ? -12.883 16.969 5.703 1 98.88 104 LEU B C 1
ATOM 2810 O O . LEU B 1 104 ? -14.047 17.047 6.105 1 98.88 104 LEU B O 1
ATOM 2814 N N . VAL B 1 105 ? -12.461 17.766 4.723 1 98.81 105 VAL B N 1
ATOM 2815 C CA . VAL B 1 105 ? -13.281 18.844 4.172 1 98.81 105 VAL B CA 1
ATOM 2816 C C . VAL B 1 105 ? -14.43 18.25 3.359 1 98.81 105 VAL B C 1
ATOM 2818 O O . VAL B 1 105 ? -15.508 18.844 3.266 1 98.81 105 VAL B O 1
ATOM 2821 N N . LEU B 1 106 ? -14.25 17.078 2.775 1 98.75 106 LEU B N 1
ATOM 2822 C CA . LEU B 1 106 ? -15.289 16.438 1.988 1 98.75 106 LEU B CA 1
ATOM 2823 C C . LEU B 1 106 ? -16.344 15.805 2.893 1 98.75 106 LEU B C 1
ATOM 2825 O O . LEU B 1 106 ? -17.547 15.883 2.615 1 98.75 106 LEU B O 1
ATOM 2829 N N . ARG B 1 107 ? -15.922 15.227 3.994 1 98.5 107 ARG B N 1
ATOM 2830 C CA . ARG B 1 107 ? -16.797 14.445 4.863 1 98.5 107 ARG B CA 1
ATOM 2831 C C . ARG B 1 107 ? -17.422 15.32 5.941 1 98.5 107 ARG B C 1
ATOM 2833 O O . ARG B 1 107 ? -18.531 15.047 6.406 1 98.5 107 ARG B O 1
ATOM 2840 N N . HIS B 1 108 ? -16.672 16.297 6.348 1 98.31 108 HIS B N 1
ATOM 2841 C CA . HIS B 1 108 ? -17.109 17.219 7.395 1 98.31 108 HIS B CA 1
ATOM 2842 C C . HIS B 1 108 ? -16.922 18.672 6.961 1 98.31 108 HIS B C 1
ATOM 2844 O O . HIS B 1 108 ? -16.234 19.438 7.641 1 98.31 108 HIS B O 1
ATOM 2850 N N . PRO B 1 109 ? -17.609 19.078 5.918 1 98 109 PRO B N 1
ATOM 2851 C CA . PRO B 1 109 ? -17.375 20.422 5.363 1 98 109 PRO B CA 1
ATOM 2852 C C . PRO B 1 109 ? -17.641 21.531 6.367 1 98 109 PRO B C 1
ATOM 2854 O O . PRO B 1 109 ? -16.984 22.578 6.332 1 98 109 PRO B O 1
ATOM 2857 N N . GLY B 1 110 ? -18.531 21.312 7.266 1 98 110 GLY B N 1
ATOM 2858 C CA . GLY B 1 110 ? -18.875 22.328 8.25 1 98 110 GLY B CA 1
ATOM 2859 C C . GLY B 1 110 ? -17.781 22.547 9.281 1 98 110 GLY B C 1
ATOM 2860 O O . GLY B 1 110 ? -17.797 23.547 10.008 1 98 110 GLY B O 1
ATOM 2861 N N . ARG B 1 111 ? -16.75 21.688 9.336 1 98.31 111 ARG B N 1
ATOM 2862 C CA . ARG B 1 111 ? -15.688 21.766 10.328 1 98.31 111 ARG B CA 1
ATOM 2863 C C . ARG B 1 111 ? -14.484 22.516 9.773 1 98.31 111 ARG B C 1
ATOM 2865 O O . ARG B 1 111 ? -13.547 22.828 10.508 1 98.31 111 ARG B O 1
ATOM 2872 N N . VAL B 1 112 ? -14.508 22.891 8.508 1 98.62 112 VAL B N 1
ATOM 2873 C CA . VAL B 1 112 ? -13.32 23.438 7.867 1 98.62 112 VAL B CA 1
ATOM 2874 C C . VAL B 1 112 ? -13.609 24.844 7.355 1 98.62 112 VAL B C 1
ATOM 2876 O O . VAL B 1 112 ? -14.547 25.047 6.574 1 98.62 112 VAL B O 1
ATOM 2879 N N . GLU B 1 113 ? -12.906 25.781 7.805 1 98.12 113 GLU B N 1
ATOM 2880 C CA . GLU B 1 113 ? -13.055 27.172 7.375 1 98.12 113 GLU B CA 1
ATOM 2881 C C . GLU B 1 113 ? -12.25 27.453 6.109 1 98.12 113 GLU B C 1
ATOM 2883 O O . GLU B 1 113 ? -12.805 27.891 5.098 1 98.12 113 GLU B O 1
ATOM 2888 N N . ARG B 1 114 ? -11.008 27.312 6.145 1 98.62 114 ARG B N 1
ATOM 2889 C CA . ARG B 1 114 ? -10.055 27.406 5.039 1 98.62 114 ARG B CA 1
ATOM 2890 C C . ARG B 1 114 ? -9.078 26.234 5.066 1 98.62 114 ARG B C 1
ATOM 2892 O O . ARG B 1 114 ? -8.891 25.594 6.109 1 98.62 114 ARG B O 1
ATOM 2899 N N . LEU B 1 115 ? -8.516 25.984 3.895 1 98.69 115 LEU B N 1
ATOM 2900 C CA . LEU B 1 115 ? -7.766 24.734 3.75 1 98.69 115 LEU B CA 1
ATOM 2901 C C . LEU B 1 115 ? -6.41 24.984 3.105 1 98.69 115 LEU B C 1
ATOM 2903 O O . LEU B 1 115 ? -6.32 25.672 2.082 1 98.69 115 LEU B O 1
ATOM 2907 N N . VAL B 1 116 ? -5.352 24.516 3.713 1 98.88 116 VAL B N 1
ATOM 2908 C CA . VAL B 1 116 ? -4.031 24.453 3.088 1 98.88 116 VAL B CA 1
ATOM 2909 C C . VAL B 1 116 ? -3.607 23 2.896 1 98.88 116 VAL B C 1
ATOM 2911 O O . VAL B 1 116 ? -3.584 22.234 3.854 1 98.88 116 VAL B O 1
ATOM 2914 N N . LEU B 1 117 ? -3.328 22.641 1.717 1 98.94 117 LEU B N 1
ATOM 2915 C CA . LEU B 1 117 ? -2.865 21.312 1.349 1 98.94 117 LEU B CA 1
ATOM 2916 C C . LEU B 1 117 ? -1.41 21.344 0.894 1 98.94 117 LEU B C 1
ATOM 2918 O O . LEU B 1 117 ? -1.099 21.906 -0.162 1 98.94 117 LEU B O 1
ATOM 2922 N N . GLY B 1 118 ? -0.536 20.734 1.666 1 98.88 118 GLY B N 1
ATOM 2923 C CA . GLY B 1 118 ? 0.892 20.812 1.399 1 98.88 118 GLY B CA 1
ATOM 2924 C C . GLY B 1 118 ? 1.479 19.5 0.896 1 98.88 118 GLY B C 1
ATOM 2925 O O . GLY B 1 118 ? 1.346 18.469 1.547 1 98.88 118 GLY B O 1
ATOM 2926 N N . ALA B 1 119 ? 2.205 19.531 -0.192 1 98.62 119 ALA B N 1
ATOM 2927 C CA . ALA B 1 119 ? 3.002 18.422 -0.709 1 98.62 119 ALA B CA 1
ATOM 2928 C C . ALA B 1 119 ? 2.215 17.125 -0.668 1 98.62 119 ALA B C 1
ATOM 2930 O O . ALA B 1 119 ? 2.686 16.125 -0.118 1 98.62 119 ALA B O 1
ATOM 2931 N N . THR B 1 120 ? 1.063 17.094 -1.268 1 98.69 120 THR B N 1
ATOM 2932 C CA . THR B 1 120 ? 0.149 15.969 -1.152 1 98.69 120 THR B CA 1
ATOM 2933 C C . THR B 1 120 ? -0.414 15.586 -2.518 1 98.69 120 THR B C 1
ATOM 2935 O O . THR B 1 120 ? 0.128 15.984 -3.553 1 98.69 120 THR B O 1
ATOM 2938 N N . THR B 1 121 ? -1.345 14.641 -2.555 1 98.31 121 THR B N 1
ATOM 2939 C CA . THR B 1 121 ? -1.948 14.133 -3.781 1 98.31 121 THR B CA 1
ATOM 2940 C C . THR B 1 121 ? -3.426 13.82 -3.568 1 98.31 121 THR B C 1
ATOM 2942 O O . THR B 1 121 ? -3.859 13.586 -2.439 1 98.31 121 THR B O 1
ATOM 2945 N N . MET B 1 122 ? -4.172 13.953 -4.652 1 98 122 MET B N 1
ATOM 2946 C CA . MET B 1 122 ? -5.566 13.539 -4.582 1 98 122 MET B CA 1
ATOM 2947 C C . MET B 1 122 ? -5.707 12.055 -4.898 1 98 122 MET B C 1
ATOM 2949 O O . MET B 1 122 ? -6.797 11.484 -4.777 1 98 122 MET B O 1
ATOM 2953 N N . GLY B 1 123 ? -4.598 11.367 -5.27 1 94.88 123 GLY B N 1
ATOM 2954 C CA . GLY B 1 123 ? -4.613 9.953 -5.594 1 94.88 123 GLY B CA 1
ATOM 2955 C C . GLY B 1 123 ? -5.375 9.641 -6.867 1 94.88 123 GLY B C 1
ATOM 2956 O O . GLY B 1 123 ? -5.434 10.469 -7.781 1 94.88 123 GLY B O 1
ATOM 2957 N N . GLY B 1 124 ? -5.805 8.336 -6.992 1 88.19 124 GLY B N 1
ATOM 2958 C CA . GLY B 1 124 ? -6.559 7.91 -8.156 1 88.19 124 GLY B CA 1
ATOM 2959 C C . GLY B 1 124 ? -5.68 7.598 -9.352 1 88.19 124 GLY B C 1
ATOM 2960 O O . GLY B 1 124 ? -4.453 7.617 -9.25 1 88.19 124 GLY B O 1
ATOM 2961 N N . PRO B 1 125 ? -6.25 7.172 -10.539 1 79.06 125 PRO B N 1
ATOM 2962 C CA . PRO B 1 125 ? -5.523 6.699 -11.719 1 79.06 125 PRO B CA 1
ATOM 2963 C C . PRO B 1 125 ? -4.613 7.77 -12.32 1 79.06 125 PRO B C 1
ATOM 2965 O O . PRO B 1 125 ? -3.6 7.449 -12.938 1 79.06 125 PRO B O 1
ATOM 2968 N N . GLY B 1 126 ? -4.828 9 -12.109 1 78.44 126 GLY B N 1
ATOM 2969 C CA . GLY B 1 126 ? -4.039 10.047 -12.734 1 78.44 126 GLY B CA 1
ATOM 2970 C C . GLY B 1 126 ? -2.936 10.578 -11.836 1 78.44 126 GLY B C 1
ATOM 2971 O O . GLY B 1 126 ? -2.18 11.469 -12.234 1 78.44 126 GLY B O 1
ATOM 2972 N N . ALA B 1 127 ? -2.773 9.961 -10.711 1 85.25 127 ALA B N 1
ATOM 2973 C CA . ALA B 1 127 ? -1.771 10.453 -9.766 1 85.25 127 ALA B CA 1
ATOM 2974 C C . ALA B 1 127 ? -0.366 10.047 -10.203 1 85.25 127 ALA B C 1
ATOM 2976 O O . ALA B 1 127 ? -0.175 8.984 -10.789 1 85.25 127 ALA B O 1
ATOM 2977 N N . HIS B 1 128 ? 0.565 11 -9.961 1 85.19 128 HIS B N 1
ATOM 2978 C CA . HIS B 1 128 ? 1.975 10.633 -10.047 1 85.19 128 HIS B CA 1
ATOM 2979 C C . HIS B 1 128 ? 2.457 9.992 -8.75 1 85.19 128 HIS B C 1
ATOM 2981 O O . HIS B 1 128 ? 2.49 10.641 -7.703 1 85.19 128 HIS B O 1
ATOM 2987 N N . ARG B 1 129 ? 2.932 8.828 -8.836 1 85.5 129 ARG B N 1
ATOM 2988 C CA . ARG B 1 129 ? 3.141 7.996 -7.66 1 85.5 129 ARG B CA 1
ATOM 2989 C C . ARG B 1 129 ? 4.484 8.297 -7.008 1 85.5 129 ARG B C 1
ATOM 2991 O O . ARG B 1 129 ? 5.43 8.719 -7.68 1 85.5 129 ARG B O 1
ATOM 2998 N N . THR B 1 130 ? 4.461 8.047 -5.676 1 89.12 130 THR B N 1
ATOM 2999 C CA . THR B 1 130 ? 5.711 8.031 -4.926 1 89.12 130 THR B CA 1
ATOM 3000 C C . THR B 1 130 ? 6.648 6.953 -5.461 1 89.12 130 THR B C 1
ATOM 3002 O O . THR B 1 130 ? 6.215 5.836 -5.754 1 89.12 130 THR B O 1
ATOM 3005 N N . PRO B 1 131 ? 7.953 7.297 -5.605 1 88.38 131 PRO B N 1
ATOM 3006 C CA . PRO B 1 131 ? 8.891 6.273 -6.066 1 88.38 131 PRO B CA 1
ATOM 3007 C C . PRO B 1 131 ? 8.953 5.066 -5.133 1 88.38 131 PRO B C 1
ATOM 3009 O O . PRO B 1 131 ? 9.023 5.23 -3.91 1 88.38 131 PRO B O 1
ATOM 3012 N N . PRO B 1 132 ? 9.008 3.877 -5.707 1 86.94 132 PRO B N 1
ATOM 3013 C CA . PRO B 1 132 ? 9.086 2.678 -4.871 1 86.94 132 PRO B CA 1
ATOM 3014 C C . PRO B 1 132 ? 10.289 2.695 -3.93 1 86.94 132 PRO B C 1
ATOM 3016 O O . PRO B 1 132 ? 10.195 2.223 -2.793 1 86.94 132 PRO B O 1
ATOM 3019 N N . 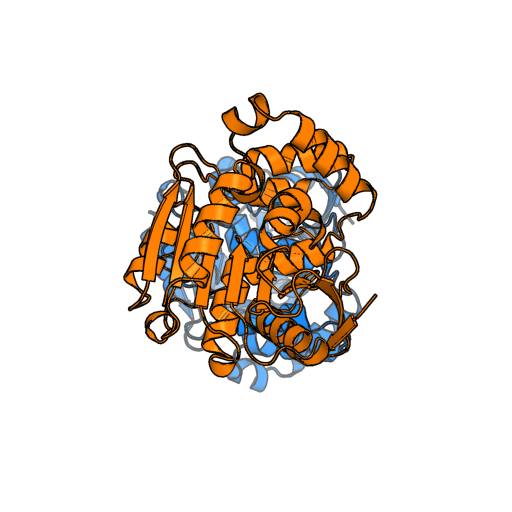ASP B 1 133 ? 11.398 3.213 -4.359 1 87.31 133 ASP B N 1
ATOM 3020 C CA . ASP B 1 133 ? 12.602 3.262 -3.531 1 87.31 133 ASP B CA 1
ATOM 3021 C C . ASP B 1 133 ? 12.367 4.078 -2.264 1 87.31 133 ASP B C 1
ATOM 3023 O O . ASP B 1 133 ? 12.938 3.783 -1.212 1 87.31 133 ASP B O 1
ATOM 3027 N N . ALA B 1 134 ? 11.586 5.133 -2.363 1 88.31 134 ALA B N 1
ATOM 3028 C CA . ALA B 1 134 ? 11.25 5.934 -1.19 1 88.31 134 ALA B CA 1
ATOM 3029 C C . ALA B 1 134 ? 10.422 5.125 -0.193 1 88.31 134 ALA B C 1
ATOM 3031 O O . ALA B 1 134 ? 10.719 5.109 1.004 1 88.31 134 ALA B O 1
ATOM 3032 N N . ILE B 1 135 ? 9.414 4.434 -0.712 1 88.44 135 ILE B N 1
ATOM 3033 C CA . ILE B 1 135 ? 8.562 3.615 0.138 1 88.44 135 ILE B CA 1
ATOM 3034 C C . ILE B 1 135 ? 9.391 2.543 0.832 1 88.44 135 ILE B C 1
ATOM 3036 O O . ILE B 1 135 ? 9.281 2.342 2.043 1 88.44 135 ILE B O 1
ATOM 3040 N N . LEU B 1 136 ? 10.234 1.913 0.071 1 85.94 136 LEU B N 1
ATOM 3041 C CA . LEU B 1 136 ? 11.094 0.867 0.616 1 85.94 136 LEU B CA 1
ATOM 3042 C C . LEU B 1 136 ? 12.055 1.438 1.655 1 85.94 136 LEU B C 1
ATOM 3044 O O . LEU B 1 136 ? 12.375 0.771 2.643 1 85.94 136 LEU B O 1
ATOM 3048 N N . GLY B 1 137 ? 12.547 2.633 1.412 1 84.38 137 GLY B N 1
ATOM 3049 C CA . GLY B 1 137 ? 13.398 3.301 2.383 1 84.38 137 GLY B CA 1
ATOM 3050 C C . GLY B 1 137 ? 12.734 3.502 3.729 1 84.38 137 GLY B C 1
ATOM 3051 O O . GLY B 1 137 ? 13.383 3.406 4.773 1 84.38 137 GLY B O 1
ATOM 3052 N N . PHE B 1 138 ? 11.438 3.682 3.709 1 84.12 138 PHE B N 1
ATOM 3053 C CA . PHE B 1 138 ? 10.68 3.842 4.945 1 84.12 138 PHE B CA 1
ATOM 3054 C C . PHE B 1 138 ? 10.508 2.502 5.648 1 84.12 138 PHE B C 1
ATOM 3056 O O . PHE B 1 138 ? 10.469 2.439 6.879 1 84.12 138 PHE B O 1
ATOM 3063 N N . LEU B 1 139 ? 10.453 1.437 4.852 1 84.88 139 LEU B N 1
ATOM 3064 C CA . LEU B 1 139 ? 10.062 0.143 5.402 1 84.88 139 LEU B CA 1
ATOM 3065 C C . LEU B 1 139 ? 11.297 -0.697 5.734 1 84.88 139 LEU B C 1
ATOM 3067 O O . LEU B 1 139 ? 11.266 -1.515 6.656 1 84.88 139 LEU B O 1
ATOM 3071 N N . ARG B 1 140 ? 12.344 -0.747 4.855 1 76.69 140 ARG B N 1
ATOM 3072 C CA . ARG B 1 140 ? 13.523 -1.596 5.023 1 76.69 140 ARG B CA 1
ATOM 3073 C C . ARG B 1 140 ? 14.359 -1.146 6.219 1 76.69 140 ARG B C 1
ATOM 3075 O O . ARG B 1 140 ? 15.43 -1.691 6.473 1 76.69 140 ARG B O 1
ATOM 3082 N N . THR B 1 141 ? 13.969 -0.366 7.031 1 60.66 141 THR B N 1
ATOM 3083 C CA . THR B 1 141 ? 14.773 0.162 8.133 1 60.66 141 THR B CA 1
ATOM 3084 C C . THR B 1 141 ? 14.602 -0.693 9.383 1 60.66 141 THR B C 1
ATOM 3086 O O . THR B 1 141 ? 14.945 -0.262 10.484 1 60.66 141 THR B O 1
ATOM 3089 N N . ALA B 1 142 ? 14.141 -1.951 9.078 1 57.25 142 ALA B N 1
ATOM 3090 C CA . ALA B 1 142 ? 14.117 -2.924 10.164 1 57.25 142 ALA B CA 1
ATOM 3091 C C . ALA B 1 142 ? 15.523 -3.387 10.523 1 57.25 142 ALA B C 1
ATOM 3093 O O . ALA B 1 142 ? 16.359 -3.596 9.641 1 57.25 142 ALA B O 1
ATOM 3094 N N . ASN B 1 143 ? 15.859 -3.223 11.664 1 63.66 143 ASN B N 1
ATOM 3095 C CA . ASN B 1 143 ? 17.094 -3.721 12.258 1 63.66 143 ASN B CA 1
ATOM 3096 C C . ASN B 1 143 ? 18.219 -2.684 12.18 1 63.66 143 ASN B C 1
ATOM 3098 O O . ASN B 1 143 ? 19.391 -3.033 12.227 1 63.66 143 ASN B O 1
ATOM 3102 N N . VAL B 1 144 ? 17.766 -1.589 11.742 1 77.25 144 VAL B N 1
ATOM 3103 C CA . VAL B 1 144 ? 18.75 -0.519 11.773 1 77.25 144 VAL B CA 1
ATOM 3104 C C . VAL B 1 144 ? 18.5 0.393 12.969 1 77.25 144 VAL B C 1
ATOM 3106 O O . VAL B 1 144 ? 17.406 0.364 13.562 1 77.25 144 VAL B O 1
ATOM 3109 N N . THR B 1 145 ? 19.5 1.131 13.297 1 86.19 145 THR B N 1
ATOM 3110 C CA . THR B 1 145 ? 19.344 2.08 14.398 1 86.19 145 THR B CA 1
ATOM 3111 C C . THR B 1 145 ? 18.328 3.156 14.039 1 86.19 145 THR B C 1
ATOM 3113 O O . THR B 1 145 ? 18.016 3.355 12.859 1 86.19 145 THR B O 1
ATOM 3116 N N . VAL B 1 146 ? 17.797 3.736 15 1 89.19 146 VAL B N 1
ATOM 3117 C CA . VAL B 1 146 ? 16.859 4.844 14.82 1 89.19 146 VAL B CA 1
ATOM 3118 C C . VAL B 1 146 ? 17.531 5.949 14 1 89.19 146 VAL B C 1
ATOM 3120 O O . VAL B 1 146 ? 16.906 6.523 13.102 1 89.19 146 VAL B O 1
ATOM 3123 N N . ALA B 1 147 ? 18.75 6.188 14.305 1 90.81 147 ALA B N 1
ATOM 3124 C CA . ALA B 1 147 ? 19.5 7.211 13.586 1 90.81 147 ALA B CA 1
ATOM 3125 C C . ALA B 1 147 ? 19.594 6.879 12.094 1 90.81 147 ALA B C 1
ATOM 3127 O O . ALA B 1 147 ? 19.406 7.75 11.242 1 90.81 147 ALA B O 1
ATOM 3128 N N . ASP B 1 148 ? 19.875 5.668 11.781 1 89.62 148 ASP B N 1
ATOM 3129 C CA . ASP B 1 148 ? 19.969 5.246 10.391 1 89.62 148 ASP B CA 1
ATOM 3130 C C . ASP B 1 148 ? 18.625 5.348 9.68 1 89.62 148 ASP B C 1
ATOM 3132 O O . ASP B 1 148 ? 18.562 5.742 8.516 1 89.62 148 ASP B O 1
ATOM 3136 N N . GLN B 1 149 ? 17.609 5 10.375 1 88.69 149 GLN B N 1
ATOM 3137 C CA . GLN B 1 149 ? 16.266 5.125 9.82 1 88.69 149 GLN B CA 1
ATOM 3138 C C . GLN B 1 149 ? 15.953 6.57 9.445 1 88.69 149 GLN B C 1
ATOM 3140 O O . GLN B 1 149 ? 15.414 6.836 8.375 1 88.69 149 GLN B O 1
ATOM 3145 N N . ILE B 1 150 ? 16.281 7.449 10.312 1 91.88 150 ILE B N 1
ATOM 3146 C CA . ILE B 1 150 ? 16.016 8.867 10.102 1 91.88 150 ILE B CA 1
ATOM 3147 C C . ILE B 1 150 ? 16.844 9.375 8.922 1 91.88 150 ILE B C 1
ATOM 3149 O O . ILE B 1 150 ? 16.328 10.086 8.055 1 91.88 150 ILE B O 1
ATOM 3153 N N . ARG B 1 151 ? 18.047 8.961 8.836 1 91 151 ARG B N 1
ATOM 3154 C CA . ARG B 1 151 ? 18.922 9.414 7.766 1 91 151 ARG B CA 1
ATOM 3155 C C . ARG B 1 151 ? 18.406 8.969 6.406 1 91 151 ARG B C 1
ATOM 3157 O O . ARG B 1 151 ? 18.422 9.734 5.441 1 91 151 ARG B O 1
ATOM 3164 N N . VAL B 1 152 ? 17.938 7.797 6.344 1 88.06 152 VAL B N 1
ATOM 3165 C CA . VAL B 1 152 ? 17.422 7.258 5.086 1 88.06 152 VAL B CA 1
ATOM 3166 C C . VAL B 1 152 ? 16.156 8.008 4.676 1 88.06 152 VAL B C 1
ATOM 3168 O O . VAL B 1 152 ? 16.016 8.398 3.516 1 88.06 152 VAL B O 1
ATOM 3171 N N . THR B 1 153 ? 15.258 8.195 5.574 1 89.75 153 THR B N 1
ATOM 3172 C CA . THR B 1 153 ? 13.992 8.852 5.254 1 89.75 153 THR B CA 1
ATOM 3173 C C . THR B 1 153 ? 14.203 10.336 4.961 1 89.75 153 THR B C 1
ATOM 3175 O O . THR B 1 153 ? 13.508 10.906 4.121 1 89.75 153 THR B O 1
ATOM 3178 N N . MET B 1 154 ? 15.172 10.977 5.625 1 92.31 154 MET B N 1
ATOM 3179 C CA . MET B 1 154 ? 15.453 12.406 5.465 1 92.31 154 MET B CA 1
ATOM 3180 C C . MET B 1 154 ? 15.914 12.711 4.043 1 92.31 154 MET B C 1
ATOM 3182 O O . MET B 1 154 ? 15.633 13.789 3.512 1 92.31 154 MET B O 1
ATOM 3186 N N . GLN B 1 155 ? 16.562 11.719 3.434 1 90.56 155 GLN B N 1
ATOM 3187 C CA . GLN B 1 155 ? 17.047 11.914 2.07 1 90.56 155 GLN B CA 1
ATOM 3188 C C . GLN B 1 155 ? 15.891 12.141 1.103 1 90.56 155 GLN B C 1
ATOM 3190 O O . GLN B 1 155 ? 16.062 12.781 0.064 1 90.56 155 GLN B O 1
ATOM 3195 N N . TRP B 1 156 ? 14.766 11.648 1.487 1 92 156 TRP B N 1
ATOM 3196 C CA . TRP B 1 156 ? 13.586 11.797 0.646 1 92 156 TRP B CA 1
ATOM 3197 C C . TRP B 1 156 ? 12.734 12.977 1.104 1 92 156 TRP B C 1
ATOM 3199 O O . TRP B 1 156 ? 12.039 13.602 0.299 1 92 156 TRP B O 1
ATOM 3209 N N . ALA B 1 157 ? 12.805 13.367 2.334 1 94.62 157 ALA B N 1
ATOM 3210 C CA . ALA B 1 157 ? 11.906 14.344 2.936 1 94.62 157 ALA B CA 1
ATOM 3211 C C . ALA B 1 157 ? 12.461 15.758 2.805 1 94.62 157 ALA B C 1
ATOM 3213 O O . ALA B 1 157 ? 11.695 16.719 2.684 1 94.62 157 ALA B O 1
ATOM 3214 N N . ILE B 1 158 ? 13.781 15.898 2.898 1 95.69 158 ILE B N 1
ATOM 3215 C CA . ILE B 1 158 ? 14.43 17.203 2.963 1 95.69 158 ILE B CA 1
ATOM 3216 C C . ILE B 1 158 ? 15.367 17.375 1.769 1 95.69 158 ILE B C 1
ATOM 3218 O O . ILE B 1 158 ? 16.125 16.453 1.427 1 95.69 158 ILE B O 1
ATOM 3222 N N . ASP B 1 159 ? 15.289 18.531 1.189 1 95.38 159 ASP B N 1
ATOM 3223 C CA . ASP B 1 159 ? 16.219 18.828 0.106 1 95.38 159 ASP B CA 1
ATOM 3224 C C . ASP B 1 159 ? 17.656 18.844 0.608 1 95.38 159 ASP B C 1
ATOM 3226 O O . ASP B 1 159 ? 17.938 19.375 1.685 1 95.38 159 ASP B O 1
ATOM 3230 N N . PRO B 1 160 ? 18.562 18.328 -0.194 1 93.94 160 PRO B N 1
ATOM 3231 C CA . PRO B 1 160 ? 19.953 18.266 0.251 1 93.94 160 PRO B CA 1
ATOM 3232 C C . PRO B 1 160 ? 20.547 19.641 0.536 1 93.94 160 PRO B C 1
ATOM 3234 O O . PRO B 1 160 ? 21.375 19.781 1.446 1 93.94 160 PRO B O 1
ATOM 3237 N N . ASP B 1 161 ? 20.219 20.625 -0.217 1 95.19 161 ASP B N 1
ATOM 3238 C CA . ASP B 1 161 ? 20.719 21.969 0.027 1 95.19 161 ASP B CA 1
ATOM 3239 C C . ASP B 1 161 ? 20.203 22.531 1.354 1 95.19 161 ASP B C 1
ATOM 3241 O O . ASP B 1 161 ? 20.922 23.203 2.074 1 95.19 161 ASP B O 1
ATOM 3245 N N . ALA B 1 162 ? 18.969 22.25 1.659 1 94.31 162 ALA B N 1
ATOM 3246 C CA . ALA B 1 162 ? 18.406 22.672 2.938 1 94.31 162 ALA B CA 1
ATOM 3247 C C . ALA B 1 162 ? 19.109 21.984 4.105 1 94.31 162 ALA B C 1
ATOM 3249 O O . ALA B 1 162 ? 19.391 22.609 5.129 1 94.31 162 ALA B O 1
ATOM 3250 N N . LEU B 1 163 ? 19.375 20.719 3.951 1 93.69 163 LEU B N 1
ATOM 3251 C CA . LEU B 1 163 ? 20.062 19.969 4.992 1 93.69 163 LEU B CA 1
ATOM 3252 C C . LEU B 1 163 ? 21.469 20.516 5.223 1 93.69 163 LEU B C 1
ATOM 3254 O O . LEU B 1 163 ? 21.953 20.547 6.359 1 93.69 163 LEU B O 1
ATOM 3258 N N . ALA B 1 164 ? 22.125 20.891 4.141 1 94.19 164 ALA B N 1
ATOM 3259 C CA . ALA B 1 164 ? 23.469 21.484 4.254 1 94.19 164 ALA B CA 1
ATOM 3260 C C . ALA B 1 164 ? 23.422 22.797 5.016 1 94.19 164 ALA B C 1
ATOM 3262 O O . ALA B 1 164 ? 24.328 23.109 5.781 1 94.19 164 ALA B O 1
ATOM 3263 N N . ARG B 1 165 ? 22.359 23.562 4.832 1 94.38 165 ARG B N 1
ATOM 3264 C CA . ARG B 1 165 ? 22.203 24.859 5.473 1 94.38 165 ARG B CA 1
ATOM 3265 C C . ARG B 1 165 ? 21.781 24.703 6.93 1 94.38 165 ARG B C 1
ATOM 3267 O O . ARG B 1 165 ? 22.109 25.531 7.77 1 94.38 165 ARG B O 1
ATOM 3274 N N . ARG B 1 166 ? 21.031 23.609 7.207 1 94.5 166 ARG B N 1
ATOM 3275 C CA . ARG B 1 166 ? 20.516 23.359 8.547 1 94.5 166 ARG B CA 1
ATOM 3276 C C . ARG B 1 166 ? 20.797 21.922 8.984 1 94.5 166 ARG B C 1
ATOM 3278 O O . ARG B 1 166 ? 19.875 21.141 9.219 1 94.5 166 ARG B O 1
ATOM 3285 N N . PRO B 1 167 ? 22.078 21.609 9.188 1 94.19 167 PRO B N 1
ATOM 3286 C CA . PRO B 1 167 ? 22.438 20.234 9.508 1 94.19 167 PRO B CA 1
ATOM 3287 C C . PRO B 1 167 ? 21.844 19.766 10.836 1 94.19 167 PRO B C 1
ATOM 3289 O O . PRO B 1 167 ? 21.719 18.562 11.07 1 94.19 167 PRO B O 1
ATOM 3292 N N . GLN B 1 168 ? 21.422 20.719 11.711 1 95.31 168 GLN B N 1
ATOM 3293 C CA . GLN B 1 168 ? 20.906 20.375 13.031 1 95.31 168 GLN B CA 1
ATOM 3294 C C . GLN B 1 168 ? 19.578 19.641 12.914 1 95.31 168 GLN B C 1
ATOM 3296 O O . GLN B 1 168 ? 19.141 18.984 13.867 1 95.31 168 GLN B O 1
ATOM 3301 N N . ILE B 1 169 ? 18.875 19.719 11.805 1 95.88 169 ILE B N 1
ATOM 3302 C CA . ILE B 1 169 ? 17.609 19.031 11.578 1 95.88 169 ILE B CA 1
ATOM 3303 C C . ILE B 1 169 ? 17.781 17.531 11.812 1 95.88 169 ILE B C 1
ATOM 3305 O O . ILE B 1 169 ? 16.891 16.875 12.359 1 95.88 169 ILE B O 1
ATOM 3309 N N . VAL B 1 170 ? 18.953 17.016 11.414 1 95.38 170 VAL B N 1
ATOM 3310 C CA . VAL B 1 170 ? 19.219 15.578 11.531 1 95.38 170 VAL B CA 1
ATOM 3311 C C . VAL B 1 170 ? 19.188 15.172 13.008 1 95.38 170 VAL B C 1
ATOM 3313 O O . VAL B 1 170 ? 18.453 14.242 13.383 1 95.38 170 VAL B O 1
ATOM 3316 N N . ASP B 1 171 ? 19.906 15.883 13.828 1 96.25 171 ASP B N 1
ATOM 3317 C CA . ASP B 1 171 ? 19.969 15.57 15.25 1 96.25 171 ASP B CA 1
ATOM 3318 C C . ASP B 1 171 ? 18.609 15.773 15.914 1 96.25 171 ASP B C 1
ATOM 3320 O O . ASP B 1 171 ? 18.219 15.016 16.812 1 96.25 171 ASP B O 1
ATOM 3324 N N . GLU B 1 172 ? 17.953 16.781 15.516 1 96.5 172 GLU B N 1
ATOM 3325 C CA . GLU B 1 172 ? 16.641 17.062 16.078 1 96.5 172 GLU B CA 1
ATOM 3326 C C . GLU B 1 172 ? 15.656 15.93 15.773 1 96.5 172 GLU B C 1
ATOM 3328 O O . GLU B 1 172 ? 14.938 15.477 16.656 1 96.5 172 GLU B O 1
ATOM 3333 N N . TRP B 1 173 ? 15.625 15.492 14.547 1 96.25 173 TRP B N 1
ATOM 3334 C CA . TRP B 1 173 ? 14.719 14.414 14.156 1 96.25 173 TRP B CA 1
ATOM 3335 C C . TRP B 1 173 ? 15.094 13.117 14.867 1 96.25 173 TRP B C 1
ATOM 3337 O O . TRP B 1 173 ? 14.211 12.352 15.281 1 96.25 173 TRP B O 1
ATOM 3347 N N . ILE B 1 174 ? 16.375 12.844 14.961 1 96.06 174 ILE B N 1
ATOM 3348 C CA . ILE B 1 174 ? 16.844 11.633 15.641 1 96.06 174 ILE B CA 1
ATOM 3349 C C . ILE B 1 174 ? 16.375 11.664 17.094 1 96.06 174 ILE B C 1
ATOM 3351 O O . ILE B 1 174 ? 15.875 10.672 17.625 1 96.06 174 ILE B O 1
ATOM 3355 N N . ALA B 1 175 ? 16.516 12.805 17.719 1 96.62 175 ALA B N 1
ATOM 3356 C CA . ALA B 1 175 ? 16.125 12.945 19.125 1 96.62 175 ALA B CA 1
ATOM 3357 C C . ALA B 1 175 ? 14.633 12.672 19.312 1 96.62 175 ALA B C 1
ATOM 3359 O O . ALA B 1 175 ? 14.234 11.969 20.25 1 96.62 175 ALA B O 1
ATOM 3360 N N . ILE B 1 176 ? 13.789 13.211 18.453 1 96.62 176 ILE B N 1
ATOM 3361 C CA . ILE B 1 176 ? 12.352 12.977 18.531 1 96.62 176 ILE B CA 1
ATOM 3362 C C . ILE B 1 176 ? 12.062 11.492 18.312 1 96.62 176 ILE B C 1
ATOM 3364 O O . ILE B 1 176 ? 11.328 10.875 19.078 1 96.62 176 ILE B O 1
ATOM 3368 N N . ALA B 1 177 ?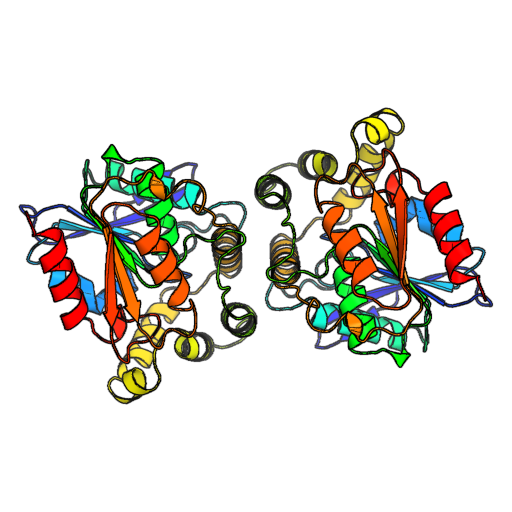 12.68 10.93 17.297 1 94.5 177 ALA B N 1
ATOM 3369 C CA . ALA B 1 177 ? 12.43 9.539 16.922 1 94.5 177 ALA B CA 1
ATOM 3370 C C . ALA B 1 177 ? 12.859 8.586 18.031 1 94.5 177 ALA B C 1
ATOM 3372 O O . ALA B 1 177 ? 12.227 7.551 18.25 1 94.5 177 ALA B O 1
ATOM 3373 N N . GLU B 1 178 ? 13.945 8.875 18.688 1 94.62 178 GLU B N 1
ATOM 3374 C CA . GLU B 1 178 ? 14.43 8.039 19.781 1 94.62 178 GLU B CA 1
ATOM 3375 C C . GLU B 1 178 ? 13.445 8.031 20.938 1 94.62 178 GLU B C 1
ATOM 3377 O O . GLU B 1 178 ? 13.297 7.02 21.625 1 94.62 178 GLU B O 1
ATOM 3382 N N . SER B 1 179 ? 12.781 9.086 21.094 1 95 179 SER B N 1
ATOM 3383 C CA . SER B 1 179 ? 11.82 9.203 22.188 1 95 179 SER B CA 1
ATOM 3384 C C . SER B 1 179 ? 10.461 8.641 21.797 1 95 179 SER B C 1
ATOM 3386 O O . SER B 1 179 ? 9.633 8.359 22.672 1 95 179 SER B O 1
ATOM 3388 N N . GLU B 1 180 ? 10.188 8.508 20.531 1 93.88 180 GLU B N 1
ATOM 3389 C CA . GLU B 1 180 ? 8.945 7.973 19.969 1 93.88 180 GLU B CA 1
ATOM 3390 C C . GLU B 1 180 ? 9.234 6.902 18.922 1 93.88 180 GLU B C 1
ATOM 3392 O O . GLU B 1 180 ? 9.016 7.125 17.719 1 93.88 180 GLU B O 1
ATOM 3397 N N . PRO B 1 181 ? 9.633 5.762 19.406 1 86.56 181 PRO B N 1
ATOM 3398 C CA . PRO B 1 181 ? 9.992 4.738 18.422 1 86.56 181 PRO B CA 1
ATOM 3399 C C . PRO B 1 181 ? 8.828 4.371 17.5 1 86.56 181 PRO B C 1
ATOM 3401 O O . PRO B 1 181 ? 7.68 4.305 17.953 1 86.56 181 PRO B O 1
ATOM 3404 N N . ARG B 1 182 ? 9.164 4.137 16.25 1 86.06 182 ARG B N 1
ATOM 3405 C CA . ARG B 1 182 ? 8.195 3.822 15.203 1 86.06 182 ARG B CA 1
ATOM 3406 C C . ARG B 1 182 ? 7.621 2.424 15.398 1 86.06 182 ARG B C 1
ATOM 3408 O O . ARG B 1 182 ? 8.352 1.49 15.742 1 86.06 182 ARG B O 1
ATOM 3415 N N . ASN B 1 183 ? 6.348 2.35 15.219 1 87.06 183 ASN B N 1
ATOM 3416 C CA . ASN B 1 183 ? 5.676 1.059 15.133 1 87.06 183 ASN B CA 1
ATOM 3417 C C . ASN B 1 183 ? 5.551 0.591 13.688 1 87.06 183 ASN B C 1
ATOM 3419 O O . ASN B 1 183 ? 4.832 1.201 12.891 1 87.06 183 ASN B O 1
ATOM 3423 N N . ARG B 1 184 ? 6.137 -0.531 13.352 1 84.94 184 ARG B N 1
ATOM 3424 C CA . ARG B 1 184 ? 6.223 -0.986 11.969 1 84.94 184 ARG B CA 1
ATOM 3425 C C . ARG B 1 184 ? 4.84 -1.326 11.414 1 84.94 184 ARG B C 1
ATOM 3427 O O . ARG B 1 184 ? 4.57 -1.121 10.234 1 84.94 184 ARG B O 1
ATOM 3434 N N . LEU B 1 185 ? 4.031 -1.93 12.25 1 86.75 185 LEU B N 1
ATOM 3435 C CA . LEU B 1 185 ? 2.684 -2.277 11.82 1 86.75 185 LEU B CA 1
ATOM 3436 C C . LEU B 1 185 ? 1.864 -1.021 11.539 1 86.75 185 LEU B C 1
ATOM 3438 O O . LEU B 1 185 ? 1.128 -0.967 10.547 1 86.75 185 LEU B O 1
ATOM 3442 N N . ALA B 1 186 ? 2.008 -0.052 12.352 1 90.06 186 ALA B N 1
ATOM 3443 C CA . ALA B 1 186 ? 1.301 1.211 12.156 1 90.06 186 ALA B CA 1
ATOM 3444 C C . ALA B 1 186 ? 1.806 1.937 10.914 1 90.06 186 ALA B C 1
ATOM 3446 O O . ALA B 1 186 ? 1.018 2.52 10.164 1 90.06 186 ALA B O 1
ATOM 3447 N N . LEU B 1 187 ? 3.123 1.867 10.711 1 91.69 187 LEU B N 1
ATOM 3448 C CA . LEU B 1 187 ? 3.695 2.453 9.508 1 91.69 187 LEU B CA 1
ATOM 3449 C C . LEU B 1 187 ? 3.117 1.796 8.258 1 91.69 187 LEU B C 1
ATOM 3451 O O . LEU B 1 187 ? 2.73 2.484 7.312 1 91.69 187 LEU B O 1
ATOM 3455 N N . ALA B 1 188 ? 3.062 0.491 8.305 1 90.62 188 ALA B N 1
ATOM 3456 C CA . ALA B 1 188 ? 2.486 -0.232 7.172 1 90.62 188 ALA B CA 1
ATOM 3457 C C . ALA B 1 188 ? 1.028 0.163 6.953 1 90.62 188 ALA B C 1
ATOM 3459 O O . ALA B 1 188 ? 0.583 0.313 5.812 1 90.62 188 ALA B O 1
ATOM 3460 N N . GLY B 1 189 ? 0.318 0.322 8.023 1 92.56 189 GLY B N 1
ATOM 3461 C CA . GLY B 1 189 ? -1.067 0.755 7.934 1 92.56 189 GLY B CA 1
ATOM 3462 C C . GLY B 1 189 ? -1.226 2.123 7.301 1 92.56 189 GLY B C 1
ATOM 3463 O O . GLY B 1 189 ? -2.088 2.32 6.441 1 92.56 189 GLY B O 1
ATOM 3464 N N . GLN B 1 190 ? -0.415 3.072 7.695 1 95.81 190 GLN B N 1
ATOM 3465 C CA . GLN B 1 190 ? -0.468 4.414 7.129 1 95.81 190 GLN B CA 1
ATOM 3466 C C . GLN B 1 190 ? -0.08 4.406 5.652 1 95.81 190 GLN B C 1
ATOM 3468 O O . GLN B 1 190 ? -0.677 5.121 4.844 1 95.81 190 GLN B O 1
ATOM 3473 N N . LEU B 1 191 ? 0.934 3.609 5.332 1 94.31 191 LEU B N 1
ATOM 3474 C CA . LEU B 1 191 ? 1.359 3.512 3.939 1 94.31 191 LEU B CA 1
ATOM 3475 C C . LEU B 1 191 ? 0.242 2.949 3.066 1 94.31 191 LEU B C 1
ATOM 3477 O O . LEU B 1 191 ? 0.009 3.436 1.958 1 94.31 191 LEU B O 1
ATOM 3481 N N . LEU B 1 192 ? -0.439 1.93 3.59 1 93.44 192 LEU B N 1
ATOM 3482 C CA . LEU B 1 192 ? -1.548 1.339 2.848 1 93.44 192 LEU B CA 1
ATOM 3483 C C . LEU B 1 192 ? -2.695 2.332 2.703 1 93.44 192 LEU B C 1
ATOM 3485 O O . LEU B 1 192 ? -3.283 2.457 1.626 1 93.44 192 LEU B O 1
ATOM 3489 N N . ALA B 1 193 ? -3.006 3.078 3.732 1 96 193 ALA B N 1
ATOM 3490 C CA . ALA B 1 193 ? -4.035 4.113 3.672 1 96 193 ALA B CA 1
ATOM 3491 C C . ALA B 1 193 ? -3.684 5.176 2.635 1 96 193 ALA B C 1
ATOM 3493 O O . ALA B 1 193 ? -4.531 5.57 1.829 1 96 193 ALA B O 1
ATOM 3494 N N . ALA B 1 194 ? -2.465 5.605 2.627 1 96.69 194 ALA B N 1
ATOM 3495 C CA . ALA B 1 194 ? -1.996 6.602 1.666 1 96.69 194 ALA B CA 1
ATOM 3496 C C . ALA B 1 194 ? -2.094 6.07 0.238 1 96.69 194 ALA B C 1
ATOM 3498 O O . ALA B 1 194 ? -2.514 6.793 -0.67 1 96.69 194 ALA B O 1
ATOM 3499 N N . GLY B 1 195 ? -1.688 4.887 0.113 1 93.31 195 GLY B N 1
ATOM 3500 C CA . GLY B 1 195 ? -1.697 4.27 -1.205 1 93.31 195 GLY B CA 1
ATOM 3501 C C . GLY B 1 195 ? -3.094 4.102 -1.774 1 93.31 195 GLY B C 1
ATOM 3502 O O . GLY B 1 195 ? -3.275 4.098 -2.994 1 93.31 195 GLY B O 1
ATOM 3503 N N . MET B 1 196 ? -4.09 3.932 -0.896 1 93.31 196 MET B N 1
ATOM 3504 C CA . MET B 1 196 ? -5.469 3.713 -1.331 1 93.31 196 MET B CA 1
ATOM 3505 C C . MET B 1 196 ? -6.227 5.031 -1.423 1 93.31 196 MET B C 1
ATOM 3507 O O . MET B 1 196 ? -7.379 5.062 -1.853 1 93.31 196 MET B O 1
ATOM 3511 N N . HIS B 1 197 ? -5.625 6.09 -1.087 1 96.31 197 HIS B N 1
ATOM 3512 C CA . HIS B 1 197 ? -6.285 7.391 -1.085 1 96.31 197 HIS B CA 1
ATOM 3513 C C . HIS B 1 197 ? -6.746 7.777 -2.486 1 96.31 197 HIS B C 1
ATOM 3515 O O . HIS B 1 197 ? -5.984 7.664 -3.449 1 96.31 197 HIS B O 1
ATOM 3521 N N . ASP B 1 198 ? -8.008 8.227 -2.555 1 96 198 ASP B N 1
ATOM 3522 C CA . ASP B 1 198 ? -8.555 8.688 -3.826 1 96 198 ASP B CA 1
ATOM 3523 C C . ASP B 1 198 ? -9.719 9.656 -3.607 1 96 198 ASP B C 1
ATOM 3525 O O . ASP B 1 198 ? -10.828 9.234 -3.275 1 96 198 ASP B O 1
ATOM 3529 N N . THR B 1 199 ? -9.414 10.844 -3.805 1 97.94 199 THR B N 1
ATOM 3530 C CA . THR B 1 199 ? -10.461 11.859 -3.734 1 97.94 199 THR B CA 1
ATOM 3531 C C . THR B 1 199 ? -10.68 12.508 -5.102 1 97.94 199 THR B C 1
ATOM 3533 O O . THR B 1 199 ? -11.344 13.539 -5.203 1 97.94 199 THR B O 1
ATOM 3536 N N . SER B 1 200 ? -10.125 11.961 -6.152 1 95.88 200 SER B N 1
ATOM 3537 C CA . SER B 1 200 ? -10.07 12.586 -7.473 1 95.88 200 SER B CA 1
ATOM 3538 C C . SER B 1 200 ? -11.477 12.797 -8.039 1 95.88 200 SER B C 1
ATOM 3540 O O . SER B 1 200 ? -11.703 13.742 -8.797 1 95.88 200 SER B O 1
ATOM 3542 N N . ALA B 1 201 ? -12.391 12 -7.625 1 95.5 201 ALA B N 1
ATOM 3543 C CA . ALA B 1 201 ? -13.742 12.109 -8.164 1 95.5 201 ALA B CA 1
ATOM 3544 C C . ALA B 1 201 ? -14.57 13.125 -7.379 1 95.5 201 ALA B C 1
ATOM 3546 O O . ALA B 1 201 ? -15.656 13.508 -7.809 1 95.5 201 ALA B O 1
ATOM 3547 N N . HIS B 1 202 ? -14.062 13.641 -6.254 1 97.88 202 HIS B N 1
ATOM 3548 C CA . HIS B 1 202 ? -14.922 14.398 -5.355 1 97.88 202 HIS B CA 1
ATOM 3549 C C . HIS B 1 202 ? -14.328 15.766 -5.043 1 97.88 202 HIS B C 1
ATOM 3551 O O . HIS B 1 202 ? -15.023 16.656 -4.551 1 97.88 202 HIS B O 1
ATOM 3557 N N . LEU B 1 203 ? -13.086 16 -5.336 1 97.94 203 LEU B N 1
ATOM 3558 C CA . LEU B 1 203 ? -12.398 17.203 -4.883 1 97.94 203 LEU B CA 1
ATOM 3559 C C . LEU B 1 203 ? -13.016 18.453 -5.508 1 97.94 203 LEU B C 1
ATOM 3561 O O . LEU B 1 203 ? -12.914 19.547 -4.949 1 97.94 203 LEU B O 1
ATOM 3565 N N . HIS B 1 204 ? -13.68 18.328 -6.664 1 98.06 204 HIS B N 1
ATOM 3566 C CA . HIS B 1 204 ? -14.32 19.453 -7.332 1 98.06 204 HIS B CA 1
ATOM 3567 C C . HIS B 1 204 ? -15.469 20.016 -6.496 1 98.06 204 HIS B C 1
ATOM 3569 O O . HIS B 1 204 ? -15.953 21.109 -6.75 1 98.06 204 HIS B O 1
ATOM 3575 N N . ARG B 1 205 ? -15.875 19.266 -5.449 1 98.25 205 ARG B N 1
ATOM 3576 C CA . ARG B 1 205 ? -17.016 19.656 -4.621 1 98.25 205 ARG B CA 1
ATOM 3577 C C . ARG B 1 205 ? -16.562 20.547 -3.461 1 98.25 205 ARG B C 1
ATOM 3579 O O . ARG B 1 205 ? -17.391 21.141 -2.771 1 98.25 205 ARG B O 1
ATOM 3586 N N . VAL B 1 206 ? -15.258 20.656 -3.26 1 98.5 206 VAL B N 1
ATOM 3587 C CA . VAL B 1 206 ? -14.742 21.438 -2.146 1 98.5 206 VAL B CA 1
ATOM 3588 C C . VAL B 1 206 ? -15.062 22.922 -2.365 1 98.5 206 VAL B C 1
ATOM 3590 O O . VAL B 1 206 ? -14.773 23.469 -3.432 1 98.5 206 VAL B O 1
ATOM 3593 N N . ARG B 1 207 ? -15.586 23.531 -1.308 1 96.94 207 ARG B N 1
ATOM 3594 C CA . ARG B 1 207 ? -15.977 24.938 -1.41 1 96.94 207 ARG B CA 1
ATOM 3595 C C . ARG B 1 207 ? -15.07 25.812 -0.558 1 96.94 207 ARG B C 1
ATOM 3597 O O . ARG B 1 207 ? -14.953 27.016 -0.802 1 96.94 207 ARG B O 1
ATOM 3604 N N . ALA B 1 208 ? -14.469 25.25 0.423 1 97.62 208 ALA B N 1
ATOM 3605 C CA . ALA B 1 208 ? -13.578 26.031 1.278 1 97.62 208 ALA B CA 1
ATOM 3606 C C . ALA B 1 208 ? -12.438 26.641 0.469 1 97.62 208 ALA B C 1
ATOM 3608 O O . ALA B 1 208 ? -11.836 25.984 -0.377 1 97.62 208 ALA B O 1
ATOM 3609 N N . PRO B 1 209 ? -12.203 28.016 0.686 1 98.31 209 PRO B N 1
ATOM 3610 C CA . PRO B 1 209 ? -10.984 28.547 0.083 1 98.31 209 PRO B CA 1
ATOM 3611 C C . PRO B 1 209 ? -9.758 27.688 0.391 1 98.31 209 PRO B C 1
ATOM 3613 O O . PRO B 1 209 ? -9.555 27.281 1.538 1 98.31 209 PRO B O 1
ATOM 3616 N N . THR B 1 210 ? -8.984 27.344 -0.656 1 98.81 210 THR B N 1
ATOM 3617 C CA . THR B 1 210 ? -7.906 26.375 -0.5 1 98.81 210 THR B CA 1
ATOM 3618 C C . THR B 1 210 ? -6.602 26.922 -1.062 1 98.81 210 THR B C 1
ATOM 3620 O O . THR B 1 21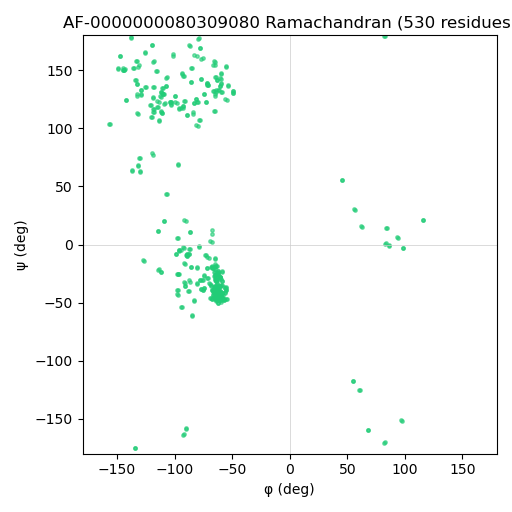0 ? -6.582 27.5 -2.15 1 98.81 210 THR B O 1
ATOM 3623 N N . LEU B 1 211 ? -5.555 26.797 -0.33 1 98.88 211 LEU B N 1
ATOM 3624 C CA . LEU B 1 211 ? -4.188 27.047 -0.79 1 98.88 211 LEU B CA 1
ATOM 3625 C C . LEU B 1 211 ? -3.422 25.734 -0.91 1 98.88 211 LEU B C 1
ATOM 3627 O O . LEU B 1 211 ? -3.316 24.969 0.061 1 98.88 211 LEU B O 1
ATOM 3631 N N . VAL B 1 212 ? -2.955 25.453 -2.082 1 98.94 212 VAL B N 1
ATOM 3632 C CA . VAL B 1 212 ? -2.107 24.297 -2.312 1 98.94 212 VAL B CA 1
ATOM 3633 C C . VAL B 1 212 ? -0.642 24.719 -2.352 1 98.94 212 VAL B C 1
ATOM 3635 O O . VAL B 1 212 ? -0.282 25.656 -3.057 1 98.94 212 VAL B O 1
ATOM 3638 N N . VAL B 1 213 ? 0.203 24.078 -1.575 1 98.88 213 VAL B N 1
ATOM 3639 C CA . VAL B 1 213 ? 1.606 24.453 -1.474 1 98.88 213 VAL B CA 1
ATOM 3640 C C . VAL B 1 213 ? 2.498 23.25 -1.769 1 98.88 213 VAL B C 1
ATOM 3642 O O . VAL B 1 213 ? 2.232 22.156 -1.297 1 98.88 213 VAL B O 1
ATOM 3645 N N . THR B 1 214 ? 3.543 23.422 -2.559 1 98.75 214 THR B N 1
ATOM 3646 C CA . THR B 1 214 ? 4.512 22.359 -2.816 1 98.75 214 THR B CA 1
ATOM 3647 C C . THR B 1 214 ? 5.898 22.953 -3.064 1 98.75 214 THR B C 1
ATOM 3649 O O . THR B 1 214 ? 6.031 24.125 -3.402 1 98.75 214 THR B O 1
ATOM 3652 N N . GLY B 1 215 ? 6.926 22.188 -2.754 1 98.5 215 GLY B N 1
ATOM 3653 C CA . GLY B 1 215 ? 8.266 22.5 -3.223 1 98.5 215 GLY B CA 1
ATOM 3654 C C . GLY B 1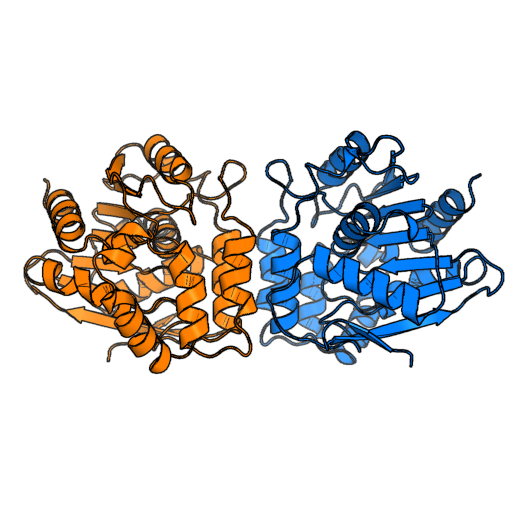 215 ? 8.555 21.953 -4.605 1 98.5 215 GLY B C 1
ATOM 3655 O O . GLY B 1 215 ? 8.203 20.812 -4.918 1 98.5 215 GLY B O 1
ATOM 3656 N N . ASP B 1 216 ? 9.242 22.719 -5.426 1 98 216 ASP B N 1
ATOM 3657 C CA . ASP B 1 216 ? 9.484 22.266 -6.789 1 98 216 ASP B CA 1
ATOM 3658 C C . ASP B 1 216 ? 10.531 21.156 -6.824 1 98 216 ASP B C 1
ATOM 3660 O O . ASP B 1 216 ? 10.711 20.5 -7.848 1 98 216 ASP B O 1
ATOM 3664 N N . ARG B 1 217 ? 11.203 20.891 -5.703 1 97.56 217 ARG B N 1
ATOM 3665 C CA . ARG B 1 217 ? 12.203 19.828 -5.621 1 97.56 217 ARG B CA 1
ATOM 3666 C C . ARG B 1 217 ? 11.703 18.672 -4.773 1 97.56 217 ARG B C 1
ATOM 3668 O O . ARG B 1 217 ? 12.492 17.906 -4.227 1 97.56 217 ARG B O 1
ATOM 3675 N N . ASP B 1 218 ? 10.43 18.578 -4.605 1 97.56 218 ASP B N 1
ATOM 3676 C CA . ASP B 1 218 ? 9.836 17.453 -3.881 1 97.56 218 ASP B CA 1
ATOM 3677 C C . ASP B 1 218 ? 10.055 16.141 -4.629 1 97.56 218 ASP B C 1
ATOM 3679 O O . ASP B 1 218 ? 9.453 15.914 -5.68 1 97.56 218 ASP B O 1
ATOM 3683 N N . ARG B 1 219 ? 10.836 15.195 -4.027 1 93.69 219 ARG B N 1
ATOM 3684 C CA . ARG B 1 219 ? 11.172 13.922 -4.656 1 93.69 219 ARG B CA 1
ATOM 3685 C C . ARG B 1 219 ? 10.266 12.805 -4.152 1 93.69 219 ARG B C 1
ATOM 3687 O O . ARG B 1 219 ? 10.281 11.695 -4.691 1 93.69 219 ARG B O 1
ATOM 3694 N N . LEU B 1 220 ? 9.477 13.094 -3.172 1 95.38 220 LEU B N 1
ATOM 3695 C CA . LEU B 1 220 ? 8.609 12.078 -2.576 1 95.38 220 LEU B CA 1
ATOM 3696 C C . LEU B 1 220 ? 7.227 12.109 -3.211 1 95.38 220 LEU B C 1
ATOM 3698 O O . LEU B 1 220 ? 6.703 11.07 -3.621 1 95.38 220 LEU B O 1
ATOM 3702 N N . ILE B 1 221 ? 6.625 13.227 -3.211 1 97.19 221 ILE B N 1
ATOM 3703 C CA . ILE B 1 221 ? 5.371 13.469 -3.916 1 97.19 221 ILE B CA 1
ATOM 3704 C C . ILE B 1 221 ? 5.602 14.453 -5.059 1 97.19 221 ILE B C 1
ATOM 3706 O O . ILE B 1 221 ? 5.758 15.656 -4.828 1 97.19 221 ILE B O 1
ATOM 3710 N N . PRO B 1 222 ? 5.594 14.008 -6.234 1 96.25 222 PRO B N 1
ATOM 3711 C CA . PRO B 1 222 ? 5.871 14.891 -7.375 1 96.25 222 PRO B CA 1
ATOM 3712 C C . PRO B 1 222 ? 4.977 16.125 -7.395 1 96.25 222 PRO B C 1
ATOM 3714 O O . PRO B 1 222 ? 3.762 16.016 -7.227 1 96.25 222 PRO B O 1
ATOM 3717 N N . PRO B 1 223 ? 5.57 17.281 -7.676 1 97.81 223 PRO B N 1
ATOM 3718 C CA . PRO B 1 223 ? 4.84 18.547 -7.617 1 97.81 223 PRO B CA 1
ATOM 3719 C C . PRO B 1 223 ? 3.631 18.578 -8.547 1 97.81 223 PRO B C 1
ATOM 3721 O O . PRO B 1 223 ? 2.67 19.312 -8.297 1 97.81 223 PRO B O 1
ATOM 3724 N N . MET B 1 224 ? 3.641 17.766 -9.586 1 97.56 224 MET B N 1
ATOM 3725 C CA . MET B 1 224 ? 2.527 17.734 -10.531 1 97.56 224 MET B CA 1
ATOM 3726 C C . MET B 1 224 ? 1.229 17.344 -9.836 1 97.56 224 MET B C 1
ATOM 3728 O O . MET B 1 224 ? 0.146 17.75 -10.258 1 97.56 224 MET B O 1
ATOM 3732 N N . ASN B 1 225 ? 1.303 16.609 -8.789 1 98.25 225 ASN B N 1
ATOM 3733 C CA . ASN B 1 225 ? 0.11 16.266 -8.016 1 98.25 225 ASN B CA 1
ATOM 3734 C C . ASN B 1 225 ? -0.551 17.516 -7.434 1 98.25 225 ASN B C 1
ATOM 3736 O O . ASN B 1 225 ? -1.778 17.625 -7.414 1 98.25 225 ASN B O 1
ATOM 3740 N N . SER B 1 226 ? 0.26 18.438 -6.926 1 98.69 226 SER B N 1
ATOM 3741 C CA . SER B 1 226 ? -0.265 19.688 -6.398 1 98.69 226 SER B CA 1
ATOM 3742 C C . SER B 1 226 ? -0.937 20.516 -7.488 1 98.69 226 SER B C 1
ATOM 3744 O O . SER B 1 226 ? -1.975 21.141 -7.254 1 98.69 226 SER B O 1
ATOM 3746 N N . HIS B 1 227 ? -0.363 20.547 -8.688 1 98.38 227 HIS B N 1
ATOM 3747 C CA . HIS B 1 227 ? -0.979 21.234 -9.82 1 98.38 227 HIS B CA 1
ATOM 3748 C C . HIS B 1 227 ? -2.355 20.656 -10.133 1 98.38 227 HIS B C 1
ATOM 3750 O O . HIS B 1 227 ? -3.305 21.391 -10.383 1 98.38 227 HIS B O 1
ATOM 3756 N N . ARG B 1 228 ? -2.445 19.375 -10.078 1 97.94 228 ARG B N 1
ATOM 3757 C CA . ARG B 1 228 ? -3.711 18.703 -10.344 1 97.94 228 ARG B CA 1
ATOM 3758 C C . ARG B 1 228 ? -4.762 19.078 -9.305 1 97.94 228 ARG B C 1
ATOM 3760 O O . ARG B 1 228 ? -5.914 19.344 -9.648 1 97.94 228 ARG B O 1
ATOM 3767 N N . ILE B 1 229 ? -4.383 19.078 -8.055 1 98.69 229 ILE B N 1
ATOM 3768 C CA . ILE B 1 229 ? -5.297 19.438 -6.977 1 98.69 229 ILE B CA 1
ATOM 3769 C C . ILE B 1 229 ? -5.805 20.859 -7.188 1 98.69 229 ILE B C 1
ATOM 3771 O O . ILE B 1 229 ? -7.008 21.109 -7.121 1 98.69 229 ILE B O 1
ATOM 3775 N N . ALA B 1 230 ? -4.906 21.797 -7.477 1 98.62 230 ALA B N 1
ATOM 3776 C CA . ALA B 1 230 ? -5.25 23.203 -7.629 1 98.62 230 ALA B CA 1
ATOM 3777 C C . ALA B 1 230 ? -6.195 23.406 -8.805 1 98.62 230 ALA B C 1
ATOM 3779 O O . ALA B 1 230 ? -7.055 24.297 -8.773 1 98.62 230 ALA B O 1
ATOM 3780 N N . ARG B 1 231 ? -6.039 22.609 -9.844 1 97.81 231 ARG B N 1
ATOM 3781 C CA . ARG B 1 231 ? -6.906 22.703 -11.016 1 97.81 231 ARG B CA 1
ATOM 3782 C C . ARG B 1 231 ? -8.289 22.125 -10.719 1 97.81 231 ARG B C 1
ATOM 3784 O O . ARG B 1 231 ? -9.273 22.531 -11.344 1 97.81 231 ARG B O 1
ATOM 3791 N N . THR B 1 232 ? -8.359 21.219 -9.797 1 98.06 232 THR B N 1
ATOM 3792 C CA . THR B 1 232 ? -9.586 20.469 -9.555 1 98.06 232 THR B CA 1
ATOM 3793 C C . THR B 1 232 ? -10.484 21.203 -8.562 1 98.06 232 THR B C 1
ATOM 3795 O O . THR B 1 232 ? -11.703 21.219 -8.711 1 98.06 232 THR B O 1
ATOM 3798 N N . ILE B 1 233 ? -9.883 21.781 -7.535 1 98.5 233 ILE B N 1
ATOM 3799 C CA . ILE B 1 233 ? -10.641 22.516 -6.527 1 98.5 233 ILE B CA 1
ATOM 3800 C C . ILE B 1 233 ? -10.969 23.906 -7.047 1 98.5 233 ILE B C 1
ATOM 3802 O O . ILE B 1 233 ? -10.07 24.703 -7.34 1 98.5 233 ILE B O 1
ATOM 3806 N N . PRO B 1 234 ? -12.195 24.312 -7.121 1 96.81 234 PRO B N 1
ATOM 3807 C CA . PRO B 1 234 ? -12.617 25.562 -7.758 1 96.81 234 PRO B CA 1
ATOM 3808 C C . PRO B 1 234 ? -11.984 26.797 -7.113 1 96.81 234 PRO B C 1
ATOM 3810 O O . PRO B 1 234 ? -11.57 27.719 -7.816 1 96.81 234 PRO B O 1
ATOM 3813 N N . ARG B 1 235 ? -11.852 26.953 -5.828 1 95.19 235 ARG B N 1
ATOM 3814 C CA . ARG B 1 235 ? -11.328 28.125 -5.133 1 95.19 235 ARG B CA 1
ATOM 3815 C C . ARG B 1 235 ? -9.938 27.859 -4.578 1 95.19 235 ARG B C 1
ATOM 3817 O O . ARG B 1 235 ? -9.625 28.234 -3.445 1 95.19 235 ARG B O 1
ATOM 3824 N N . ALA B 1 236 ? -9.141 27.219 -5.441 1 98.25 236 ALA B N 1
ATOM 3825 C CA . ALA B 1 236 ? -7.793 26.891 -4.98 1 98.25 236 ALA B CA 1
ATOM 3826 C C . ALA B 1 236 ? -6.758 27.781 -5.652 1 98.25 236 ALA B C 1
ATOM 3828 O O . ALA B 1 236 ? -6.934 28.203 -6.805 1 98.25 236 ALA B O 1
ATOM 3829 N N . ARG B 1 237 ? -5.762 28.141 -4.93 1 97.69 237 ARG B N 1
ATOM 3830 C CA . ARG B 1 237 ? -4.543 28.75 -5.441 1 97.69 237 ARG B CA 1
ATOM 3831 C C . ARG B 1 237 ? -3.336 27.844 -5.211 1 97.69 237 ARG B C 1
ATOM 3833 O O . ARG B 1 237 ? -3.312 27.062 -4.258 1 97.69 237 ARG B O 1
ATOM 3840 N N . LEU B 1 238 ? -2.395 27.984 -6.141 1 98.69 238 LEU B N 1
ATOM 3841 C CA . LEU B 1 238 ? -1.181 27.172 -6.039 1 98.69 238 LEU B CA 1
ATOM 3842 C C . LEU B 1 238 ? 0.024 28.047 -5.703 1 98.69 238 LEU B C 1
ATOM 3844 O O . LEU B 1 238 ? 0.202 29.125 -6.289 1 98.69 238 LEU B O 1
ATOM 3848 N N . GLU B 1 239 ? 0.741 27.641 -4.727 1 98.75 239 GLU B N 1
ATOM 3849 C CA . GLU B 1 239 ? 2.031 28.234 -4.383 1 98.75 239 GLU B CA 1
ATOM 3850 C C . GLU B 1 239 ? 3.156 27.203 -4.492 1 98.75 239 GLU B C 1
ATOM 3852 O O . GLU B 1 239 ? 3.156 26.203 -3.779 1 98.75 239 GLU B O 1
ATOM 3857 N N . VAL B 1 240 ? 4.09 27.453 -5.41 1 98.69 240 VAL B N 1
ATOM 3858 C CA . VAL B 1 240 ? 5.266 26.594 -5.547 1 98.69 240 VAL B CA 1
ATOM 3859 C C . VAL B 1 240 ? 6.477 27.281 -4.914 1 98.69 240 VAL B C 1
ATOM 3861 O O . VAL B 1 240 ? 6.812 28.406 -5.266 1 98.69 240 VAL B O 1
ATOM 3864 N N . LEU B 1 241 ? 7.098 26.656 -3.977 1 98.56 241 LEU B N 1
ATOM 3865 C CA . LEU B 1 241 ? 8.281 27.172 -3.309 1 98.56 241 LEU B CA 1
ATOM 3866 C C . LEU B 1 241 ? 9.555 26.75 -4.035 1 98.56 241 LEU B C 1
ATOM 3868 O O . LEU B 1 241 ? 9.922 25.578 -4.004 1 98.56 241 LEU B O 1
ATOM 3872 N N . PRO B 1 242 ? 10.266 27.688 -4.66 1 97.75 242 PRO B N 1
ATOM 3873 C CA . PRO B 1 242 ? 11.469 27.344 -5.422 1 97.75 242 PRO B CA 1
ATOM 3874 C C . PRO B 1 242 ? 12.586 26.781 -4.543 1 97.75 242 PRO B C 1
ATOM 3876 O O . PRO B 1 242 ? 12.914 27.375 -3.516 1 97.75 242 PRO B O 1
ATOM 3879 N N . GLY B 1 243 ? 13.109 25.656 -4.906 1 97.06 243 GLY B N 1
ATOM 3880 C CA . GLY B 1 243 ? 14.258 25.062 -4.23 1 97.06 243 GLY B CA 1
ATOM 3881 C C . GLY B 1 243 ? 13.867 24.266 -2.998 1 97.06 243 GLY B C 1
ATOM 3882 O O . GLY B 1 243 ? 14.734 23.719 -2.314 1 97.06 243 GLY B O 1
ATOM 3883 N N . ALA B 1 244 ? 12.602 24.172 -2.695 1 97.69 244 ALA B N 1
ATOM 3884 C CA . ALA B 1 244 ? 12.164 23.469 -1.496 1 97.69 244 ALA B CA 1
ATOM 3885 C C . ALA B 1 244 ? 11.844 22.016 -1.811 1 97.69 244 ALA B C 1
ATOM 3887 O O . ALA B 1 244 ? 11.383 21.688 -2.91 1 97.69 244 ALA B O 1
ATOM 3888 N N . GLY B 1 245 ? 12.141 21.156 -0.854 1 97.81 245 GLY B N 1
ATOM 3889 C CA . GLY B 1 245 ? 11.812 19.75 -0.963 1 97.81 245 GLY B CA 1
ATOM 3890 C C . GLY B 1 245 ? 10.445 19.406 -0.4 1 97.81 245 GLY B C 1
ATOM 3891 O O . GLY B 1 245 ? 9.531 20.234 -0.422 1 97.81 245 GLY B O 1
ATOM 3892 N N . HIS B 1 246 ? 10.242 18.125 -0.045 1 97.88 246 HIS B N 1
ATOM 3893 C CA . HIS B 1 246 ? 8.953 17.594 0.405 1 97.88 246 HIS B CA 1
ATOM 3894 C C . HIS B 1 246 ? 8.516 18.25 1.708 1 97.88 246 HIS B C 1
ATOM 3896 O O . HIS B 1 246 ? 7.363 18.672 1.841 1 97.88 246 HIS B O 1
ATOM 3902 N N . ASP B 1 247 ? 9.398 18.312 2.643 1 98.19 247 ASP B N 1
ATOM 3903 C CA . ASP B 1 247 ? 9.062 18.891 3.939 1 98.19 247 ASP B CA 1
ATOM 3904 C C . ASP B 1 247 ? 9.5 20.344 4.027 1 98.19 247 ASP B C 1
ATOM 3906 O O . ASP B 1 247 ? 10.305 20.719 4.891 1 98.19 247 ASP B O 1
ATOM 3910 N N . PHE B 1 248 ? 8.875 21.141 3.291 1 98.12 248 PHE B N 1
ATOM 3911 C CA . PHE B 1 248 ? 9.203 22.562 3.227 1 98.12 248 PHE B CA 1
ATOM 3912 C C . PHE B 1 248 ? 8.891 23.25 4.547 1 98.12 248 PHE B C 1
ATOM 3914 O O . PHE B 1 248 ? 9.383 24.344 4.816 1 98.12 248 PHE B O 1
ATOM 3921 N N . THR B 1 249 ? 8.023 22.672 5.418 1 98.06 249 THR B N 1
ATOM 3922 C CA . THR B 1 249 ? 7.719 23.219 6.73 1 98.06 249 THR B CA 1
ATOM 3923 C C . THR B 1 249 ? 8.953 23.203 7.629 1 98.06 249 THR B C 1
ATOM 3925 O O . THR B 1 249 ? 9.164 24.109 8.438 1 98.06 249 THR B O 1
ATOM 3928 N N . THR B 1 250 ? 9.742 22.172 7.5 1 97.38 250 THR B N 1
ATOM 3929 C CA . THR B 1 250 ? 10.984 22.047 8.258 1 97.38 250 THR B CA 1
ATOM 3930 C C . THR B 1 250 ? 12.094 22.859 7.613 1 97.38 250 THR B C 1
ATOM 3932 O O . THR B 1 250 ? 12.922 23.469 8.305 1 97.38 250 THR B O 1
ATOM 3935 N N . GLU B 1 251 ? 12.117 22.969 6.328 1 97.38 251 GLU B N 1
ATOM 3936 C CA . GLU B 1 251 ? 13.18 23.641 5.586 1 97.38 251 GLU B CA 1
ATOM 3937 C C . GLU B 1 251 ? 13.07 25.156 5.707 1 97.38 251 GLU B C 1
ATOM 3939 O O . GLU B 1 251 ? 14.078 25.859 5.809 1 97.38 251 GLU B O 1
ATOM 3944 N N . ARG B 1 252 ? 11.789 25.609 5.664 1 96.81 252 ARG B N 1
ATOM 3945 C CA . ARG B 1 252 ? 11.523 27.047 5.59 1 96.81 252 ARG B CA 1
ATOM 3946 C C . ARG B 1 252 ? 10.391 27.438 6.531 1 96.81 252 ARG B C 1
ATOM 3948 O O . ARG B 1 252 ? 9.391 28.016 6.098 1 96.81 252 ARG B O 1
ATOM 3955 N N . PRO B 1 253 ? 10.641 27.25 7.809 1 97.56 253 PRO B N 1
ATOM 3956 C CA . PRO B 1 253 ? 9.531 27.406 8.75 1 97.56 253 PRO B CA 1
ATOM 3957 C C . PRO B 1 253 ? 8.992 28.828 8.781 1 97.56 253 PRO B C 1
ATOM 3959 O O . PRO B 1 253 ? 7.777 29.031 8.797 1 97.56 253 PRO B O 1
ATOM 3962 N N . ALA B 1 254 ? 9.805 29.844 8.766 1 97.75 254 ALA B N 1
ATOM 3963 C CA . ALA B 1 254 ? 9.352 31.234 8.836 1 97.75 254 ALA B CA 1
ATOM 3964 C C . ALA B 1 254 ? 8.57 31.609 7.59 1 97.75 254 ALA B C 1
ATOM 3966 O O . ALA B 1 254 ? 7.527 32.281 7.684 1 97.75 254 ALA B O 1
ATOM 3967 N N . GLU B 1 255 ? 9.109 31.188 6.469 1 98 255 GLU B N 1
ATOM 3968 C CA . GLU B 1 255 ? 8.43 31.484 5.211 1 98 255 GLU B CA 1
ATOM 3969 C C . GLU B 1 255 ? 7.062 30.812 5.16 1 98 255 GLU B C 1
ATOM 3971 O O . GLU B 1 255 ? 6.078 31.422 4.742 1 98 255 GLU B O 1
ATOM 3976 N N . VAL B 1 256 ? 6.992 29.609 5.555 1 98.19 256 VAL B N 1
ATOM 3977 C CA . VAL B 1 256 ? 5.75 28.844 5.535 1 98.19 256 VAL B CA 1
ATOM 3978 C C . VAL B 1 256 ? 4.754 29.453 6.516 1 98.19 256 VAL B C 1
ATOM 3980 O O . VAL B 1 256 ? 3.576 29.625 6.188 1 98.19 256 VAL B O 1
ATOM 3983 N N . ALA B 1 257 ? 5.188 29.797 7.734 1 98.44 257 ALA B N 1
ATOM 3984 C CA . ALA B 1 257 ? 4.312 30.406 8.727 1 98.44 257 ALA B CA 1
ATOM 3985 C C . ALA B 1 257 ? 3.715 31.719 8.211 1 98.44 257 ALA B C 1
ATOM 3987 O O . ALA B 1 257 ? 2.523 31.969 8.391 1 98.44 257 ALA B O 1
ATOM 3988 N N . SER B 1 258 ? 4.531 32.469 7.578 1 98 258 SER B N 1
ATOM 3989 C CA . SER B 1 258 ? 4.059 33.719 7.008 1 98 258 SER B CA 1
ATOM 3990 C C . SER B 1 258 ? 3.039 33.5 5.902 1 98 258 SER B C 1
ATOM 3992 O O . SER B 1 258 ? 1.989 34.125 5.867 1 98 258 SER B O 1
ATOM 3994 N N . LEU B 1 259 ? 3.33 32.562 5.035 1 97.81 259 LEU B N 1
ATOM 3995 C CA . LEU B 1 259 ? 2.469 32.25 3.906 1 97.81 259 LEU B CA 1
ATOM 3996 C C . LEU B 1 259 ? 1.102 31.766 4.383 1 97.81 259 LEU B C 1
ATOM 3998 O O . LEU B 1 259 ? 0.071 32.281 3.932 1 97.81 259 LEU B O 1
ATOM 4002 N N . VAL B 1 260 ? 1.072 30.844 5.328 1 97.06 260 VAL B N 1
ATOM 4003 C CA . VAL B 1 260 ? -0.182 30.234 5.762 1 97.06 260 VAL B CA 1
ATOM 4004 C C . VAL B 1 260 ? -0.962 31.219 6.629 1 97.06 260 VAL B C 1
ATOM 4006 O O . VAL B 1 260 ? -2.191 31.281 6.562 1 97.06 260 VAL B O 1
ATOM 4009 N N . SER B 1 261 ? -0.24 32 7.457 1 97.56 261 SER B N 1
ATOM 4010 C CA . SER B 1 261 ? -0.908 33.031 8.258 1 97.56 261 SER B CA 1
ATOM 4011 C C . SER B 1 261 ? -1.604 34.062 7.371 1 97.56 261 SER B C 1
ATOM 4013 O O . SER B 1 261 ? -2.738 34.469 7.645 1 97.56 261 SER B O 1
ATOM 4015 N N . GLY B 1 262 ? -0.878 34.5 6.34 1 97 262 GLY B N 1
ATOM 4016 C CA . GLY B 1 262 ? -1.474 35.438 5.402 1 97 262 GLY B CA 1
ATOM 4017 C C . GLY B 1 262 ? -2.719 34.906 4.727 1 97 262 GLY B C 1
ATOM 4018 O O . GLY B 1 262 ? -3.709 35.625 4.57 1 97 262 GLY B O 1
ATOM 4019 N N . PHE B 1 263 ? -2.691 33.688 4.355 1 98 263 PHE B N 1
ATOM 4020 C CA . PHE B 1 263 ? -3.814 33.062 3.672 1 98 263 PHE B CA 1
ATOM 4021 C C . PHE B 1 263 ? -5.008 32.906 4.609 1 98 263 PHE B C 1
ATOM 4023 O O . PHE B 1 263 ? -6.145 33.188 4.23 1 98 263 PHE B O 1
ATOM 4030 N N . PHE B 1 264 ? -4.773 32.406 5.883 1 96.62 264 PHE B N 1
ATOM 4031 C CA . PHE B 1 264 ? -5.855 32.125 6.82 1 96.62 264 PHE B CA 1
ATOM 4032 C C . PHE B 1 264 ? -6.457 33.406 7.352 1 96.62 264 PHE B C 1
ATOM 4034 O O . PHE B 1 264 ? -7.594 33.438 7.832 1 96.62 264 PHE B O 1
ATOM 4041 N N . SER B 1 265 ? -5.723 34.531 7.27 1 90.88 265 SER B N 1
ATOM 4042 C CA . SER B 1 265 ? -6.207 35.812 7.766 1 90.88 265 SER B CA 1
ATOM 4043 C C . SER B 1 265 ? -6.938 36.594 6.672 1 90.88 265 SER B C 1
ATOM 4045 O O . SER B 1 265 ? -7.578 37.594 6.949 1 90.88 265 SER B O 1
ATOM 4047 N N . ALA B 1 266 ? -6.691 36.156 5.52 1 80.62 266 ALA B N 1
ATOM 4048 C CA . ALA B 1 266 ? -7.324 36.844 4.406 1 80.62 266 ALA B CA 1
ATOM 4049 C C . ALA B 1 266 ? -8.844 36.719 4.465 1 80.62 266 ALA B C 1
ATOM 4051 O O . ALA B 1 266 ? -9.367 35.688 4.898 1 80.62 266 ALA B O 1
ATOM 4052 N N . ALA B 1 267 ? -9.477 37.969 4.297 1 67.56 267 ALA B N 1
ATOM 4053 C CA . ALA B 1 267 ? -10.93 38.062 4.293 1 67.56 267 ALA B CA 1
ATOM 4054 C C . ALA B 1 267 ? -11.516 37.5 3.006 1 67.56 267 ALA B C 1
ATOM 4056 O O . ALA B 1 267 ? -10.906 37.594 1.938 1 67.56 267 ALA B O 1
#

Secondary structure (DSSP, 8-state):
--EEEETTEEEEEEEEE-TTSPEEEEE--TT--GGGGTTTHHHHTTTSEEEEE--TTSTTS----S---HHHHHHHHHHHHHHTT-SSEEEEEETHHHHHHHHHHHH-GGGEEEEEEES---BSTTPPPPPHHHHHHHHTTTTS-HHHHHHHHHHHHS-HHHHHH-THHHHHHHHHHHHSPPPHHHHHHHHHHHHH-B-TTTGGG--S-EEEEEETT-SSS-THHHHHHHHHSTTEEEEEETT--TTHHHHSHHHHHHHHHHHHH--/--EEEETTEEEEEEEEE-TTSPEEEEE--TT--GGGGTTTHHHHTTTSEEEEE--TTSTTS----S---HHHHHHHHHHHHHHTT-SSEEEEEETHHHHHHHHHHHH-GGGEEEEEEES---BSTTPPPPPHHHHHHHHTTTTS-HHHHHHHHHHHHS-HHHHHH-THHHHHHHHHHHHSPPPHHHHHHHHHHHHH-B-TTTGGG--S-EEEEEETT-SSS-THHHHHHHHHSTTEEEEEETT--TTHHHHSHHHHHHHHHHHHH--

InterPro domains:
  IPR000073 Alpha/beta hydrolase fold-1 [PF00561] (22-248)
  IPR000073 Alpha/beta hydrolase fold-1 [PR00111] (47-62)
  IPR000073 Alpha/beta hydrolase fold-1 [PR00111] (91-104)
  IPR000073 Alpha/beta hydrolase fold-1 [PR00111] (105-118)
  IPR000073 Alpha/beta hydrolase fold-1 [PR00111] (210-224)
  IPR000639 Epoxide hydrolase-like [PR00412] (47-62)
  IPR000639 Epoxide hydrolase-like [PR00412] (208-224)
  IPR000639 Epoxide hydrolase-like [PR00412] (241-263)
  IPR029058 Alpha/Beta hydrolase fold [G3DSA:3.40.50.1820] (3-265)
  IPR029058 Alpha/Beta hydrolase fold [SSF53474] (1-264)
  IPR050471 AB hydrolase [PTHR43433] (7-264)

Radius of gyration: 24.78 Å; Cα contacts (8 Å, |Δi|>4): 1191; chains: 2; bounding box: 46×76×56 Å

Sequence (534 aa):
MPFAIRGGVRLYYELTGNEAGPALLLIRGLSRSSRYWYDVRPLLEPHFRVLVLDNRGVGRSDAPGPGFTTADMADDAAAVLAASGVHRANVFGLSLGGMIAQQLVLRHPGRVERLVLGATTMGGPGAHRTPPDAILGFLRTANVTVADQIRVTMQWAIDPDALARRPQIVDEWIAIAESEPRNRLALAGQLLAAGMHDTSAHLHRVRAPTLVVTGDRDRLIPPMNSHRIARTIPRARLEVLPGAGHDFTTERPAEVASLVSGFFSAAMPFAIRGGVRLYYELTGNEAGPALLLIRGLSRSSRYWYDVRPLLEPHFRVLVLDNRGVGRSDAPGPGFTTADMADDAAAVLAASGVHRANVFGLSLGGMIAQQLVLRHPGRVERLVLGATTMGGPGAHRTPPDAILGFLRTANVTVADQIRVTMQWAIDPDALARRPQIVDEWIAIAESEPRNRLALAGQLLAAGMHDTSAHLHRVRAPTLVVTGDRDRLIPPMNSHRIARTIPRARLEVLPGAGHDFTTERPAEVASLVSGFFSAA

Foldseek 3Di:
DDWFDDPRKTKDKDWAADPVAFAEEEAEAFQDAQCVLVLQCVLQRPHHRYMYIGFAQHDPIHPPFADDALLVSLVSVVRSCVRVVHQAHAYEAAASGLLNQLSNCQVPVRRHAAYERELYFQDDPPFDAFDPLLVCLQQVCPPPDLLSSLVSNCPQAWFPVLCVVPVCVSVVSSVVCVVIPGDNRSSVRSVVNRNPHHCLVPLCVRDHQYEYEYECAANGGHCVRSVSSQVRHPNYDYYYDYPTYRPNCNSPNVVVSVVVVVVVPDD/DDWFDDPRKTKDKDWAADPPAFAEEEAEAFQDAQVLLVLQCVLQRPHHRYMYIGFAQHDPIHPPFADDALLVSLVSVVRSCVRVVHQAHAYEAAASGLLNQLSNCQVPVRRHAAYERELYFQDDPPFDAFDPLLVCLQQVCPPPDLLSSLVSNCPQAWFPVLCVVPVCVSVVSSVVCVVIPGDNRSSVRSVVNRNPHHCLVPLLVRDHQYEYEYECAANGGHCVRSVSSQVRHPNYDYYYDYPTYRPNCNSPNNVVSVVVVVVVPDD

Organism: NCBI:txid927083

pLDDT: mean 94.83, std 6.37, range [57.25, 98.94]